Protein 2YN5 (pdb70)

Organism: Salmonella typhimurium (strain LT2 / SGSC1412 / ATCC 700720) (NCBI:txid99287)

Radius of gyration: 40.88 Å; Cα contacts (8 Å, |Δi|>4): 1459; chains: 2; bounding box: 46×138×90 Å

InterPro domains:
  IPR002126 Cadherin-like [PS50268] (1284-1350)
  IPR013783 Immunoglobulin-like fold [G3DSA:2.60.40.10] (240-335)
  IPR013783 Immunoglobulin-like fold [G3DSA:2.60.40.10] (338-422)
  IPR013783 Immunoglobulin-like fold [G3DSA:2.60.40.10] (432-531)
  IPR013783 Immunoglobulin-like fold [G3DSA:2.60.40.10] (534-629)
  IPR013783 Immunoglobulin-like fold [G3DSA:2.60.40.10] (630-717)
  IPR013783 Immunoglobulin-like fold [G3DSA:2.60.40.10] (726-824)
  IPR013783 Immunoglobulin-like fold [G3DSA:2.60.40.10] (825-922)
  IPR013783 Immunoglobulin-like fold [G3DSA:2.60.40.10] (923-1021)
  IPR013783 Immunoglobulin-like fold [G3DSA:2.60.40.10] (1022-1124)
  IPR013783 Immunoglobulin-like fold [G3DSA:2.60.40.10] (1125-1227)
  IPR013783 Immunoglobulin-like fold [G3DSA:2.60.40.10] (1230-1322)
  IPR013783 Immunoglobulin-like fold [G3DSA:2.60.40.10] (1323-1426)
  IPR013783 Immunoglobulin-like fold [G3DSA:2.60.40.10] (1428-1522)
  IPR013783 Immunoglobulin-like fold [G3DSA:2.60.40.10] (1523-1626)
  IPR013783 Immunoglobulin-like fold [G3DSA:2.60.40.10] (1628-1722)
  IPR013783 Immunoglobulin-like fold [G3DSA:2.60.40.10] (1723-1826)
  IPR013783 Immunoglobulin-like fold [G3DSA:2.60.40.10] (1827-1920)
  IPR013783 Immunoglobulin-like fold [G3DSA:2.60.40.10] (1921-2024)
  IPR013783 Immunoglobulin-like fold [G3DSA:2.60.40.10] (2025-2119)

B-factor: mean 21.51, std 7.84, range [7.83, 55.28]

Sequence (567 aa):
TPPNAPVVTYSDIVNDLIIMQGTAEAKSQLIITDSEGNTYTLTVPDNGKWSMAIPYPSEGKFTITSVDAIGNRSDDVPLDIMKEVPVISLSPDSDSGTVGDNITRDKQPTFIIGNLESDVVVVQVDINGTVYNAEKNADGVWFFTPGTPLADGSYTISVIASDAAGNQKNSLPITVTIDSTLTVPEIALAAGEDNGASDSDNVTNHTQPKFTLQHIDADVTGVTVNVTHNGVTDIYQATQGADGWTFTPPAAWNDGNYTLSVTVVDRAGNSQQSASLAVTVDSTPPNAPVVTYSDIVNDLIIMQGTAEAKSQLIITDSEGNTYTLTVPDNGKWSMAIPYPSEGKFTITSVDAIGNRSDDVPLDIMKEVPVISLSPDSDSGTVGDNITRDKQPTFIIGNLESDVVVVQVDINGTVYNAEKNADGVWFFTPGTPLADGSYTISVIASDAAGNQKNSLPITVTIDSTLTVPEIALAAGEDNGASDSDNVTNHTQPKFTLQHIDADVTGVTVNVTHNGVTDIYQATQGADGWTFTPPAAWNDGNYTLSVTVVDRAGNSQQSASLAVTVDST

Solvent-accessible surface area: 27654 Å² total; per-residue (Å²): 88,69,7,70,19,2,48,4,79,98,46,63,58,74,136,83,74,1,49,0,71,0,56,16,82,39,138,3,66,0,36,1,55,9,58,104,61,64,78,49,78,32,85,1,63,110,121,11,120,3,74,49,44,0,66,29,2,53,41,0,72,4,49,0,5,0,22,29,114,153,53,59,149,9,71,70,2,59,12,37,39,10,60,47,74,4,82,6,50,17,10,106,145,9,18,25,37,81,120,68,30,30,6,0,117,50,86,64,0,37,0,63,6,21,76,46,23,95,12,26,97,48,6,47,0,37,14,87,64,72,62,101,111,11,110,129,58,116,132,39,64,70,42,19,47,10,73,102,80,25,75,61,32,51,26,52,0,22,0,19,2,12,2,75,50,31,17,35,58,42,12,42,16,19,17,0,30,2,15,48,90,10,63,79,5,77,7,27,20,18,104,62,27,20,36,63,115,41,118,86,72,43,50,1,70,64,48,79,0,73,0,37,9,70,118,35,43,92,24,20,92,30,4,27,0,24,5,40,48,129,72,101,72,71,124,62,136,15,77,127,38,125,99,27,57,14,4,58,1,97,66,69,25,115,76,23,107,6,52,1,6,0,27,0,53,2,62,0,29,6,62,62,112,5,86,75,28,72,1,43,1,86,86,98,72,8,67,15,1,39,5,81,101,48,59,57,81,142,83,73,1,51,2,85,3,58,16,85,41,137,3,67,0,41,1,52,10,57,104,67,60,77,50,79,35,84,1,65,106,113,7,135,7,72,50,43,0,61,26,3,50,41,0,68,7,51,0,6,0,21,27,107,156,52,66,148,8,73,78,5,72,14,36,38,12,57,52,66,2,83,4,51,17,13,100,146,8,16,22,39,85,107,69,38,35,5,0,110,48,92,73,0,35,0,58,6,28,75,48,24,96,11,17,83,65,4,46,0,35,8,86,57,77,78,79,118,12,107,124,63,114,129,45,56,40,40,19,51,8,73,101,82,22,75,62,31,37,32,34,0,24,0,20,2,14,3,78,54,29,18,34,54,45,11,39,15,24,18,1,36,2,16,43,88,11,61,75,4,74,5,26,20,17,115,57,29,19,36,60,112,36,125,90,68,40,52,1,70,70,47,82,0,72,0,37,8,78,106,30,39,91,28,22,93,23,5,34,0,21,8,45,45,127,75,94,74,74,116,64,142,17,79,123,34,127,93,30,63,13,6,56,1,100,64,67,28,120,64,21,105,8,58,1,8,0,30,0,55,4,61,0,23,15,72,60,115,6,84,77,27,75,1,42,2,68,52,162

Foldseek 3Di:
DWWAWWAWDDWDDDPQKIKTKTFTPAQWKKWKAFPVRDIDIDGQHRVGMDIDIDGQDAQNWMKIWTAGPVGGIYDIHIDGEDDWAKDKAFPQVQQFFDGDPLEAQFQFTKIWIDGDGPQWDFKWKAKPHDIDGWDADPVGTTMDTDPDGHDFAKIKMKIKIAGPVGYIHIHDIDIHGHDNDADAKDKDFDPPQCDDPDNPPQEGQFQWTKIDIGRGDPQWDFKWKWKADPRDTDIGGWDQDPVGTMDTPPDGHDFDKIKMWMWTAGRNGHIHIHDIDIHGHDD/DWWAWWDWDDWDDDPQKIKTKTFTPQQWKKWKAFPVRDIDIDGQHRVRIDIDIDGQGAQNWMKIWTAGPVGGIYDIHIDGADDWAKEKDFDQVQQFFDGDPLEAQRQFTKMWMDRDGPQWDFKWKAKQRDIDGWDADPVRTTMDTDPDGHDFDKIWMKMWIAGPVGHIHIHDTDIHGHDNDAWAKAKDFPDVACDDPDPPPQEGQFQFTKIDIGRGDPQWDFKKKWKAFPNDIDIGGWDQDPVGTMDTPPDGHDFGKIKMWMWTAGRNGHIHIHDIDIHTHDND

Secondary structure (DSSP, 8-state):
-PPPPPEEEEEEEETTEEEEEEE--TTPEEEEEETTS-EEEEEPPTTSEEEEEEEPPGGGEEEEEEE-TT--BPPPEEEE---PPPEEEE-GGG--SSTTSSEES-SS--EEEE---TTEEEEEEEETTEEEE-EE-TTS-EEE--SS-PPSEEEEEEEEEEETT--EEEPPPEEEEE-------EEEE-TTTS-TT-SSS-EES-SS--EEEE---TTEEEEEEEEEETTEEEEEE-EEETTEEEE--SSPPPSEEEEEEEEEEETT--EEEPPPEEEEE--/-PPPPPEEEEEEEETTEEEEEEE--TTPEEEEEETTS-EEEEEPPTTSEEEEEEEPPGGGEEEEEEE-TT-PBPPPEEEE---PPPEEEE-GGG--SSTTSSEES-SS--EEEE---TTEEEEEEEETTEEEE-EE-TTS-EEE--SSPPPSEEEEEEEEEEETT--EEEPPPEEEEE-------EEEE-TTTS-TT-SSS-EES-SS--EEEE---TTEEEEEEEEEETTEEEEEEPEEETTEEEE--SSPPPSEEEEEEEEEEETT--EEEPPPEEEEE---

Structure (mmCIF, N/CA/C/O backbone):
data_2YN5
#
_entry.id   2YN5
#
_cell.length_a   129.400
_cell.length_b   69.040
_cell.length_c   67.260
_cell.angle_alpha   90.00
_cell.angle_beta   90.92
_cell.angle_gamma   90.00
#
_symmetry.space_group_name_H-M   'C 1 2 1'
#
loop_
_entity.id
_entity.type
_entity.pdbx_description
1 polymer 'PUTATIVE INNER MEMBRANE PROTEIN'
2 non-polymer 'CALCIUM ION'
3 water water
#
loop_
_atom_site.group_PDB
_atom_site.id
_atom_site.type_symbol
_atom_site.label_atom_id
_atom_site.label_alt_id
_atom_site.label_comp_id
_atom_site.label_asym_id
_atom_site.label_entity_id
_atom_site.label_seq_id
_atom_site.pdbx_PDB_ins_code
_atom_site.Cartn_x
_atom_site.Cartn_y
_atom_site.Cartn_z
_atom_site.occupancy
_atom_site.B_iso_or_equiv
_atom_site.auth_seq_id
_atom_site.auth_comp_id
_atom_site.auth_asym_id
_atom_site.auth_atom_id
_atom_site.pdbx_PDB_model_num
ATOM 1 N N . THR A 1 1 ? 18.338 13.710 -7.434 1.00 30.16 5078 THR A N 1
ATOM 2 C CA . THR A 1 1 ? 18.690 15.122 -7.107 1.00 29.91 5078 THR A CA 1
ATOM 3 C C . THR A 1 1 ? 17.517 15.808 -6.353 1.00 28.36 5078 THR A C 1
ATOM 4 O O . THR A 1 1 ? 16.365 15.742 -6.803 1.00 30.64 5078 THR A O 1
ATOM 8 N N . PRO A 1 2 ? 17.795 16.437 -5.185 1.00 25.29 5079 PRO A N 1
ATOM 9 C CA . PRO A 1 2 ? 16.746 17.241 -4.532 1.00 22.70 5079 PRO A CA 1
ATOM 10 C C . PRO A 1 2 ? 16.309 18.418 -5.421 1.00 19.99 5079 PRO A C 1
ATOM 11 O O . PRO A 1 2 ? 17.038 18.780 -6.353 1.00 18.51 5079 PRO A O 1
ATOM 15 N N . PRO A 1 3 ? 15.142 19.035 -5.151 1.00 17.56 5080 PRO A N 1
ATOM 16 C CA . PRO A 1 3 ? 14.892 20.206 -5.991 1.00 16.12 5080 PRO A CA 1
ATOM 17 C C . PRO A 1 3 ? 15.898 21.316 -5.723 1.00 14.72 5080 PRO A C 1
ATOM 18 O O . PRO A 1 3 ? 16.426 21.412 -4.628 1.00 12.98 5080 PRO A O 1
ATOM 22 N N . ASN A 1 4 ? 16.117 22.164 -6.717 1.00 13.92 5081 ASN A N 1
ATOM 23 C CA . ASN A 1 4 ? 16.848 23.416 -6.508 1.00 13.20 5081 ASN A CA 1
ATOM 24 C C . ASN A 1 4 ? 16.170 24.339 -5.487 1.00 12.45 5081 ASN A C 1
ATOM 25 O O . ASN A 1 4 ? 14.940 24.300 -5.303 1.00 11.29 5081 ASN A O 1
ATOM 30 N N . ALA A 1 5 ? 16.977 25.160 -4.819 1.00 10.89 5082 ALA A N 1
ATOM 31 C CA . ALA A 1 5 ? 16.450 26.146 -3.860 1.00 10.26 5082 ALA A CA 1
ATOM 32 C C . ALA A 1 5 ? 15.325 26.964 -4.492 1.00 9.60 5082 ALA A C 1
ATOM 33 O O . ALA A 1 5 ? 15.389 27.373 -5.682 1.00 9.30 5082 ALA A O 1
ATOM 35 N N . PRO A 1 6 ? 14.288 27.237 -3.718 1.00 10.00 5083 PRO A N 1
ATOM 36 C CA . PRO A 1 6 ? 13.290 28.190 -4.218 1.00 9.72 5083 PRO A CA 1
ATOM 37 C C . PRO A 1 6 ? 13.905 29.590 -4.331 1.00 9.96 5083 PRO A C 1
ATOM 38 O O . PRO A 1 6 ? 14.964 29.827 -3.759 1.00 10.18 5083 PRO A O 1
ATOM 42 N N . VAL A 1 7 ? 13.285 30.486 -5.092 1.00 10.12 5084 VAL A N 1
ATOM 43 C CA . VAL A 1 7 ? 13.809 31.843 -5.291 1.00 11.03 5084 VAL A CA 1
ATOM 44 C C . VAL A 1 7 ? 12.715 32.822 -4.845 1.00 11.60 5084 VAL A C 1
ATOM 45 O O . VAL A 1 7 ? 11.570 32.650 -5.225 1.00 11.45 5084 VAL A O 1
ATOM 49 N N . VAL A 1 8 ? 13.067 33.850 -4.070 1.00 12.71 5085 VAL A N 1
ATOM 50 C CA . VAL A 1 8 ? 12.113 34.963 -3.790 1.00 12.73 5085 VAL A CA 1
ATOM 51 C C . VAL A 1 8 ? 12.504 36.121 -4.678 1.00 13.49 5085 VAL A C 1
ATOM 52 O O . VAL A 1 8 ? 13.634 36.615 -4.567 1.00 13.39 5085 VAL A O 1
ATOM 56 N N . THR A 1 9 ? 11.598 36.538 -5.556 1.00 12.98 5086 THR A N 1
ATOM 57 C CA . THR A 1 9 ? 11.864 37.595 -6.521 1.00 14.96 5086 THR A CA 1
ATOM 58 C C . THR A 1 9 ? 11.224 38.933 -6.143 1.00 15.87 5086 THR A C 1
ATOM 59 O O . THR A 1 9 ? 11.533 39.939 -6.751 1.00 17.51 5086 THR A O 1
ATOM 63 N N . TYR A 1 10 ? 10.352 38.957 -5.146 1.00 14.84 5087 TYR A N 1
ATOM 64 C CA . TYR A 1 10 ? 9.631 40.191 -4.805 1.00 15.81 5087 TYR A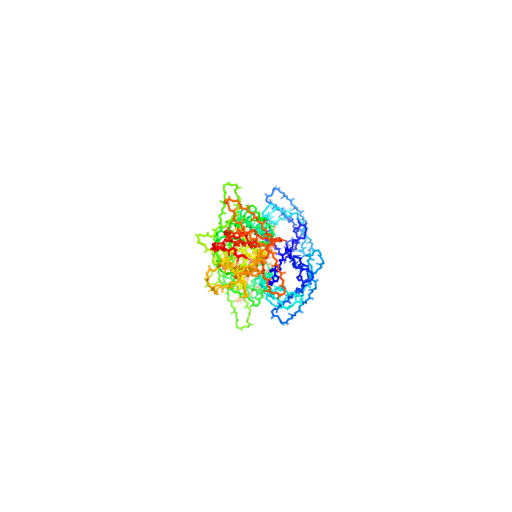 CA 1
ATOM 65 C C . TYR A 1 10 ? 9.203 40.081 -3.356 1.00 14.68 5087 TYR A C 1
ATOM 66 O O . TYR A 1 10 ? 8.763 39.031 -2.922 1.00 13.52 5087 TYR A O 1
ATOM 75 N N . SER A 1 11 ? 9.367 41.145 -2.595 1.00 14.77 5088 SER A N 1
ATOM 76 C CA . SER A 1 11 ? 8.712 41.176 -1.292 1.00 15.88 5088 SER A CA 1
ATOM 77 C C . SER A 1 11 ? 8.245 42.590 -0.987 1.00 16.42 5088 SER A C 1
ATOM 78 O O . SER A 1 11 ? 8.753 43.559 -1.562 1.00 15.54 5088 SER A O 1
ATOM 81 N N . ASP A 1 12 ? 7.342 42.697 -0.021 1.00 17.26 5089 ASP A N 1
ATOM 82 C CA . ASP A 1 12 ? 6.769 43.979 0.371 1.00 18.79 5089 ASP A CA 1
ATOM 83 C C . ASP A 1 12 ? 6.032 43.731 1.677 1.00 19.33 5089 ASP A C 1
ATOM 84 O O . ASP A 1 12 ? 5.636 42.607 1.969 1.00 18.94 5089 ASP A O 1
ATOM 89 N N . ILE A 1 13 ? 5.875 44.757 2.491 1.00 19.37 5090 ILE A N 1
ATOM 90 C CA . ILE A 1 13 ? 5.142 44.574 3.747 1.00 19.73 5090 ILE A CA 1
ATOM 91 C C . ILE A 1 13 ? 3.978 45.524 3.656 1.00 21.79 5090 ILE A C 1
ATOM 92 O O . ILE A 1 13 ? 4.156 46.701 3.358 1.00 20.28 5090 ILE A O 1
ATOM 97 N N . VAL A 1 14 ? 2.791 44.975 3.860 1.00 23.71 5091 VAL A N 1
ATOM 98 C CA . VAL A 1 14 ? 1.545 45.719 3.734 1.00 26.80 5091 VAL A CA 1
ATOM 99 C C . VAL A 1 14 ? 0.748 45.348 4.969 1.00 27.33 5091 VAL A C 1
ATOM 100 O O . VAL A 1 14 ? 0.388 44.184 5.162 1.00 26.56 5091 VAL A O 1
ATOM 104 N N . ASN A 1 15 ? 0.537 46.332 5.834 1.00 30.05 5092 ASN A N 1
ATOM 105 C CA . ASN A 1 15 ? -0.201 46.135 7.084 1.00 31.96 5092 ASN A CA 1
ATOM 106 C C . ASN A 1 15 ? 0.095 44.802 7.775 1.00 32.09 5092 ASN A C 1
ATOM 107 O O . ASN A 1 15 ? -0.775 43.926 7.828 1.00 35.66 5092 ASN A O 1
ATOM 112 N N . ASP A 1 16 ? 1.310 44.645 8.292 1.00 30.04 5093 ASP A N 1
ATOM 113 C CA . ASP A 1 16 ? 1.686 43.465 9.100 1.00 29.45 5093 ASP A CA 1
ATOM 114 C C . ASP A 1 16 ? 1.812 42.121 8.348 1.00 23.85 5093 ASP A C 1
ATOM 115 O O . ASP A 1 16 ? 2.037 41.086 8.956 1.00 22.90 5093 ASP A O 1
ATOM 120 N N . LEU A 1 17 ? 1.672 42.134 7.033 1.00 22.15 5094 LEU A N 1
ATOM 121 C CA . LEU A 1 17 ? 1.828 40.909 6.260 1.00 20.54 5094 LEU A CA 1
ATOM 122 C C . LEU A 1 17 ? 3.015 41.052 5.314 1.00 19.78 5094 LEU A C 1
ATOM 123 O O . LEU A 1 17 ? 3.108 42.035 4.600 1.00 21.69 5094 LEU A O 1
ATOM 128 N N . ILE A 1 18 ? 3.888 40.055 5.288 1.00 18.66 5095 ILE A N 1
ATOM 129 C CA . ILE A 1 18 ? 4.898 40.005 4.243 1.00 16.09 5095 ILE A CA 1
ATOM 130 C C . ILE A 1 18 ? 4.325 39.349 2.989 1.00 15.98 5095 ILE A C 1
ATOM 131 O O . ILE A 1 18 ? 3.925 38.180 3.027 1.00 15.88 5095 ILE A O 1
ATOM 136 N N . ILE A 1 19 ? 4.350 40.092 1.889 1.00 15.75 5096 ILE A N 1
ATOM 137 C CA . ILE A 1 19 ? 3.871 39.628 0.588 1.00 16.55 5096 ILE A CA 1
ATOM 138 C C . ILE A 1 19 ? 5.080 39.218 -0.261 1.00 15.63 5096 ILE A C 1
ATOM 139 O O . ILE A 1 19 ? 5.984 40.011 -0.438 1.00 16.03 5096 ILE A O 1
ATOM 144 N N . MET A 1 20 ? 5.082 37.992 -0.779 1.00 15.74 5097 MET A N 1
ATOM 145 C CA . MET A 1 20 ? 6.210 37.486 -1.589 1.00 15.52 5097 MET A CA 1
ATOM 146 C C . MET A 1 20 ? 5.753 36.871 -2.898 1.00 14.58 5097 MET A C 1
ATOM 147 O O . MET A 1 20 ? 4.659 36.300 -2.968 1.00 13.99 5097 MET A O 1
ATOM 152 N N . GLN A 1 21 ? 6.589 36.997 -3.931 1.00 14.51 5098 GLN A N 1
ATOM 153 C CA . GLN A 1 21 ? 6.475 36.173 -5.139 1.00 14.13 5098 GLN A CA 1
ATOM 154 C C . GLN A 1 21 ? 7.846 35.574 -5.426 1.00 13.37 5098 GLN A C 1
ATOM 155 O O . GLN A 1 21 ? 8.886 36.118 -5.020 1.00 12.33 5098 GLN A O 1
ATOM 161 N N . GLY A 1 22 ? 7.857 34.455 -6.121 1.00 13.00 5099 GLY A N 1
ATOM 162 C CA . GLY A 1 22 ? 9.147 33.820 -6.432 1.00 13.51 5099 GLY A CA 1
ATOM 163 C C . GLY A 1 22 ? 8.957 32.726 -7.455 1.00 13.40 5099 GLY A C 1
ATOM 164 O O . GLY A 1 22 ? 7.882 32.600 -8.059 1.00 13.97 5099 GLY A O 1
ATOM 165 N N . THR A 1 23 ? 10.005 31.929 -7.638 1.00 13.20 5100 THR A N 1
ATOM 166 C CA . THR A 1 23 ? 9.943 30.729 -8.458 1.00 13.20 5100 THR A CA 1
ATOM 167 C C . THR A 1 23 ? 10.396 29.520 -7.631 1.00 12.56 5100 THR A C 1
ATOM 168 O O . THR A 1 23 ? 11.039 29.657 -6.580 1.00 11.84 5100 THR A O 1
ATOM 172 N N . ALA A 1 24 ? 10.010 28.340 -8.086 1.00 11.97 5101 ALA A N 1
ATOM 173 C CA . ALA A 1 24 ? 10.418 27.082 -7.455 1.00 11.74 5101 ALA A CA 1
ATOM 174 C C . ALA A 1 24 ? 10.027 25.967 -8.382 1.00 11.69 5101 ALA A C 1
ATOM 175 O O . ALA A 1 24 ? 9.361 26.213 -9.378 1.00 11.73 5101 ALA A O 1
ATOM 177 N N . GLU A 1 25 ? 10.464 24.753 -8.065 1.00 12.10 5102 GLU A N 1
ATOM 178 C CA . GLU A 1 25 ? 10.168 23.602 -8.888 1.00 13.65 5102 GLU A CA 1
ATOM 179 C C . GLU A 1 25 ? 8.657 23.403 -8.913 1.00 13.26 5102 GLU A C 1
ATOM 180 O O . GLU A 1 25 ? 8.032 23.307 -7.854 1.00 13.02 5102 GLU A O 1
ATOM 186 N N . ALA A 1 26 ? 8.096 23.391 -10.127 1.00 13.39 5103 ALA A N 1
ATOM 187 C CA . ALA A 1 26 ? 6.649 23.138 -10.346 1.00 14.13 5103 ALA A CA 1
ATOM 188 C C . ALA A 1 26 ? 6.195 21.882 -9.631 1.00 13.85 5103 ALA A C 1
ATOM 189 O O . ALA A 1 26 ? 6.904 20.887 -9.616 1.00 13.96 5103 ALA A O 1
ATOM 191 N N . LYS A 1 27 ? 5.035 21.953 -8.979 1.00 15.28 5104 LYS A N 1
ATOM 192 C CA . LYS A 1 27 ? 4.462 20.806 -8.243 1.00 15.74 5104 LYS A CA 1
ATOM 193 C C . LYS A 1 27 ? 5.114 20.465 -6.904 1.00 15.32 5104 LYS A C 1
ATOM 194 O O . LYS A 1 27 ? 4.612 19.592 -6.206 1.00 14.39 5104 LYS A O 1
ATOM 200 N N . SER A 1 28 ? 6.214 21.136 -6.527 1.00 13.97 5105 SER A N 1
ATOM 201 C CA . SER A 1 28 ? 6.870 20.841 -5.249 1.00 12.48 5105 SER A CA 1
ATOM 202 C C . SER A 1 28 ? 6.145 21.520 -4.084 1.00 12.68 5105 SER A C 1
ATOM 203 O O . SER A 1 28 ? 5.271 22.350 -4.305 1.00 13.15 5105 SER A O 1
ATOM 206 N N . GLN A 1 29 ? 6.477 21.113 -2.861 1.00 12.86 5106 GLN A N 1
ATOM 207 C CA . GLN A 1 29 ? 5.963 21.762 -1.644 1.00 13.45 5106 GLN A CA 1
ATOM 208 C C . GLN A 1 29 ? 6.925 22.856 -1.252 1.00 12.75 5106 GLN A C 1
ATOM 209 O O . GLN A 1 29 ? 8.113 22.590 -1.080 1.00 13.06 5106 GLN A O 1
ATOM 215 N N . LEU A 1 30 ? 6.418 24.077 -1.116 1.00 13.16 5107 LEU A N 1
ATOM 216 C CA . LEU A 1 30 ? 7.198 25.192 -0.579 1.00 13.46 5107 LEU A CA 1
ATOM 217 C C . LEU A 1 30 ? 6.858 25.310 0.891 1.00 14.69 5107 LEU A C 1
ATOM 218 O O . LEU A 1 30 ? 5.685 25.535 1.235 1.00 15.70 5107 LEU A O 1
ATOM 223 N N . ILE A 1 31 ? 7.860 25.197 1.749 1.00 15.25 5108 ILE A N 1
ATOM 224 C CA . ILE A 1 31 ? 7.621 25.268 3.181 1.00 17.52 5108 ILE A CA 1
ATOM 225 C C . ILE A 1 31 ? 8.259 26.507 3.763 1.00 17.08 5108 ILE A C 1
ATOM 226 O O . ILE A 1 31 ? 9.479 26.692 3.634 1.00 17.31 5108 ILE A O 1
ATOM 231 N N . ILE A 1 32 ? 7.438 27.349 4.406 1.00 16.33 5109 ILE A N 1
ATOM 232 C CA . ILE A 1 32 ? 7.931 28.561 5.050 1.00 17.17 5109 ILE A CA 1
ATOM 233 C C . ILE A 1 32 ? 7.814 28.363 6.570 1.00 18.01 5109 ILE A C 1
ATOM 234 O O . ILE A 1 32 ? 6.734 28.093 7.075 1.00 18.07 5109 ILE A O 1
ATOM 239 N N . THR A 1 33 ? 8.929 28.442 7.275 1.00 17.68 5110 THR A N 1
ATOM 240 C CA . THR A 1 33 ? 8.918 28.313 8.728 1.00 20.10 5110 THR A CA 1
ATOM 241 C C . THR A 1 33 ? 9.451 29.590 9.344 1.00 20.70 5110 THR A C 1
ATOM 242 O O . THR A 1 33 ? 10.551 30.045 8.999 1.00 19.50 5110 THR A O 1
ATOM 246 N N . ASP A 1 34 ? 8.676 30.164 10.262 1.00 21.76 5111 ASP A N 1
ATOM 247 C CA . ASP A 1 34 ? 9.067 31.447 10.866 1.00 21.79 5111 ASP A CA 1
ATOM 248 C C . ASP A 1 34 ? 9.678 31.269 12.269 1.00 25.24 5111 ASP A C 1
ATOM 249 O O . ASP A 1 34 ? 9.699 30.150 12.805 1.00 26.11 5111 ASP A O 1
ATOM 254 N N . SER A 1 35 ? 10.189 32.361 12.838 1.00 23.16 5112 SER A N 1
ATOM 255 C CA . SER A 1 35 ? 10.841 32.357 14.155 1.00 25.37 5112 SER A CA 1
ATOM 256 C C . SER A 1 35 ? 9.920 31.945 15.298 1.00 26.89 5112 SER A C 1
ATOM 257 O O . SER A 1 35 ? 10.401 31.699 16.412 1.00 30.34 5112 SER A O 1
ATOM 260 N N . GLU A 1 36 ? 8.610 31.925 15.039 1.00 28.53 5113 GLU A N 1
ATOM 261 C CA . GLU A 1 36 ? 7.606 31.634 16.065 1.00 30.22 5113 GLU A CA 1
ATOM 262 C C . GLU A 1 36 ? 7.141 30.179 15.983 1.00 34.30 5113 GLU A C 1
ATOM 263 O O . GLU A 1 36 ? 6.178 29.782 16.656 1.00 36.85 5113 GLU A O 1
ATOM 269 N N . GLY A 1 37 ? 7.830 29.395 15.152 1.00 31.65 5114 GLY A N 1
ATOM 270 C CA . GLY A 1 37 ? 7.484 28.000 14.934 1.00 31.34 5114 GLY A CA 1
ATOM 271 C C . GLY A 1 37 ? 6.241 27.781 14.089 1.00 30.02 5114 GLY A C 1
ATOM 272 O O . GLY A 1 37 ? 5.753 26.655 14.001 1.00 33.27 5114 GLY A O 1
ATOM 273 N N . ASN A 1 38 ? 5.699 28.827 13.473 1.00 26.12 5115 ASN A N 1
ATOM 274 C CA . ASN A 1 38 ? 4.608 28.617 12.541 1.00 25.22 5115 ASN A CA 1
ATOM 275 C C . ASN A 1 38 ? 5.191 28.049 11.247 1.00 26.55 5115 ASN A C 1
ATOM 276 O O . ASN A 1 38 ? 6.370 28.297 10.941 1.00 24.71 5115 ASN A O 1
ATOM 281 N N . THR A 1 39 ? 4.376 27.278 10.528 1.00 25.29 5116 THR A N 1
ATOM 282 C CA . THR A 1 39 ? 4.764 26.695 9.244 1.00 26.49 5116 THR A CA 1
ATOM 283 C C . THR A 1 39 ? 3.637 26.886 8.252 1.00 25.78 5116 THR A C 1
ATOM 284 O O . THR A 1 39 ? 2.487 26.536 8.520 1.00 25.72 5116 THR A O 1
ATOM 288 N N . TYR A 1 40 ? 3.980 27.449 7.101 1.00 23.36 5117 TYR A N 1
ATOM 289 C CA . TYR A 1 40 ? 3.028 27.728 6.049 1.00 22.59 5117 TYR A CA 1
ATOM 290 C C . TYR A 1 40 ? 3.513 26.952 4.842 1.00 23.59 5117 TYR A C 1
ATOM 291 O O . TYR A 1 40 ? 4.624 27.184 4.363 1.00 25.00 5117 TYR A O 1
ATOM 300 N N . THR A 1 41 ? 2.715 26.009 4.366 1.00 21.18 5118 THR A N 1
ATOM 301 C CA . THR A 1 41 ? 3.136 25.223 3.217 1.00 19.80 5118 THR A CA 1
ATOM 302 C C . THR A 1 41 ? 2.232 25.449 2.035 1.00 20.03 5118 THR A C 1
ATOM 303 O O . THR A 1 41 ? 1.028 25.609 2.178 1.00 21.12 5118 THR A O 1
ATOM 307 N N . LEU A 1 42 ? 2.810 25.490 0.849 1.00 17.85 5119 LEU A N 1
ATOM 308 C CA . LEU A 1 42 ? 1.990 25.672 -0.332 1.00 18.51 5119 LEU A CA 1
ATOM 309 C C . LEU A 1 42 ? 2.521 24.757 -1.437 1.00 17.67 5119 LEU A C 1
ATOM 310 O O . LEU A 1 42 ? 3.675 24.332 -1.355 1.00 18.59 5119 LEU A O 1
ATOM 315 N N . THR A 1 43 ? 1.667 24.394 -2.399 1.00 15.95 5120 THR A N 1
ATOM 316 C CA . THR A 1 43 ? 2.064 23.597 -3.576 1.00 14.42 5120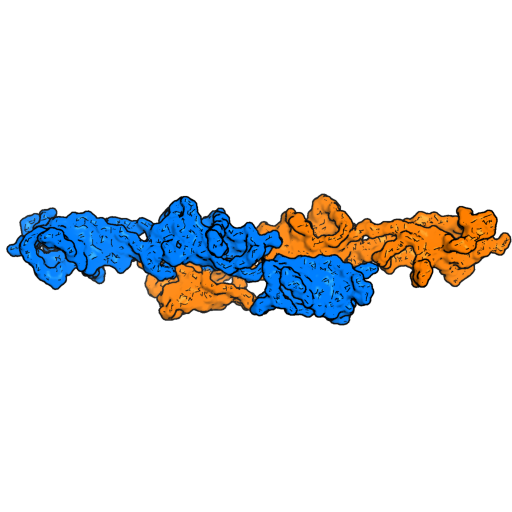 THR A CA 1
ATOM 317 C C . THR A 1 43 ? 2.428 24.561 -4.697 1.00 13.85 5120 THR A C 1
ATOM 318 O O . THR A 1 43 ? 1.633 25.418 -5.068 1.00 13.73 5120 THR A O 1
ATOM 322 N N . VAL A 1 44 ? 3.638 24.442 -5.243 1.00 13.07 5121 VAL A N 1
ATOM 323 C CA . VAL A 1 44 ? 4.050 25.362 -6.335 1.00 13.19 5121 VAL A CA 1
ATOM 324 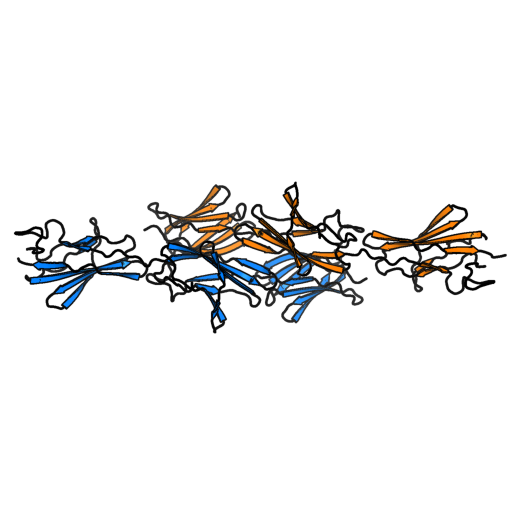C C . VAL A 1 44 ? 3.257 25.063 -7.587 1.00 15.22 5121 VAL A C 1
ATOM 325 O O . VAL A 1 44 ? 3.211 23.916 -8.002 1.00 16.37 5121 VAL A O 1
ATOM 329 N N . PRO A 1 45 ? 2.629 26.092 -8.177 1.00 16.23 5122 PRO A N 1
ATOM 330 C CA . PRO A 1 45 ? 1.807 25.970 -9.387 1.00 18.45 5122 PRO A CA 1
ATOM 331 C C . PRO A 1 45 ? 2.582 25.380 -10.575 1.00 20.19 5122 PRO A C 1
ATOM 332 O O . PRO A 1 45 ? 3.821 25.410 -10.601 1.00 18.15 5122 PRO A O 1
ATOM 336 N N . ASP A 1 46 ? 1.857 24.842 -11.552 1.00 22.65 5123 ASP A N 1
ATOM 337 C CA . ASP A 1 46 ? 2.473 24.219 -12.717 1.00 24.88 5123 ASP A CA 1
ATOM 338 C C . ASP A 1 46 ? 3.459 25.109 -13.486 1.00 24.06 5123 ASP A C 1
ATOM 339 O O . ASP A 1 46 ? 4.426 24.613 -14.046 1.00 24.58 5123 ASP A O 1
ATOM 344 N N . ASN A 1 47 ? 3.213 26.413 -13.505 1.00 25.38 5124 ASN A N 1
ATOM 345 C CA . ASN A 1 47 ? 4.090 27.336 -14.229 1.00 24.63 5124 ASN A CA 1
ATOM 346 C C . ASN A 1 47 ? 5.314 27.780 -13.413 1.00 23.26 5124 ASN A C 1
ATOM 347 O O . ASN A 1 47 ? 6.120 28.602 -13.870 1.00 21.87 5124 ASN A O 1
ATOM 352 N N . GLY A 1 48 ? 5.431 27.254 -12.190 1.00 19.85 5125 GLY A N 1
ATOM 353 C CA . GLY A 1 48 ? 6.643 27.446 -11.411 1.00 19.57 5125 GLY A CA 1
ATOM 354 C C . GLY A 1 48 ? 6.756 28.774 -10.678 1.00 18.32 5125 GLY A C 1
ATOM 355 O O . GLY A 1 48 ? 7.761 29.011 -10.013 1.00 17.91 5125 GLY A O 1
ATOM 356 N N . LYS A 1 49 ? 5.760 29.647 -10.822 1.00 17.71 5126 LYS A N 1
ATOM 357 C CA . LYS A 1 49 ? 5.708 30.901 -10.044 1.00 17.38 5126 LYS A CA 1
ATOM 358 C C . LYS A 1 49 ? 4.864 30.668 -8.828 1.00 16.80 5126 LYS A C 1
ATOM 359 O O . LYS A 1 49 ? 3.732 30.165 -8.934 1.00 16.11 5126 LYS A O 1
ATOM 365 N N . TRP A 1 50 ? 5.380 31.071 -7.679 1.00 13.84 5127 TRP A N 1
ATOM 366 C CA . TRP A 1 50 ? 4.571 31.033 -6.482 1.00 12.73 5127 TRP A CA 1
ATOM 367 C C . TRP A 1 50 ? 4.347 32.443 -5.929 1.00 12.04 5127 TRP A C 1
ATOM 368 O O . TRP A 1 50 ? 5.119 33.378 -6.218 1.00 11.73 5127 TRP A O 1
ATOM 379 N N . SER A 1 51 ? 3.245 32.628 -5.191 1.00 12.11 5128 SER A N 1
ATOM 380 C CA . SER A 1 51 ? 3.071 33.861 -4.412 1.00 12.90 5128 SER A CA 1
ATOM 381 C C . SER A 1 51 ? 2.519 33.468 -3.049 1.00 13.19 5128 SER A C 1
ATOM 382 O O . SER A 1 51 ? 1.887 32.408 -2.917 1.00 13.17 5128 SER A O 1
ATOM 385 N N . MET A 1 52 ? 2.737 34.316 -2.054 1.00 13.81 5129 MET A N 1
ATOM 386 C CA . MET A 1 52 ? 2.347 34.010 -0.686 1.00 14.36 5129 MET A CA 1
ATOM 387 C C . MET A 1 52 ? 2.255 35.287 0.148 1.00 15.04 5129 MET A C 1
ATOM 388 O O . MET A 1 52 ? 2.839 36.299 -0.216 1.00 15.01 5129 MET A O 1
ATOM 393 N N . ALA A 1 53 ? 1.502 35.224 1.255 1.00 14.73 5130 ALA A N 1
ATOM 394 C CA . ALA A 1 53 ? 1.520 36.264 2.274 1.00 15.86 5130 ALA A CA 1
ATOM 395 C C . ALA A 1 53 ? 1.564 35.546 3.599 1.00 16.06 5130 ALA A C 1
ATOM 396 O O . ALA A 1 53 ? 0.828 34.565 3.787 1.00 15.64 5130 ALA A O 1
ATOM 398 N N . ILE A 1 54 ? 2.425 36.016 4.510 1.00 15.52 5131 ILE A N 1
ATOM 399 C CA . ILE A 1 54 ? 2.475 35.483 5.881 1.00 15.87 5131 ILE A CA 1
ATOM 400 C C . ILE A 1 54 ? 2.436 36.624 6.886 1.00 16.81 5131 ILE A C 1
ATOM 401 O O . ILE A 1 54 ? 2.857 37.732 6.567 1.00 16.41 5131 ILE A O 1
ATOM 406 N N . PRO A 1 55 ? 1.906 36.367 8.099 1.00 18.00 5132 PRO A N 1
ATOM 407 C CA . PRO A 1 55 ? 2.057 37.400 9.125 1.00 17.61 5132 PRO A CA 1
ATOM 408 C C . PRO A 1 55 ? 3.528 37.696 9.408 1.00 16.15 5132 PRO A C 1
ATOM 409 O O . PRO A 1 55 ? 4.337 36.766 9.513 1.00 16.59 5132 PRO A O 1
ATOM 413 N N . TYR A 1 56 ? 3.863 38.975 9.542 1.00 16.33 5133 TYR A N 1
ATOM 414 C CA . TYR A 1 56 ? 5.231 39.364 9.921 1.00 16.43 5133 TYR A CA 1
ATOM 415 C C . TYR A 1 56 ? 5.622 38.662 11.218 1.00 17.10 5133 TYR A C 1
ATOM 416 O O . TYR A 1 56 ? 4.981 38.881 12.246 1.00 17.33 5133 TYR A O 1
ATOM 425 N N . PRO A 1 57 ? 6.650 37.800 11.171 1.00 17.60 5134 PRO A N 1
ATOM 426 C CA . PRO A 1 57 ? 7.041 37.089 12.379 1.00 18.69 5134 PRO A CA 1
ATOM 427 C C . PRO A 1 57 ? 7.981 37.866 13.263 1.00 19.68 5134 PRO A C 1
ATOM 428 O O . PRO A 1 57 ? 8.712 38.710 12.782 1.00 19.19 5134 PRO A O 1
ATOM 432 N N . SER A 1 58 ? 8.000 37.523 14.545 1.00 20.50 5135 SER A N 1
ATOM 433 C CA . SER A 1 58 ? 8.981 38.101 15.474 1.00 21.70 5135 SER A CA 1
ATOM 434 C C . SER A 1 58 ? 10.389 38.166 14.859 1.00 20.04 5135 SER A C 1
ATOM 435 O O . SER A 1 58 ? 10.912 37.159 14.351 1.00 19.12 5135 SER A O 1
ATOM 438 N N . GLU A 1 59 ? 10.971 39.372 14.892 1.00 18.56 5136 GLU A N 1
ATOM 439 C CA . GLU A 1 59 ? 12.324 39.686 14.399 1.00 16.91 5136 GLU A CA 1
ATOM 440 C C . GLU A 1 59 ? 12.469 39.619 12.862 1.00 16.16 5136 GLU A C 1
ATOM 441 O O . GLU A 1 59 ? 13.590 39.710 12.358 1.00 15.61 5136 GLU A O 1
ATOM 447 N N . GLY A 1 60 ? 11.355 39.501 12.133 1.00 15.58 5137 GLY A N 1
ATOM 448 C CA . GLY A 1 60 ? 11.412 39.421 10.646 1.00 14.60 5137 GLY A CA 1
ATOM 449 C C . GLY A 1 60 ? 12.091 38.153 10.127 1.00 14.68 5137 GLY A C 1
ATOM 450 O O . GLY A 1 60 ? 12.591 38.116 8.989 1.00 14.61 5137 GLY A O 1
ATOM 451 N N . LYS A 1 61 ? 12.073 37.094 10.932 1.00 15.09 5138 LYS A N 1
ATOM 452 C CA . LYS A 1 61 ? 12.872 35.897 10.655 1.00 15.24 5138 LYS A CA 1
ATOM 453 C C . LYS A 1 61 ? 12.072 34.680 10.159 1.00 15.24 5138 LYS A C 1
ATOM 454 O O . LYS A 1 61 ? 11.135 34.223 10.825 1.00 15.70 5138 LYS A O 1
ATOM 460 N N . PHE A 1 62 ? 12.460 34.153 8.999 1.00 14.55 5139 PHE A N 1
ATOM 461 C CA . PHE A 1 62 ? 11.809 32.952 8.447 1.00 14.59 5139 PHE A CA 1
ATOM 462 C C . PHE A 1 62 ? 12.669 32.332 7.354 1.00 14.88 5139 PHE A C 1
ATOM 463 O O . PHE A 1 62 ? 13.540 33.005 6.793 1.00 14.48 5139 PHE A O 1
ATOM 471 N N . THR A 1 63 ? 12.443 31.059 7.068 1.00 14.80 5140 THR A N 1
ATOM 472 C CA . THR A 1 63 ? 13.190 30.380 6.028 1.00 15.81 5140 THR A CA 1
ATOM 473 C C . THR A 1 63 ? 12.245 29.656 5.094 1.00 14.69 5140 THR A C 1
ATOM 474 O O . THR A 1 63 ? 11.151 29.239 5.490 1.00 14.63 5140 THR A O 1
ATOM 478 N N . ILE A 1 64 ? 12.670 29.534 3.836 1.00 14.24 5141 ILE A N 1
ATOM 479 C CA . ILE A 1 64 ? 11.848 28.947 2.795 1.00 13.29 5141 ILE A CA 1
ATOM 480 C C . ILE A 1 64 ? 12.640 27.758 2.221 1.00 14.33 5141 ILE A C 1
ATOM 481 O O . ILE A 1 64 ? 13.836 27.892 1.925 1.00 12.78 5141 ILE A O 1
ATOM 486 N N . THR A 1 65 ? 11.982 26.610 2.080 1.00 14.25 5142 THR A N 1
ATOM 487 C CA . THR A 1 65 ? 12.608 25.398 1.548 1.00 15.38 5142 THR A CA 1
ATOM 488 C C . THR A 1 65 ? 11.630 24.702 0.582 1.00 16.01 5142 THR A C 1
ATOM 489 O O . THR A 1 65 ? 10.389 24.826 0.737 1.00 16.93 5142 THR A O 1
ATOM 493 N N . SER A 1 66 ? 12.180 23.985 -0.406 1.00 15.02 5143 SER A N 1
ATOM 494 C CA . SER A 1 66 ? 11.391 23.207 -1.346 1.00 14.90 5143 SER A CA 1
ATOM 495 C C . SER A 1 66 ? 11.555 21.727 -1.015 1.00 14.14 5143 SER A C 1
ATOM 496 O O . SER A 1 66 ? 12.675 21.264 -0.731 1.00 16.33 5143 SER A O 1
ATOM 499 N N . VAL A 1 67 ? 10.453 20.988 -1.038 1.00 13.88 5144 VAL A N 1
ATOM 500 C CA . VAL A 1 67 ? 10.465 19.536 -0.825 1.00 14.11 5144 VAL A CA 1
ATOM 501 C C . VAL A 1 67 ? 9.689 18.876 -1.960 1.00 15.42 5144 VAL A C 1
ATOM 502 O O . VAL A 1 67 ? 8.591 19.310 -2.312 1.00 13.93 5144 VAL A O 1
ATOM 506 N N . ASP A 1 68 ? 10.260 17.829 -2.551 1.00 17.20 5145 ASP A N 1
ATOM 507 C CA . ASP A 1 68 ? 9.591 17.192 -3.682 1.00 20.83 5145 ASP A CA 1
ATOM 508 C C . ASP A 1 68 ? 8.659 16.062 -3.218 1.00 22.23 5145 ASP A C 1
ATOM 509 O O . ASP A 1 68 ? 8.566 15.783 -2.015 1.00 19.88 5145 ASP A O 1
ATOM 514 N N . ALA A 1 69 ? 7.989 15.415 -4.179 1.00 24.21 5146 ALA A N 1
ATOM 515 C CA . ALA A 1 69 ? 6.995 14.370 -3.876 1.00 27.83 5146 ALA A CA 1
ATOM 516 C C . ALA A 1 69 ? 7.605 13.131 -3.210 1.00 29.67 5146 ALA A C 1
ATOM 517 O O . ALA A 1 69 ? 6.890 12.313 -2.651 1.00 33.75 5146 ALA A O 1
ATOM 519 N N . ILE A 1 70 ? 8.923 12.997 -3.275 1.00 30.74 5147 ILE A N 1
ATOM 520 C CA . ILE A 1 70 ? 9.613 11.871 -2.655 1.00 31.61 5147 ILE A CA 1
ATOM 521 C C . ILE A 1 70 ? 10.235 12.241 -1.300 1.00 28.89 5147 ILE A C 1
ATOM 522 O O . ILE A 1 70 ? 10.863 11.409 -0.635 1.00 30.22 5147 ILE A O 1
ATOM 527 N N . GLY A 1 71 ? 10.063 13.490 -0.878 1.00 25.92 5148 GLY A N 1
ATOM 528 C CA . GLY A 1 71 ? 10.583 13.900 0.428 1.00 22.04 5148 GLY A CA 1
ATOM 529 C C . GLY A 1 71 ? 12.016 14.421 0.413 1.00 20.77 5148 GLY A C 1
ATOM 530 O O . GLY A 1 71 ? 12.620 14.654 1.461 1.00 21.35 5148 GLY A O 1
ATOM 531 N N . ASN A 1 72 ? 12.562 14.637 -0.772 1.00 20.01 5149 ASN A N 1
ATOM 532 C CA . ASN A 1 72 ? 13.866 15.305 -0.848 1.00 20.35 5149 ASN A CA 1
ATOM 533 C C . ASN A 1 72 ? 13.735 16.825 -0.697 1.00 18.96 5149 ASN A C 1
ATOM 534 O O . ASN A 1 72 ? 12.853 17.445 -1.285 1.00 17.81 5149 ASN A O 1
ATOM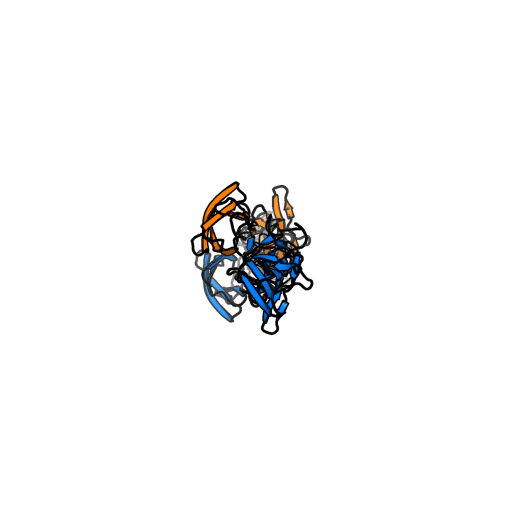 539 N N . ARG A 1 73 ? 14.666 17.400 0.045 1.00 18.07 5150 ARG A N 1
ATOM 540 C CA . ARG A 1 73 ? 14.599 18.781 0.512 1.00 19.07 5150 ARG A CA 1
ATOM 541 C C . ARG A 1 73 ? 15.696 19.632 -0.146 1.00 17.97 5150 ARG A C 1
ATOM 542 O O . ARG A 1 73 ? 16.830 19.194 -0.262 1.00 17.45 5150 ARG A O 1
ATOM 550 N N . SER A 1 74 ? 15.354 20.840 -0.606 1.00 16.71 5151 SER A N 1
ATOM 551 C CA . SER A 1 74 ? 16.338 21.742 -1.198 1.00 15.58 5151 SER A CA 1
ATOM 552 C C . SER A 1 74 ? 17.181 22.393 -0.115 1.00 15.13 5151 SER A C 1
ATOM 553 O O . SER A 1 74 ? 16.900 22.260 1.074 1.00 14.40 5151 SER A O 1
ATOM 556 N N . ASP A 1 75 ? 18.215 23.120 -0.532 1.00 16.33 5152 ASP A N 1
ATOM 557 C CA . ASP A 1 75 ? 18.861 24.094 0.340 1.00 17.18 5152 ASP A CA 1
ATOM 558 C C . ASP A 1 75 ? 17.811 25.092 0.782 1.00 16.75 5152 ASP A C 1
ATOM 559 O O . ASP A 1 75 ? 16.911 25.439 0.027 1.00 16.41 5152 ASP A O 1
ATOM 564 N N . ASP A 1 76 ? 17.937 25.538 2.020 1.00 16.88 5153 ASP A N 1
ATOM 565 C CA . ASP A 1 76 ? 17.004 26.500 2.565 1.00 18.90 5153 ASP A CA 1
ATOM 566 C C . ASP A 1 76 ? 17.415 27.933 2.178 1.00 17.13 5153 ASP A C 1
ATOM 567 O O . ASP A 1 76 ? 18.576 28.188 1.814 1.00 15.53 5153 ASP A O 1
ATOM 572 N N . VAL A 1 77 ? 16.439 28.838 2.199 1.00 15.17 5154 VAL A N 1
ATOM 573 C CA . VAL A 1 77 ? 16.650 30.256 1.920 1.00 14.54 5154 VAL A CA 1
ATOM 574 C C . VAL A 1 77 ? 16.210 30.983 3.170 1.00 15.12 5154 VAL A C 1
ATOM 575 O O . VAL A 1 77 ? 14.995 31.137 3.396 1.00 13.88 5154 VAL A O 1
ATOM 579 N N . PRO A 1 78 ? 17.189 31.381 4.002 1.00 15.89 5155 PRO A N 1
ATOM 580 C CA . PRO A 1 78 ? 16.927 32.114 5.242 1.00 16.24 5155 PRO A CA 1
ATOM 581 C C . PRO A 1 78 ? 16.680 33.587 4.949 1.00 16.34 5155 PRO A C 1
ATOM 582 O O . PRO A 1 78 ? 17.441 34.210 4.189 1.00 17.43 5155 PRO A O 1
ATOM 586 N N . LEU A 1 79 ? 15.594 34.135 5.484 1.00 15.23 5156 LEU A N 1
ATOM 587 C CA . LEU A 1 79 ? 15.384 35.576 5.411 1.00 14.85 5156 LEU A CA 1
ATOM 588 C C . LEU A 1 79 ? 15.330 36.158 6.813 1.00 15.53 5156 LEU A C 1
ATOM 589 O O . LEU A 1 79 ? 14.879 35.492 7.750 1.00 14.82 5156 LEU A O 1
ATOM 594 N N . ASP A 1 80 ? 15.802 37.395 6.933 1.00 15.37 5157 ASP A N 1
ATOM 595 C CA . ASP A 1 80 ? 15.796 38.123 8.200 1.00 15.54 5157 ASP A CA 1
ATOM 596 C C . ASP A 1 80 ? 15.734 39.584 7.775 1.00 15.23 5157 ASP A C 1
ATOM 597 O O . ASP A 1 80 ? 16.720 40.164 7.298 1.00 16.20 5157 ASP A O 1
ATOM 602 N N . ILE A 1 81 ? 14.529 40.119 7.850 1.00 14.27 5158 ILE A N 1
ATOM 603 C CA . ILE A 1 81 ? 14.238 41.497 7.472 1.00 14.64 5158 ILE A CA 1
ATOM 604 C C . ILE A 1 81 ? 13.918 42.359 8.712 1.00 15.02 5158 ILE A C 1
ATOM 605 O O . ILE A 1 81 ? 14.028 41.875 9.855 1.00 15.25 5158 ILE A O 1
ATOM 610 N N . MET A 1 82 ? 13.590 43.631 8.514 1.00 16.04 5159 MET A N 1
ATOM 611 C CA . MET A 1 82 ? 13.238 44.491 9.646 1.00 17.85 5159 MET A CA 1
ATOM 612 C C . MET A 1 82 ? 12.235 45.506 9.161 1.00 18.77 5159 MET A C 1
ATOM 613 O O . MET A 1 82 ? 12.441 46.143 8.131 1.00 21.68 5159 MET A O 1
ATOM 618 N N . LYS A 1 83 ? 11.131 45.670 9.866 1.00 17.45 5160 LYS A N 1
ATOM 619 C CA . LYS A 1 83 ? 10.148 46.583 9.334 1.00 19.15 5160 LYS A CA 1
ATOM 620 C C . LYS A 1 83 ? 10.017 47.897 10.087 1.00 19.10 5160 LYS A C 1
ATOM 621 O O . LYS A 1 83 ? 9.598 48.891 9.511 1.00 18.23 5160 LYS A O 1
ATOM 627 N N . GLU A 1 84 ? 10.365 47.904 11.369 1.00 19.34 5161 GLU A N 1
ATOM 628 C CA . GLU A 1 84 ? 10.076 49.083 12.195 1.00 19.06 5161 GLU A CA 1
ATOM 629 C C . GLU A 1 84 ? 11.065 50.217 11.990 1.00 17.75 5161 GLU A C 1
ATOM 630 O O . GLU A 1 84 ? 12.296 50.009 12.057 1.00 18.78 5161 GLU A O 1
ATOM 636 N N . VAL A 1 85 ? 10.525 51.410 11.748 1.00 17.04 5162 VAL A N 1
ATOM 637 C CA . VAL A 1 85 ? 11.331 52.635 11.658 1.00 15.80 5162 VAL A CA 1
ATOM 638 C C . VAL A 1 85 ? 11.431 53.196 13.080 1.00 15.05 5162 VAL A C 1
ATOM 639 O O . VAL A 1 85 ? 10.419 53.434 13.705 1.00 15.30 5162 VAL A O 1
ATOM 643 N N . PRO A 1 86 ? 12.652 53.394 13.592 1.00 14.63 5163 PRO A N 1
ATOM 644 C CA . PRO A 1 86 ? 12.746 53.910 14.958 1.00 14.29 5163 PRO A CA 1
ATOM 645 C C . PRO A 1 86 ? 12.316 55.382 15.040 1.00 14.19 5163 PRO A C 1
ATOM 646 O O . PRO A 1 86 ? 12.296 56.099 14.023 1.00 14.76 5163 PRO A O 1
ATOM 650 N N . VAL A 1 87 ? 11.952 55.818 16.247 1.00 14.86 5164 VAL A N 1
ATOM 651 C CA . VAL A 1 87 ? 11.507 57.187 16.513 1.00 16.25 5164 VAL A CA 1
ATOM 652 C C . VAL A 1 87 ? 12.420 57.748 17.611 1.00 15.50 5164 VAL A C 1
ATOM 653 O O . VAL A 1 87 ? 12.825 57.018 18.520 1.00 16.50 5164 VAL A O 1
ATOM 657 N N . ILE A 1 88 ? 12.755 59.030 17.529 1.00 15.07 5165 ILE A N 1
ATOM 658 C CA . ILE A 1 88 ? 13.463 59.666 18.634 1.00 14.16 5165 ILE A CA 1
ATOM 659 C C . ILE A 1 88 ? 12.712 60.942 19.051 1.00 13.92 5165 ILE A C 1
ATOM 660 O O . ILE A 1 88 ? 12.077 61.613 18.240 1.00 13.73 5165 ILE A O 1
ATOM 665 N N . SER A 1 89 ? 12.761 61.283 20.338 1.00 13.63 5166 SER A N 1
ATOM 666 C CA . SER A 1 89 ? 12.097 62.519 20.746 1.00 13.99 5166 SER A CA 1
ATOM 667 C C . SER A 1 89 ? 12.761 63.049 21.998 1.00 14.17 5166 SER A C 1
ATOM 668 O O . SER A 1 89 ? 13.433 62.293 22.715 1.00 13.71 5166 SER A O 1
ATOM 671 N N . LEU A 1 90 ? 12.583 64.349 22.219 1.00 14.91 5167 LEU A N 1
ATOM 672 C CA . LEU A 1 90 ? 13.079 65.027 23.418 1.00 16.49 5167 LEU A CA 1
ATOM 673 C C . LEU A 1 90 ? 12.188 64.619 24.597 1.00 18.12 5167 LEU A C 1
ATOM 674 O O . LEU A 1 90 ? 10.954 64.762 24.525 1.00 19.64 5167 LEU A O 1
ATOM 679 N N . SER A 1 91 ? 12.796 64.124 25.672 1.00 18.83 5168 SER A N 1
ATOM 680 C CA . SER A 1 91 ? 12.029 63.712 26.849 1.00 21.67 5168 SER A CA 1
ATOM 681 C C . SER A 1 91 ? 11.281 64.907 27.421 1.00 22.45 5168 SER A C 1
ATOM 682 O O . SER A 1 91 ? 11.853 65.996 27.510 1.00 19.77 5168 SER A O 1
ATOM 685 N N . PRO A 1 92 ? 10.004 64.717 27.811 1.00 24.63 5169 PRO A N 1
ATOM 686 C CA . PRO A 1 92 ? 9.281 65.865 28.388 1.00 25.92 5169 PRO A CA 1
ATOM 687 C C . PRO A 1 92 ? 10.052 66.438 29.573 1.00 26.60 5169 PRO A C 1
ATOM 688 O O . PRO A 1 92 ? 10.137 67.657 29.715 1.00 28.21 5169 PRO A O 1
ATOM 692 N N . ASP A 1 93 ? 10.662 65.559 30.363 1.00 26.22 5170 ASP A N 1
ATOM 693 C CA . ASP A 1 93 ? 11.487 65.950 31.511 1.00 28.16 5170 ASP A CA 1
ATOM 694 C C . ASP A 1 93 ? 12.743 66.787 31.171 1.00 27.57 5170 ASP A C 1
ATOM 695 O O . ASP A 1 93 ? 13.378 67.342 32.069 1.00 25.22 5170 ASP A O 1
ATOM 700 N N . SER A 1 94 ? 13.091 66.871 29.883 1.00 23.60 5171 SER A N 1
ATOM 701 C CA . SER A 1 94 ? 14.209 67.696 29.432 1.00 22.47 5171 SER A CA 1
ATOM 702 C C . SER A 1 94 ? 13.772 68.852 28.531 1.00 22.26 5171 SER A C 1
ATOM 703 O O . SER A 1 94 ? 14.612 69.442 27.853 1.00 20.24 5171 SER A O 1
ATOM 706 N N . ASP A 1 95 ? 12.474 69.163 28.517 1.00 22.08 5172 ASP A N 1
ATOM 707 C CA . ASP A 1 95 ? 11.915 70.179 27.633 1.00 21.82 5172 ASP A CA 1
ATOM 708 C C . ASP A 1 95 ? 11.492 71.399 28.444 1.00 20.31 5172 ASP A C 1
ATOM 709 O O . ASP A 1 95 ? 10.344 71.497 28.854 1.00 21.49 5172 ASP A O 1
ATOM 714 N N . SER A 1 96 ? 12.427 72.326 28.648 1.00 18.30 5173 SER A N 1
ATOM 715 C CA . SER A 1 96 ? 12.219 73.454 29.552 1.00 17.19 5173 SER A CA 1
ATOM 716 C C . SER A 1 96 ? 11.325 74.517 28.908 1.00 17.00 5173 SER A C 1
ATOM 717 O O . SER A 1 96 ? 11.090 74.503 27.696 1.00 15.89 5173 SER A O 1
ATOM 720 N N . GLY A 1 97 ? 10.860 75.472 29.707 1.00 16.79 5174 GLY A N 1
ATOM 721 C CA . GLY A 1 97 ? 10.011 76.549 29.199 1.00 18.42 5174 GLY A CA 1
ATOM 722 C C . GLY A 1 97 ? 8.771 76.076 28.454 1.00 19.30 5174 GLY A C 1
ATOM 723 O O . GLY A 1 97 ? 8.138 75.101 28.841 1.00 20.95 5174 GLY A O 1
ATOM 724 N N . THR A 1 98 ? 8.427 76.769 27.374 1.00 19.91 5175 THR A N 1
ATOM 725 C CA . THR A 1 98 ? 7.290 76.376 26.544 1.00 21.70 5175 THR A CA 1
ATOM 726 C C . THR A 1 98 ? 7.410 74.872 26.248 1.00 22.55 5175 THR A C 1
ATOM 727 O O . THR A 1 98 ? 8.480 74.395 25.866 1.00 22.12 5175 THR A O 1
ATOM 731 N N . VAL A 1 99 ? 6.343 74.112 26.472 1.00 24.18 5176 VAL A N 1
ATOM 732 C CA . VAL A 1 99 ? 6.428 72.661 26.324 1.00 26.19 5176 VAL A CA 1
ATOM 733 C C . VAL A 1 99 ? 6.141 72.228 24.872 1.00 27.35 5176 VAL A C 1
ATOM 734 O O . VAL A 1 99 ? 5.215 72.742 24.232 1.00 26.30 5176 VAL A O 1
ATOM 738 N N . GLY A 1 100 ? 6.973 71.325 24.345 1.00 25.91 5177 GLY A N 1
ATOM 739 C CA . GLY A 1 100 ? 6.735 70.710 23.026 1.00 24.54 5177 GLY A CA 1
ATOM 740 C C . GLY A 1 100 ? 7.271 71.430 21.805 1.00 25.25 5177 GLY A C 1
ATOM 741 O O . GLY A 1 100 ? 6.853 71.114 20.680 1.00 25.42 5177 GLY A O 1
ATOM 742 N N . ASP A 1 101 ? 8.192 72.383 22.006 1.00 21.54 5178 ASP A N 1
ATOM 743 C CA . ASP A 1 101 ? 8.786 73.153 20.909 1.00 19.92 5178 ASP A CA 1
ATOM 744 C C . ASP A 1 101 ? 10.220 72.753 20.552 1.00 18.02 5178 ASP A C 1
ATOM 745 O O . ASP A 1 101 ? 10.873 73.451 19.787 1.00 18.48 5178 ASP A O 1
ATOM 750 N N . ASN A 1 102 ? 10.693 71.653 21.134 1.00 18.26 5179 ASN A N 1
ATOM 751 C CA . ASN A 1 102 ? 12.061 71.166 20.954 1.00 17.18 5179 ASN A CA 1
ATOM 752 C C . ASN A 1 102 ? 13.141 72.213 21.258 1.00 16.64 5179 ASN A C 1
ATOM 753 O O . ASN A 1 102 ? 14.205 72.201 20.656 1.00 16.87 5179 ASN A O 1
ATOM 758 N N . ILE A 1 103 ? 12.844 73.147 22.170 1.00 15.58 5180 ILE A N 1
ATOM 759 C CA . ILE A 1 103 ? 13.809 74.150 22.588 1.00 14.25 5180 ILE A CA 1
ATOM 760 C C . ILE A 1 103 ? 13.971 73.927 24.095 1.00 13.90 5180 ILE A C 1
ATOM 761 O O . ILE A 1 103 ? 12.977 73.816 24.807 1.00 12.58 5180 ILE A O 1
ATOM 766 N N . THR A 1 104 ? 15.212 73.834 24.573 1.00 13.25 5181 THR A N 1
ATOM 767 C CA . THR A 1 104 ? 15.434 73.602 26.017 1.00 13.02 5181 THR A CA 1
ATOM 768 C C . THR A 1 104 ? 16.710 74.254 26.531 1.00 13.48 5181 THR A C 1
ATOM 769 O O . THR A 1 104 ? 17.706 74.416 25.797 1.00 13.39 5181 THR A O 1
ATOM 773 N N . ARG A 1 105 ? 16.662 74.651 27.801 1.00 13.97 5182 ARG A N 1
ATOM 774 C CA . ARG A 1 105 ? 17.848 75.102 28.510 1.00 15.20 5182 ARG A CA 1
ATOM 775 C C . ARG A 1 105 ? 18.705 73.952 29.080 1.00 16.71 5182 ARG A C 1
ATOM 776 O O . ARG A 1 105 ? 19.861 74.180 29.475 1.00 17.03 5182 ARG A O 1
ATOM 784 N N . ASP A 1 106 ? 18.154 72.741 29.163 1.00 17.72 5183 ASP A N 1
ATOM 785 C CA . ASP A 1 106 ? 18.923 71.542 29.605 1.00 20.79 5183 ASP A CA 1
ATOM 786 C C . ASP A 1 106 ? 20.043 71.267 28.597 1.00 20.37 5183 ASP A C 1
ATOM 787 O O . ASP A 1 106 ? 19.766 70.997 27.427 1.00 19.15 5183 ASP A O 1
ATOM 792 N N . LYS A 1 107 ? 21.303 71.374 29.045 1.00 19.96 5184 LYS A N 1
ATOM 793 C CA . LYS A 1 107 ? 22.468 71.188 28.160 1.00 20.59 5184 LYS A CA 1
ATOM 794 C C . LYS A 1 107 ? 22.824 69.713 27.959 1.00 18.61 5184 LYS A C 1
ATOM 795 O O . LYS A 1 107 ? 23.634 69.377 27.102 1.00 18.60 5184 LYS A O 1
ATOM 801 N N . GLN A 1 108 ? 22.214 68.844 28.756 1.00 18.23 5185 GLN A N 1
ATOM 802 C CA . GLN A 1 108 ? 22.359 67.406 28.578 1.00 18.85 5185 GLN A CA 1
ATOM 803 C C . GLN A 1 108 ? 20.971 66.772 28.541 1.00 18.53 5185 GLN A C 1
ATOM 804 O O . GLN A 1 108 ? 20.600 65.994 29.415 1.00 18.15 5185 GLN A O 1
ATOM 810 N N . PRO A 1 109 ? 20.180 67.132 27.518 1.00 17.73 5186 PRO A N 1
ATOM 811 C CA . PRO A 1 109 ? 18.818 66.616 27.443 1.00 17.48 5186 PRO A CA 1
ATOM 812 C C . PRO A 1 109 ? 18.812 65.101 27.191 1.00 17.09 5186 PRO A C 1
ATOM 813 O O . PRO A 1 109 ? 19.773 64.545 26.656 1.00 16.57 5186 PRO A O 1
ATOM 817 N N . THR A 1 110 ? 17.739 64.467 27.622 1.00 16.71 5187 THR A N 1
ATOM 818 C CA . THR A 1 110 ? 17.522 63.039 27.416 1.00 16.44 5187 THR A CA 1
ATOM 819 C C . THR A 1 110 ? 16.600 62.863 26.215 1.00 15.14 5187 THR A C 1
ATOM 820 O O . THR A 1 110 ? 15.564 63.510 26.096 1.00 14.45 5187 THR A O 1
ATOM 824 N N . PHE A 1 111 ? 17.044 62.040 25.277 1.00 15.49 5188 PHE A N 1
ATOM 825 C CA . PHE A 1 111 ? 16.227 61.719 24.113 1.00 16.31 5188 PHE A CA 1
ATOM 826 C C . PHE A 1 111 ? 15.724 60.316 24.293 1.00 16.62 5188 PHE A C 1
ATOM 827 O O . PHE A 1 111 ? 16.480 59.429 24.670 1.00 18.82 5188 PHE A O 1
ATOM 835 N N . ILE A 1 112 ? 14.448 60.133 24.018 1.00 16.55 5189 ILE A N 1
ATOM 836 C CA . ILE A 1 112 ? 13.777 58.846 24.183 1.00 17.02 5189 ILE A CA 1
ATOM 837 C C . ILE A 1 112 ? 13.734 58.160 22.816 1.00 16.80 5189 ILE A C 1
ATOM 838 O O . ILE A 1 112 ? 13.415 58.803 21.831 1.00 15.53 5189 ILE A O 1
ATOM 843 N N . ILE A 1 113 ? 14.055 56.867 22.771 1.00 15.83 5190 ILE A N 1
ATOM 844 C CA . ILE A 1 113 ? 14.100 56.135 21.490 1.00 15.93 5190 ILE A CA 1
ATOM 845 C C . ILE A 1 113 ? 12.989 55.102 21.581 1.00 16.30 5190 ILE A C 1
ATOM 846 O O . ILE A 1 113 ? 12.792 54.503 22.634 1.00 17.11 5190 ILE A O 1
ATOM 851 N N . GLY A 1 114 ? 12.223 54.958 20.514 1.00 16.48 5191 GLY A N 1
ATOM 852 C CA . GLY A 1 114 ? 11.128 53.974 20.513 1.00 17.05 5191 GLY A CA 1
ATOM 853 C C . GLY A 1 114 ? 11.014 53.248 19.189 1.00 17.44 5191 GLY A C 1
ATOM 854 O O . GLY A 1 114 ? 11.664 53.613 18.195 1.00 15.61 5191 GLY A O 1
ATOM 855 N N . ASN A 1 115 ? 10.164 52.215 19.192 1.00 17.03 5192 ASN A N 1
ATOM 856 C CA . ASN A 1 115 ? 9.889 51.399 18.004 1.00 18.82 5192 ASN A CA 1
ATOM 857 C C . ASN A 1 115 ? 11.075 50.608 17.448 1.00 18.94 5192 ASN A C 1
ATOM 858 O O . ASN A 1 115 ? 11.461 50.736 16.275 1.00 19.47 5192 ASN A O 1
ATOM 863 N N . LEU A 1 116 ? 11.639 49.794 18.314 1.00 18.95 5193 LEU A N 1
ATOM 864 C CA . LEU A 1 116 ? 12.774 48.973 17.988 1.00 19.41 5193 LEU A CA 1
ATOM 865 C C . LEU A 1 116 ? 12.333 47.536 18.113 1.00 19.67 5193 LEU A C 1
ATOM 866 O O . LEU A 1 116 ? 11.540 47.190 18.995 1.00 19.95 5193 LEU A O 1
ATOM 871 N N . GLU A 1 117 ? 12.880 46.694 17.254 1.00 18.38 5194 GLU A N 1
ATOM 872 C CA . GLU A 1 117 ? 12.588 45.279 17.298 1.00 19.05 5194 GLU A CA 1
ATOM 873 C C . GLU A 1 117 ? 13.569 44.551 18.206 1.00 19.41 5194 GLU A C 1
ATOM 874 O O . GLU A 1 117 ? 14.649 45.058 18.515 1.00 19.28 5194 GLU A O 1
ATOM 880 N N . SER A 1 118 ? 13.200 43.345 18.627 1.00 20.58 5195 SER A N 1
ATOM 881 C CA . SER A 1 118 ? 13.935 42.654 19.681 1.00 20.10 5195 SER A CA 1
ATOM 882 C C . SER A 1 118 ? 15.299 42.162 19.228 1.00 21.40 5195 SER A C 1
ATOM 883 O O . SER A 1 118 ? 16.151 41.876 20.065 1.00 22.52 5195 SER A O 1
ATOM 886 N N . ASP A 1 119 ? 15.530 42.091 17.910 1.00 18.48 5196 ASP A N 1
ATOM 887 C CA . ASP A 1 119 ? 16.806 41.630 17.429 1.00 18.69 5196 ASP A CA 1
ATOM 888 C C . ASP A 1 119 ? 17.810 42.757 17.091 1.00 18.05 5196 ASP A C 1
ATOM 889 O O . ASP A 1 119 ? 18.846 42.496 16.510 1.00 16.87 5196 ASP A O 1
ATOM 894 N N . VAL A 1 120 ? 17.497 43.986 17.490 1.00 19.33 5197 VAL A N 1
ATOM 895 C CA . VAL A 1 120 ? 18.384 45.140 17.300 1.00 19.93 5197 VAL A CA 1
ATOM 896 C C . VAL A 1 120 ? 19.727 44.943 18.020 1.00 20.72 5197 VAL A C 1
ATOM 897 O O . VAL A 1 120 ? 19.766 44.566 19.209 1.00 21.97 5197 VAL A O 1
ATOM 901 N N . VAL A 1 121 ? 20.813 45.157 17.281 1.00 21.31 5198 VAL A N 1
ATOM 902 C CA . VAL A 1 121 ? 22.197 45.097 17.817 1.00 22.13 5198 VAL A CA 1
ATOM 903 C C . VAL A 1 121 ? 22.967 46.433 17.758 1.00 21.86 5198 VAL A C 1
ATOM 904 O O . VAL A 1 121 ? 24.055 46.557 18.325 1.00 22.06 5198 VAL A O 1
ATOM 908 N N . VAL A 1 122 ? 22.425 47.411 17.040 1.00 19.18 5199 VAL A N 1
ATOM 909 C CA . VAL A 1 122 ? 23.045 48.731 16.923 1.00 17.63 5199 VAL A CA 1
ATOM 910 C C . VAL A 1 122 ? 21.917 49.748 17.117 1.00 16.08 5199 VAL A C 1
ATOM 911 O O . VAL A 1 122 ? 20.925 49.685 16.409 1.00 15.12 5199 VAL A O 1
ATOM 915 N N . VAL A 1 123 ? 22.068 50.666 18.074 1.00 14.77 5200 VAL A N 1
ATOM 916 C CA . VAL A 1 123 ? 21.138 51.781 18.256 1.00 13.85 5200 VAL A CA 1
ATOM 917 C C . VAL A 1 123 ? 22.006 53.030 18.351 1.00 13.70 5200 VAL A C 1
ATOM 918 O O . VAL A 1 123 ? 22.727 53.220 19.327 1.00 14.35 5200 VAL A O 1
ATOM 922 N N . GLN A 1 124 ? 21.967 53.867 17.323 1.00 13.49 5201 GLN A N 1
ATOM 923 C CA . GLN A 1 124 ? 22.907 54.978 17.241 1.00 13.49 5201 GLN A CA 1
ATOM 924 C C . GLN A 1 124 ? 22.127 56.268 17.196 1.00 12.45 5201 GLN A C 1
ATOM 925 O O . GLN A 1 124 ? 21.043 56.295 16.650 1.00 13.58 5201 GLN A O 1
ATOM 931 N N . VAL A 1 125 ? 22.679 57.342 17.746 1.00 11.24 5202 VAL A N 1
ATOM 932 C CA . VAL A 1 125 ? 22.044 58.656 17.663 1.00 11.52 5202 VAL A CA 1
ATOM 933 C C . VAL A 1 125 ? 23.033 59.550 16.919 1.00 11.99 5202 VAL A C 1
ATOM 934 O O . VAL A 1 125 ? 24.177 59.733 17.376 1.00 12.65 5202 VAL A O 1
ATOM 938 N N . ASP A 1 126 ? 22.616 60.078 15.772 1.00 11.89 5203 ASP A N 1
ATOM 939 C CA . ASP A 1 126 ? 23.454 60.991 15.000 1.00 12.41 5203 ASP A CA 1
ATOM 940 C C . ASP A 1 126 ? 23.074 62.397 15.440 1.00 12.07 5203 ASP A C 1
ATOM 941 O O . ASP A 1 126 ? 21.918 62.779 15.330 1.00 11.28 5203 ASP A O 1
ATOM 946 N N . ILE A 1 127 ? 24.050 63.132 15.975 1.00 12.10 5204 ILE A N 1
ATOM 947 C CA . ILE A 1 127 ? 23.927 64.557 16.379 1.00 12.46 5204 ILE A CA 1
ATOM 948 C C . ILE A 1 127 ? 24.826 65.437 15.488 1.00 12.42 5204 ILE A C 1
ATOM 949 O O . ILE A 1 127 ? 26.075 65.386 15.610 1.00 12.45 5204 ILE A O 1
ATOM 954 N N . ASN A 1 128 ? 24.217 66.182 14.572 1.00 11.92 5205 ASN A N 1
ATOM 955 C CA . ASN A 1 128 ? 24.963 67.051 13.658 1.00 12.66 5205 ASN A CA 1
ATOM 956 C C . ASN A 1 128 ? 26.159 66.334 13.013 1.00 13.21 5205 ASN A C 1
ATOM 957 O O . ASN A 1 128 ? 27.259 66.896 12.945 1.00 12.87 5205 ASN A O 1
ATOM 962 N N . GLY A 1 129 ? 25.944 65.079 12.608 1.00 12.51 5206 GLY A N 1
ATOM 963 C CA . GLY A 1 129 ? 26.969 64.313 11.888 1.00 12.79 5206 GLY A CA 1
ATOM 964 C C . GLY A 1 129 ? 27.830 63.362 12.697 1.00 12.12 5206 GLY A C 1
ATOM 965 O O . GLY A 1 129 ? 28.487 62.528 12.120 1.00 11.91 5206 GLY A O 1
ATOM 966 N N . THR A 1 130 ? 27.841 63.477 14.029 1.00 12.76 5207 THR A N 1
ATOM 967 C CA . THR A 1 130 ? 28.588 62.513 14.893 1.00 13.80 5207 THR A CA 1
ATOM 968 C C . THR A 1 130 ? 27.640 61.505 15.568 1.00 13.71 5207 THR A C 1
ATOM 969 O O . THR A 1 130 ? 26.712 61.895 16.268 1.00 13.33 5207 THR A O 1
ATOM 973 N N . VAL A 1 131 ? 27.911 60.223 15.378 1.00 13.06 5208 VAL A N 1
ATOM 974 C CA . VAL A 1 131 ? 27.131 59.166 16.001 1.00 13.19 5208 VAL A CA 1
ATOM 975 C C . VAL A 1 131 ? 27.647 58.818 17.410 1.00 13.46 5208 VAL A C 1
ATOM 976 O O . VAL A 1 131 ? 28.851 58.788 17.665 1.00 13.67 5208 VAL A O 1
ATOM 980 N N . TYR A 1 132 ? 26.715 58.616 18.326 1.00 13.01 5209 TYR A N 1
ATOM 981 C CA . TYR A 1 132 ? 26.993 58.056 19.629 1.00 13.78 5209 TYR A CA 1
ATOM 982 C C . TYR A 1 132 ? 26.070 56.865 19.827 1.00 13.73 5209 TYR A C 1
ATOM 983 O O . TYR A 1 132 ? 24.945 56.866 19.313 1.00 13.13 5209 TYR A O 1
ATOM 992 N N . ASN A 1 133 ? 26.514 55.867 20.586 1.00 14.13 5210 ASN A N 1
ATOM 993 C CA . ASN A 1 133 ? 25.652 54.719 20.885 1.00 13.54 5210 ASN A CA 1
ATOM 994 C C . ASN A 1 133 ? 24.632 55.032 21.960 1.00 14.34 5210 ASN A C 1
ATOM 995 O O . ASN A 1 133 ? 24.948 55.714 22.928 1.00 13.32 5210 ASN A O 1
ATOM 1000 N N . ALA A 1 134 ? 23.404 54.558 21.767 1.00 14.33 5211 ALA A N 1
ATOM 1001 C CA . ALA A 1 134 ? 22.351 54.749 22.752 1.00 15.89 5211 ALA A CA 1
ATOM 1002 C C . ALA A 1 134 ? 22.545 53.731 23.868 1.00 17.40 5211 ALA A C 1
ATOM 1003 O O . ALA A 1 134 ? 23.316 52.782 23.714 1.00 16.86 5211 ALA A O 1
ATOM 1005 N N . GLU A 1 135 ? 21.846 53.961 24.979 1.00 19.87 5212 GLU A N 1
ATOM 1006 C CA . GLU A 1 135 ? 21.896 53.134 26.177 1.00 24.56 5212 GLU A CA 1
ATOM 1007 C C . GLU A 1 135 ? 20.484 52.627 26.455 1.00 24.32 5212 GLU A C 1
ATOM 1008 O O . GLU A 1 135 ? 19.511 53.178 25.963 1.00 22.92 5212 GLU A O 1
ATOM 1014 N N . LYS A 1 136 ? 20.377 51.588 27.273 1.00 27.05 5213 LYS A N 1
ATOM 1015 C CA . LYS A 1 136 ? 19.083 51.032 27.628 1.00 27.16 5213 LYS A CA 1
ATOM 1016 C C . LYS A 1 136 ? 18.973 51.197 29.146 1.00 27.79 5213 LYS A C 1
ATOM 1017 O O . LYS A 1 136 ? 19.905 50.822 29.868 1.00 25.29 5213 LYS A O 1
ATOM 1023 N N . ASN A 1 137 ? 17.886 51.787 29.638 1.00 26.60 5214 ASN A N 1
ATOM 1024 C CA . ASN A 1 137 ? 17.731 51.880 31.095 1.00 29.33 5214 ASN A CA 1
ATOM 1025 C C . ASN A 1 137 ? 17.273 50.541 31.698 1.00 28.32 5214 ASN A C 1
ATOM 1026 O O . ASN A 1 137 ? 17.029 49.569 30.960 1.00 27.51 5214 ASN A O 1
ATOM 1031 N N . ALA A 1 138 ? 17.146 50.470 33.027 1.00 29.44 5215 ALA A N 1
ATOM 1032 C CA . ALA A 1 138 ? 16.786 49.200 33.681 1.00 30.16 5215 ALA A CA 1
ATOM 1033 C C . ALA A 1 138 ? 15.390 48.658 33.316 1.00 31.30 5215 ALA A C 1
ATOM 1034 O O . ALA A 1 138 ? 15.147 47.443 33.390 1.00 32.97 5215 ALA A O 1
ATOM 1036 N N . ASP A 1 139 ? 14.486 49.553 32.916 1.00 30.97 5216 ASP A N 1
ATOM 1037 C CA . ASP A 1 139 ? 13.137 49.172 32.479 1.00 32.28 5216 ASP A CA 1
ATOM 1038 C C . ASP A 1 139 ? 13.095 48.682 31.034 1.00 32.91 5216 ASP A C 1
ATOM 1039 O O . ASP A 1 139 ? 12.079 48.146 30.585 1.00 35.24 5216 ASP A O 1
ATOM 1044 N N . GLY A 1 140 ? 14.188 48.877 30.303 1.00 31.48 5217 GLY A N 1
ATOM 1045 C CA . GLY A 1 140 ? 14.281 48.415 28.916 1.00 29.88 5217 GLY A CA 1
ATOM 1046 C C . GLY A 1 140 ? 14.074 49.480 27.849 1.00 29.69 5217 GLY A C 1
ATOM 1047 O O . GLY A 1 140 ? 14.045 49.155 26.663 1.00 31.23 5217 GLY A O 1
ATOM 1048 N N . VAL A 1 141 ? 13.911 50.739 28.265 1.00 27.56 5218 VAL A N 1
ATOM 1049 C CA . VAL A 1 141 ? 13.706 51.874 27.344 1.00 26.59 5218 VAL A CA 1
ATOM 1050 C C . VAL A 1 141 ? 15.063 52.383 26.813 1.00 24.23 5218 VAL A C 1
ATOM 1051 O O . VAL A 1 141 ? 15.979 52.620 27.595 1.00 22.90 5218 VAL A O 1
ATOM 1055 N N . TRP A 1 142 ? 15.204 52.502 25.490 1.00 22.62 5219 TRP A N 1
ATOM 1056 C CA . TRP A 1 142 ? 16.443 53.014 24.901 1.00 20.77 5219 TRP A CA 1
ATOM 1057 C C . TRP A 1 142 ? 16.423 54.542 24.953 1.00 18.80 5219 TRP A C 1
ATOM 1058 O O . TRP A 1 142 ? 15.385 55.175 24.770 1.00 19.52 5219 TRP A O 1
ATOM 1069 N N . PHE A 1 143 ? 17.568 55.132 25.227 1.00 18.93 5220 PHE A N 1
ATOM 1070 C CA . PHE A 1 143 ? 17.644 56.584 25.303 1.00 17.26 5220 PHE A CA 1
ATOM 1071 C C . PHE A 1 143 ? 19.059 57.019 25.013 1.00 16.15 5220 PHE A C 1
ATOM 1072 O O . PHE A 1 143 ? 19.977 56.202 25.004 1.00 15.53 5220 PHE A O 1
ATOM 1080 N N . PHE A 1 144 ? 19.241 58.317 24.791 1.00 16.07 5221 PHE A N 1
ATOM 1081 C CA . PHE A 1 144 ? 20.572 58.889 24.775 1.00 16.45 5221 PHE A CA 1
ATOM 1082 C C . PHE A 1 144 ? 20.547 60.226 25.498 1.00 16.01 5221 PHE A C 1
ATOM 1083 O O . PHE A 1 144 ? 19.674 61.072 25.259 1.00 15.59 5221 PHE A O 1
ATOM 1091 N N . THR A 1 145 ? 21.518 60.397 26.383 1.00 16.64 5222 THR A N 1
ATOM 1092 C CA . THR A 1 145 ? 21.772 61.674 27.054 1.00 17.71 5222 THR A CA 1
ATOM 1093 C C . THR A 1 145 ? 23.248 61.986 26.865 1.00 19.18 5222 THR A C 1
ATOM 1094 O O . THR A 1 145 ? 24.079 61.121 27.126 1.00 20.70 5222 THR A O 1
ATOM 1098 N N . PRO A 1 146 ? 23.594 63.207 26.419 1.00 19.92 5223 PRO A N 1
ATOM 1099 C CA . PRO A 1 146 ? 25.010 63.425 26.132 1.00 21.52 5223 PRO A CA 1
ATOM 1100 C C . PRO A 1 146 ? 25.787 63.406 27.438 1.00 23.29 5223 PRO A C 1
ATOM 1101 O O . PRO A 1 146 ? 25.225 63.761 28.475 1.00 22.26 5223 PRO A O 1
ATOM 1105 N N . GLY A 1 147 ? 27.048 62.976 27.386 1.00 24.27 5224 GLY A N 1
ATOM 1106 C CA . GLY A 1 147 ? 27.850 62.821 28.606 1.00 27.15 5224 GLY A CA 1
ATOM 1107 C C . GLY A 1 147 ? 28.428 64.132 29.105 1.00 28.44 5224 GLY A C 1
ATOM 1108 O O . GLY A 1 147 ? 28.784 64.266 30.294 1.00 29.98 5224 GLY A O 1
ATOM 1109 N N . THR A 1 148 ? 28.517 65.087 28.183 1.00 27.03 5225 THR A N 1
ATOM 1110 C CA . THR A 1 148 ? 29.032 66.424 28.438 1.00 29.82 5225 THR A CA 1
ATOM 1111 C C . THR A 1 148 ? 28.053 67.465 27.869 1.00 29.05 5225 THR A C 1
ATOM 1112 O O . THR A 1 148 ? 27.520 67.295 26.760 1.00 29.20 5225 THR A O 1
ATOM 1116 N N . PRO A 1 149 ? 27.819 68.549 28.619 1.00 30.10 5226 PRO A N 1
ATOM 1117 C CA . PRO A 1 149 ? 26.936 69.629 28.183 1.00 28.40 5226 PRO A CA 1
ATOM 1118 C C . PRO A 1 149 ? 27.086 70.037 26.717 1.00 27.47 5226 PRO A C 1
ATOM 1119 O O . PRO A 1 149 ? 28.190 70.219 26.216 1.00 28.00 5226 PRO A O 1
ATOM 1123 N N . LEU A 1 150 ? 25.957 70.164 26.032 1.00 26.15 5227 LEU A N 1
ATOM 1124 C CA . LEU A 1 150 ? 25.935 70.716 24.692 1.00 23.87 5227 LEU A CA 1
ATOM 1125 C C . LEU A 1 150 ? 26.085 72.241 24.720 1.00 23.29 5227 LEU A C 1
ATOM 1126 O O . LEU A 1 150 ? 25.472 72.916 25.561 1.00 23.13 5227 LEU A O 1
ATOM 1131 N N . ALA A 1 151 ? 26.862 72.773 23.774 1.00 23.36 5228 ALA A N 1
ATOM 1132 C CA . ALA A 1 151 ? 26.905 74.213 23.496 1.00 23.13 5228 ALA A CA 1
ATOM 1133 C C . ALA A 1 151 ? 25.525 74.671 23.020 1.00 22.08 5228 ALA A C 1
ATOM 1134 O O . ALA A 1 151 ? 24.790 73.884 22.424 1.00 21.81 5228 ALA A O 1
ATOM 1136 N N . ASP A 1 152 ? 25.178 75.930 23.297 1.00 21.62 5229 ASP A N 1
ATOM 1137 C CA . ASP A 1 152 ? 23.967 76.552 22.752 1.00 21.29 5229 ASP A CA 1
ATOM 1138 C C . ASP A 1 152 ? 23.965 76.475 21.229 1.00 21.16 5229 ASP A C 1
ATOM 1139 O O . ASP A 1 152 ? 25.002 76.668 20.615 1.00 21.54 5229 ASP A O 1
ATOM 1144 N N . GLY A 1 153 ? 22.814 76.193 20.626 1.00 20.53 5230 GLY A N 1
ATOM 1145 C CA . GLY A 1 153 ? 22.732 76.094 19.167 1.00 19.98 5230 GLY A CA 1
ATOM 1146 C C . GLY A 1 153 ? 21.669 75.117 18.720 1.00 20.01 5230 GLY A C 1
ATOM 1147 O O . GLY A 1 153 ? 20.883 74.624 19.536 1.00 18.12 5230 GLY A O 1
ATOM 1148 N N . SER A 1 154 ? 21.652 74.840 17.417 1.00 19.55 5231 SER A N 1
ATOM 1149 C CA . SER A 1 154 ? 20.649 73.985 16.771 1.00 20.83 5231 SER A CA 1
ATOM 1150 C C . SER A 1 154 ? 21.236 72.616 16.445 1.00 19.24 5231 SER A C 1
ATOM 1151 O O . SER A 1 154 ? 22.348 72.504 15.910 1.00 17.90 5231 SER A O 1
ATOM 1154 N N . TYR A 1 155 ? 20.494 71.565 16.778 1.00 18.15 5232 TYR A N 1
ATOM 1155 C CA . TYR A 1 155 ? 21.006 70.210 16.700 1.00 17.78 5232 TYR A CA 1
ATOM 1156 C C . TYR A 1 155 ? 20.037 69.373 15.893 1.00 18.38 5232 TYR A C 1
ATOM 1157 O O . TYR A 1 155 ? 18.871 69.226 16.246 1.00 19.36 5232 TYR A O 1
ATOM 1166 N N . THR A 1 156 ? 20.499 68.866 14.763 1.00 16.62 5233 THR A N 1
ATOM 1167 C CA . THR A 1 156 ? 19.690 67.921 14.027 1.00 15.96 5233 THR A CA 1
ATOM 1168 C C . THR A 1 156 ? 20.052 66.533 14.508 1.00 14.33 5233 THR A C 1
ATOM 1169 O O . THR A 1 156 ? 21.244 66.123 14.506 1.00 13.91 5233 THR A O 1
ATOM 1173 N N . ILE A 1 157 ? 19.025 65.807 14.925 1.00 12.78 5234 ILE A N 1
ATOM 1174 C CA . ILE A 1 157 ? 19.232 64.559 15.571 1.00 13.45 5234 ILE A CA 1
ATOM 1175 C C . ILE A 1 157 ? 18.409 63.465 14.907 1.00 12.78 5234 ILE A C 1
ATOM 1176 O O . ILE A 1 157 ? 17.236 63.666 14.576 1.00 13.01 5234 ILE A O 1
ATOM 1181 N N . SER A 1 158 ? 19.026 62.310 14.682 1.00 12.30 5235 SER A N 1
ATOM 1182 C CA . SER A 1 158 ? 18.233 61.147 14.255 1.00 12.55 5235 SER A CA 1
ATOM 1183 C C . SER A 1 158 ? 18.760 59.890 14.925 1.00 12.66 5235 SER A C 1
ATOM 1184 O O . SER A 1 158 ? 19.814 59.913 15.554 1.00 12.49 5235 SER A O 1
ATOM 1187 N N . VAL A 1 159 ? 17.986 58.817 14.867 1.00 12.09 5236 VAL A N 1
ATOM 1188 C CA . VAL A 1 159 ? 18.396 57.556 15.431 1.00 13.11 5236 VAL A CA 1
ATOM 1189 C C . VAL A 1 159 ? 18.396 56.522 14.325 1.00 13.70 5236 VAL A C 1
ATOM 1190 O O . VAL A 1 159 ? 17.551 56.554 13.405 1.00 13.15 5236 VAL A O 1
ATOM 1194 N N . ILE A 1 160 ? 19.402 55.651 14.392 1.00 14.44 5237 ILE A N 1
ATOM 1195 C CA . ILE A 1 160 ? 19.589 54.596 13.411 1.00 15.34 5237 ILE A CA 1
ATOM 1196 C C . ILE A 1 160 ? 19.656 53.273 14.144 1.00 14.38 5237 ILE A C 1
ATOM 1197 O O . ILE A 1 160 ? 20.367 53.148 15.143 1.00 15.17 5237 ILE A O 1
ATOM 1202 N N . ALA A 1 161 ? 18.857 52.318 13.700 1.00 13.81 5238 ALA A N 1
ATOM 1203 C CA . ALA A 1 161 ? 18.820 51.003 14.305 1.00 13.76 5238 ALA A CA 1
ATOM 1204 C C . ALA A 1 161 ? 19.176 49.940 13.310 1.00 14.11 5238 ALA A C 1
ATOM 1205 O O . ALA A 1 161 ? 18.791 50.034 12.131 1.00 14.70 5238 ALA A O 1
ATOM 1207 N N . SER A 1 162 ? 19.929 48.941 13.779 1.00 14.93 5239 SER A N 1
ATOM 1208 C CA . SER A 1 162 ? 20.305 47.772 12.973 1.00 16.25 5239 SER A CA 1
ATOM 1209 C C . SER A 1 162 ? 20.108 46.485 13.730 1.00 16.21 5239 SER A C 1
ATOM 1210 O O . SER A 1 162 ? 20.400 46.425 14.915 1.00 15.68 5239 SER A O 1
ATOM 1213 N N . ASP A 1 163 ? 19.610 45.459 13.043 1.00 16.43 5240 ASP A N 1
ATOM 1214 C CA . ASP A 1 163 ? 19.515 44.121 13.650 1.00 17.65 5240 ASP A CA 1
ATOM 1215 C C . ASP A 1 163 ? 20.784 43.307 13.423 1.00 17.87 5240 ASP A C 1
ATOM 1216 O O . ASP A 1 163 ? 21.684 43.767 12.722 1.00 16.93 5240 ASP A O 1
ATOM 1221 N N . ALA A 1 164 ? 20.816 42.093 13.994 1.00 19.25 5241 ALA A N 1
ATOM 1222 C CA . ALA A 1 164 ? 21.961 41.167 13.906 1.00 19.64 5241 ALA A CA 1
ATOM 1223 C C . ALA A 1 164 ? 22.257 40.775 12.471 1.00 20.70 5241 ALA A C 1
ATOM 1224 O O . ALA A 1 164 ? 23.406 40.527 12.114 1.00 21.34 5241 ALA A O 1
ATOM 1226 N N . ALA A 1 165 ? 21.218 40.747 11.646 1.00 21.02 5242 ALA A N 1
ATOM 1227 C CA . ALA A 1 165 ? 21.345 40.364 10.242 1.00 22.28 5242 ALA A CA 1
ATOM 1228 C C . ALA A 1 165 ? 21.937 41.474 9.405 1.00 22.16 5242 ALA A C 1
ATOM 1229 O O . ALA A 1 165 ? 22.387 41.239 8.279 1.00 25.78 5242 ALA A O 1
ATOM 1231 N N . GLY A 1 166 ? 21.910 42.696 9.930 1.00 22.26 5243 GLY A N 1
ATOM 1232 C CA . GLY A 1 166 ? 22.497 43.816 9.222 1.00 21.31 5243 GLY A CA 1
ATOM 1233 C C . GLY A 1 166 ? 21.501 44.777 8.600 1.00 20.17 5243 GLY A C 1
ATOM 1234 O O . GLY A 1 166 ? 21.912 45.746 8.001 1.00 20.44 5243 GLY A O 1
ATOM 1235 N N . ASN A 1 167 ? 20.198 44.518 8.743 1.00 18.39 5244 ASN A N 1
ATOM 1236 C CA . ASN A 1 167 ? 19.169 45.468 8.267 1.00 17.28 5244 ASN A CA 1
ATOM 1237 C C . ASN A 1 167 ? 19.205 46.749 9.055 1.00 16.88 5244 ASN A C 1
ATOM 1238 O O . ASN A 1 167 ? 19.335 46.707 10.276 1.00 17.25 5244 ASN A O 1
ATOM 1243 N N . GLN A 1 168 ? 19.026 47.872 8.372 1.00 15.56 5245 GLN A N 1
ATOM 1244 C CA . GLN A 1 168 ? 19.178 49.154 9.037 1.00 14.76 5245 GLN A CA 1
ATOM 1245 C C . GLN A 1 168 ? 18.058 50.104 8.647 1.00 14.22 5245 GLN A C 1
ATOM 1246 O O . GLN A 1 168 ? 17.720 50.214 7.464 1.00 13.42 5245 GLN A O 1
ATOM 1252 N N . LYS A 1 169 ? 17.465 50.752 9.649 1.00 13.34 5246 LYS A N 1
ATOM 1253 C CA . LYS A 1 169 ? 16.442 51.767 9.435 1.00 14.91 5246 LYS A CA 1
ATOM 1254 C C . LYS A 1 169 ? 16.836 53.072 10.107 1.00 15.60 5246 LYS A C 1
ATOM 1255 O O . LYS A 1 169 ? 17.358 53.052 11.223 1.00 15.72 5246 LYS A O 1
ATOM 1261 N N . ASN A 1 170 ? 16.545 54.189 9.440 1.00 14.68 5247 ASN A N 1
ATOM 1262 C CA . ASN A 1 170 ? 16.895 55.526 9.909 1.00 15.58 5247 ASN A CA 1
ATOM 1263 C C . ASN A 1 170 ? 15.625 56.303 10.254 1.00 14.98 5247 ASN A C 1
ATOM 1264 O O . ASN A 1 170 ? 14.671 56.322 9.470 1.00 14.44 5247 ASN A O 1
ATOM 1269 N N . SER A 1 171 ? 15.580 56.917 11.434 1.00 14.13 5248 SER A N 1
ATOM 1270 C CA . SER A 1 171 ? 14.417 57.719 11.802 1.00 13.13 5248 SER A CA 1
ATOM 1271 C C . SER A 1 171 ? 14.302 58.987 10.970 1.00 13.65 5248 SER A C 1
ATOM 1272 O O . SER A 1 171 ? 15.264 59.460 10.386 1.00 13.61 5248 SER A O 1
ATOM 1275 N N . LEU A 1 172 ? 13.113 59.579 11.001 1.00 13.94 5249 LEU A N 1
ATOM 1276 C CA . LEU A 1 172 ? 12.938 60.979 10.668 1.00 14.43 5249 LEU A CA 1
ATOM 1277 C C . LEU A 1 172 ? 13.746 61.821 11.631 1.00 13.45 5249 LEU A C 1
ATOM 1278 O O . LEU A 1 172 ? 13.933 61.407 12.785 1.00 14.18 5249 LEU A O 1
ATOM 1283 N N . PRO A 1 173 ? 14.242 62.991 11.171 1.00 13.76 5250 PRO A N 1
ATOM 1284 C CA . PRO A 1 173 ? 15.068 63.797 12.075 1.00 13.76 5250 PRO A CA 1
ATOM 1285 C C . PRO A 1 173 ? 14.196 64.639 13.016 1.00 13.54 5250 PRO A C 1
ATOM 1286 O O . PRO A 1 173 ? 12.991 64.793 12.772 1.00 13.00 5250 PRO A O 1
ATOM 1290 N N . ILE A 1 174 ? 14.771 65.080 14.133 1.00 13.52 5251 ILE A N 1
ATOM 1291 C CA . ILE A 1 174 ? 14.194 66.176 14.915 1.00 13.19 5251 ILE A CA 1
ATOM 1292 C C . ILE A 1 174 ? 15.217 67.301 14.953 1.00 13.54 5251 ILE A C 1
ATOM 1293 O O . ILE A 1 174 ? 16.374 67.074 14.671 1.00 13.30 5251 ILE A O 1
ATOM 1298 N N . THR A 1 175 ? 14.787 68.503 15.321 1.00 14.86 5252 THR A N 1
ATOM 1299 C CA . THR A 1 175 ? 15.644 69.668 15.365 1.00 15.68 5252 THR A CA 1
ATOM 1300 C C . THR A 1 175 ? 15.503 70.208 16.790 1.00 13.91 5252 THR A C 1
ATOM 1301 O O . THR A 1 175 ? 14.430 70.617 17.169 1.00 13.73 5252 THR A O 1
ATOM 1305 N N . VAL A 1 176 ? 16.538 70.090 17.607 1.00 13.78 5253 VAL A N 1
ATOM 1306 C CA . VAL A 1 176 ? 16.464 70.552 18.993 1.00 14.23 5253 VAL A CA 1
ATOM 1307 C C . VAL A 1 176 ? 17.379 71.756 19.187 1.00 15.24 5253 VAL A C 1
ATOM 1308 O O . VAL A 1 176 ? 18.543 71.756 18.721 1.00 16.24 5253 VAL A O 1
ATOM 1312 N N . THR A 1 177 ? 16.868 72.785 19.860 1.00 15.01 5254 THR A N 1
ATOM 1313 C CA . THR A 1 177 ? 17.649 73.993 20.113 1.00 14.22 5254 THR A CA 1
ATOM 1314 C C . THR A 1 177 ? 18.006 74.050 21.580 1.00 13.36 5254 THR A C 1
ATOM 1315 O O . 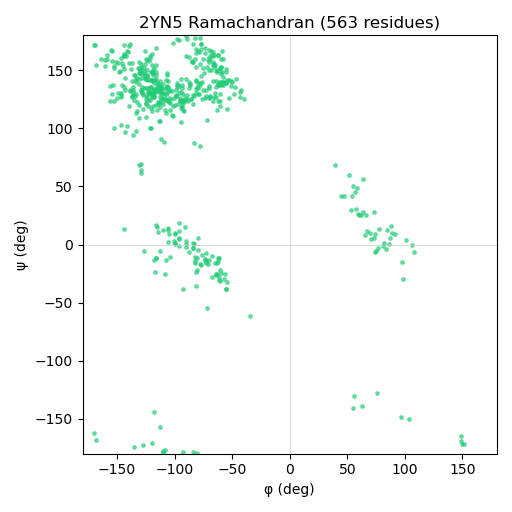THR A 1 177 ? 17.120 74.012 22.420 1.00 12.71 5254 THR A O 1
ATOM 1319 N N . ILE A 1 178 ? 19.297 74.169 21.861 1.00 12.37 5255 ILE A N 1
ATOM 1320 C CA . ILE A 1 178 ? 19.792 74.364 23.215 1.00 13.26 5255 ILE A CA 1
ATOM 1321 C C . ILE A 1 178 ? 19.974 75.879 23.430 1.00 13.54 5255 ILE A C 1
ATOM 1322 O O . ILE A 1 178 ? 20.671 76.547 22.697 1.00 13.83 5255 ILE A O 1
ATOM 1327 N N . ASP A 1 179 ? 19.324 76.407 24.449 1.00 14.05 5256 ASP A N 1
ATOM 1328 C CA . ASP A 1 179 ? 19.341 77.840 24.701 1.00 14.62 5256 ASP A CA 1
ATOM 1329 C C . ASP A 1 179 ? 19.410 77.974 26.206 1.00 15.69 5256 ASP A C 1
ATOM 1330 O O . ASP A 1 179 ? 18.411 77.772 26.905 1.00 14.70 5256 ASP A O 1
ATOM 1335 N N . SER A 1 180 ? 20.618 78.266 26.677 1.00 16.59 5257 SER A N 1
ATOM 1336 C CA . SER A 1 180 ? 20.853 78.522 28.092 1.00 18.81 5257 SER A CA 1
ATOM 1337 C C . SER A 1 180 ? 21.298 79.994 28.296 1.00 20.75 5257 SER A C 1
ATOM 1338 O O . SER A 1 180 ? 21.728 80.378 29.407 1.00 22.47 5257 SER A O 1
ATOM 1341 N N . THR A 1 181 ? 21.181 80.806 27.241 1.00 20.97 5258 THR A N 1
ATOM 1342 C CA . THR A 1 181 ? 21.724 82.189 27.247 1.00 21.54 5258 THR A CA 1
ATOM 1343 C C . THR A 1 181 ? 20.609 83.228 27.381 1.00 19.23 5258 THR A C 1
ATOM 1344 O O . THR A 1 181 ? 19.561 83.111 26.749 1.00 17.69 5258 THR A O 1
ATOM 1348 N N . LEU A 1 182 ? 20.817 84.228 28.236 1.00 17.64 5259 LEU A N 1
ATOM 1349 C CA . LEU A 1 182 ? 19.879 85.335 28.327 1.00 17.50 5259 LEU A CA 1
ATOM 1350 C C . LEU A 1 182 ? 20.610 86.563 28.878 1.00 18.73 5259 LEU A C 1
ATOM 1351 O O . LEU A 1 182 ? 21.190 86.506 29.959 1.00 18.54 5259 LEU A O 1
ATOM 1356 N N . THR A 1 183 ? 20.569 87.652 28.118 1.00 19.07 5260 THR A N 1
ATOM 1357 C CA . THR A 1 183 ? 21.211 88.899 28.503 1.00 20.08 5260 THR A CA 1
ATOM 1358 C C . THR A 1 183 ? 20.533 89.434 29.765 1.00 20.44 5260 THR A C 1
ATOM 1359 O O . THR A 1 183 ? 19.299 89.426 29.868 1.00 20.92 5260 THR A O 1
ATOM 1363 N N . VAL A 1 184 ? 21.337 89.888 30.721 1.00 20.83 5261 VAL A N 1
ATOM 1364 C CA . VAL A 1 184 ? 20.827 90.613 31.891 1.00 19.98 5261 VAL A CA 1
ATOM 1365 C C . VAL A 1 184 ? 20.244 91.951 31.436 1.00 19.52 5261 VAL A C 1
ATOM 1366 O O . VAL A 1 184 ? 20.931 92.734 30.783 1.00 20.37 5261 VAL A O 1
ATOM 1370 N N . PRO A 1 185 ? 18.970 92.199 31.761 1.00 18.77 5262 PRO A N 1
ATOM 1371 C CA . PRO A 1 185 ? 18.261 93.380 31.277 1.00 18.55 5262 PRO A CA 1
ATOM 1372 C C . PRO A 1 185 ? 18.606 94.627 32.105 1.00 20.31 5262 PRO A C 1
ATOM 1373 O O . PRO A 1 185 ? 19.384 94.534 33.052 1.00 18.55 5262 PRO A O 1
ATOM 1377 N N . GLU A 1 186 ? 18.011 95.765 31.757 1.00 21.55 5263 GLU A N 1
ATOM 1378 C CA . GLU A 1 186 ? 18.313 97.019 32.434 1.00 23.81 5263 GLU A CA 1
ATOM 1379 C C . GLU A 1 186 ? 17.054 97.861 32.570 1.00 24.08 5263 GLU A C 1
ATOM 1380 O O . GLU A 1 186 ? 16.292 98.024 31.600 1.00 24.56 5263 GLU A O 1
ATOM 1386 N N . ILE A 1 187 ? 16.833 98.391 33.775 1.00 24.53 5264 ILE A N 1
ATOM 1387 C CA . ILE A 1 187 ? 15.760 99.366 34.012 1.00 23.54 5264 ILE A CA 1
ATOM 1388 C C . ILE A 1 187 ? 16.381 100.749 34.298 1.00 23.07 5264 ILE A C 1
ATOM 1389 O O . ILE A 1 187 ? 17.365 100.859 35.026 1.00 20.92 5264 ILE A O 1
ATOM 1394 N N . ALA A 1 188 ? 15.833 101.793 33.678 1.00 22.50 5265 ALA A N 1
ATOM 1395 C CA . ALA A 1 188 ? 16.262 103.167 33.954 1.00 22.68 5265 ALA A CA 1
ATOM 1396 C C . ALA A 1 188 ? 15.056 104.096 33.923 1.00 21.48 5265 ALA A C 1
ATOM 1397 O O . ALA A 1 188 ? 14.010 103.745 33.389 1.00 22.66 5265 ALA A O 1
ATOM 1399 N N . LEU A 1 189 ? 15.198 105.282 34.498 1.00 21.90 5266 LEU A N 1
ATOM 1400 C CA . LEU A 1 189 ? 14.160 106.291 34.318 1.00 21.44 5266 LEU A CA 1
ATOM 1401 C C . LEU A 1 189 ? 14.240 106.751 32.860 1.00 21.91 5266 LEU A C 1
ATOM 1402 O O . LEU A 1 189 ? 15.332 106.977 32.340 1.00 24.63 5266 LEU A O 1
ATOM 1407 N N . ALA A 1 190 ? 13.097 106.857 32.195 1.00 23.54 5267 ALA A N 1
ATOM 1408 C CA . ALA A 1 190 ? 13.082 107.303 30.793 1.00 24.92 5267 ALA A CA 1
ATOM 1409 C C . ALA A 1 190 ? 13.453 108.796 30.688 1.00 27.27 5267 ALA A C 1
ATOM 1410 O O . ALA A 1 190 ? 13.513 109.511 31.705 1.00 25.15 5267 ALA A O 1
ATOM 1412 N N . ALA A 1 191 ? 13.723 109.241 29.453 1.00 26.91 5268 ALA A N 1
ATOM 1413 C CA . ALA A 1 191 ? 13.920 110.656 29.113 1.00 27.39 5268 ALA A CA 1
ATOM 1414 C C . ALA A 1 191 ? 12.902 111.573 29.776 1.00 27.61 5268 ALA A C 1
ATOM 1415 O O . ALA A 1 191 ? 11.689 111.321 29.717 1.00 27.86 5268 ALA A O 1
ATOM 1417 N N . GLY A 1 192 ? 13.404 112.641 30.392 1.00 28.71 5269 GLY A N 1
ATOM 1418 C CA . GLY A 1 192 ? 12.564 113.638 31.041 1.00 29.47 5269 GLY A CA 1
ATOM 1419 C C . GLY A 1 192 ? 11.981 113.241 32.392 1.00 30.72 5269 GLY A C 1
ATOM 1420 O O . GLY A 1 192 ? 11.291 114.038 33.023 1.00 31.76 5269 GLY A O 1
ATOM 1421 N N . GLU A 1 193 ? 12.227 112.009 32.834 1.00 31.13 5270 GLU A N 1
ATOM 1422 C CA . GLU A 1 193 ? 11.625 111.514 34.087 1.00 29.19 5270 GLU A CA 1
ATOM 1423 C C . GLU A 1 193 ? 12.541 111.744 35.286 1.00 29.94 5270 GLU A C 1
ATOM 1424 O O . GLU A 1 193 ? 12.068 112.070 36.380 1.00 29.90 5270 GLU A O 1
ATOM 1430 N N . ASP A 1 194 ? 13.848 111.573 35.088 1.00 29.56 5271 ASP A N 1
ATOM 1431 C CA . ASP A 1 194 ? 14.818 111.993 36.098 1.00 31.15 5271 ASP A CA 1
ATOM 1432 C C . ASP A 1 194 ? 14.960 113.514 35.981 1.00 32.63 5271 ASP A C 1
ATOM 1433 O O . ASP A 1 194 ? 15.857 114.019 35.294 1.00 34.43 5271 ASP A O 1
ATOM 1438 N N . ASN A 1 195 ? 14.049 114.228 36.648 1.00 33.28 5272 ASN A N 1
ATOM 1439 C CA . ASN A 1 195 ? 13.881 115.681 36.469 1.00 32.94 5272 ASN A CA 1
ATOM 1440 C C . ASN A 1 195 ? 14.275 116.526 37.702 1.00 34.52 5272 ASN A C 1
ATOM 1441 O O . ASN A 1 195 ? 15.073 116.082 38.530 1.00 32.47 5272 ASN A O 1
ATOM 1446 N N . GLY A 1 196 ? 13.731 117.738 37.818 1.00 37.02 5273 GLY A N 1
ATOM 1447 C CA . GLY A 1 196 ? 14.016 118.589 38.970 1.00 40.15 5273 GLY A CA 1
ATOM 1448 C C . GLY A 1 196 ? 15.394 119.208 38.855 1.00 44.16 5273 GLY A C 1
ATOM 1449 O O . GLY A 1 196 ? 15.719 119.808 37.830 1.00 46.83 5273 GLY A O 1
ATOM 1450 N N . ALA A 1 197 ? 16.206 119.058 39.901 1.00 46.49 5274 ALA A N 1
ATOM 1451 C CA . ALA A 1 197 ? 17.559 119.625 39.936 1.00 47.09 5274 ALA A CA 1
ATOM 1452 C C . ALA A 1 197 ? 18.550 118.910 39.010 1.00 49.91 5274 ALA A C 1
ATOM 1453 O O . ALA A 1 197 ? 19.185 119.550 38.171 1.00 49.98 5274 ALA A O 1
ATOM 1455 N N . SER A 1 198 ? 18.682 117.591 39.172 1.00 49.02 5275 SER A N 1
ATOM 1456 C CA . SER A 1 198 ? 19.672 116.804 38.428 1.00 48.02 5275 SER A CA 1
ATOM 1457 C C . SER A 1 198 ? 19.037 115.737 37.534 1.00 46.14 5275 SER A C 1
ATOM 1458 O O . SER A 1 198 ? 18.081 115.065 37.927 1.00 42.20 5275 SER A O 1
ATOM 1461 N N . ASP A 1 199 ? 19.588 115.585 36.331 1.00 43.16 5276 ASP A N 1
ATOM 1462 C CA . ASP A 1 199 ? 19.118 114.587 35.371 1.00 41.08 5276 ASP A CA 1
ATOM 1463 C C . ASP A 1 199 ? 19.712 113.191 35.629 1.00 37.80 5276 ASP A C 1
ATOM 1464 O O . ASP A 1 199 ? 19.420 112.243 34.880 1.00 36.66 5276 ASP A O 1
ATOM 1469 N N . SER A 1 200 ? 20.546 113.083 36.672 1.00 34.44 5277 SER A N 1
ATOM 1470 C CA . SER A 1 200 ? 21.355 111.883 36.948 1.00 34.71 5277 SER A CA 1
ATOM 1471 C C . SER A 1 200 ? 21.213 111.299 38.366 1.00 34.07 5277 SER A C 1
ATOM 1472 O O . SER A 1 200 ? 21.777 110.236 38.664 1.00 34.63 5277 SER A O 1
ATOM 1475 N N . ASP A 1 201 ? 20.477 111.985 39.237 1.00 31.87 5278 ASP A N 1
ATOM 1476 C CA . ASP A 1 201 ? 20.411 111.585 40.643 1.00 31.76 5278 ASP A CA 1
ATOM 1477 C C . ASP A 1 201 ? 19.334 110.553 40.981 1.00 30.54 5278 ASP A C 1
ATOM 1478 O O . ASP A 1 201 ? 19.284 110.066 42.114 1.00 30.16 5278 ASP A O 1
ATOM 1483 N N . ASN A 1 202 ? 18.482 110.220 40.007 1.00 28.86 5279 ASN A N 1
ATOM 1484 C CA . ASN A 1 202 ? 17.360 109.288 40.224 1.00 26.98 5279 ASN A CA 1
ATOM 1485 C C . ASN A 1 202 ? 16.344 109.774 41.270 1.00 28.01 5279 ASN A C 1
ATOM 1486 O O . ASN A 1 202 ? 15.651 108.975 41.907 1.00 25.07 5279 ASN A O 1
ATOM 1491 N N . VAL A 1 203 ? 16.273 111.095 41.441 1.00 28.54 5280 VAL A N 1
ATOM 1492 C CA . VAL A 1 203 ? 15.200 111.730 42.197 1.00 28.59 5280 VAL A CA 1
ATOM 1493 C C . VAL A 1 203 ? 14.253 112.358 41.184 1.00 29.34 5280 VAL A C 1
ATOM 1494 O O . VAL A 1 203 ? 14.677 113.172 40.359 1.00 29.25 5280 VAL A O 1
ATOM 1498 N N . THR A 1 204 ? 12.987 111.953 41.226 1.00 27.08 5281 THR A N 1
ATOM 1499 C CA . THR A 1 204 ? 11.966 112.464 40.314 1.00 27.13 5281 THR A CA 1
ATOM 1500 C C . THR A 1 204 ? 10.891 113.173 41.102 1.00 28.49 5281 THR A C 1
ATOM 1501 O O . THR A 1 204 ? 10.671 112.879 42.293 1.00 27.12 5281 THR A O 1
ATOM 1505 N N . ASN A 1 205 ? 10.245 114.143 40.467 1.00 29.56 5282 ASN A N 1
ATOM 1506 C CA . ASN A 1 205 ? 9.051 114.735 41.072 1.00 31.24 5282 ASN A CA 1
ATOM 1507 C C . ASN A 1 205 ? 7.754 114.176 40.478 1.00 30.61 5282 ASN A C 1
ATOM 1508 O O . ASN A 1 205 ? 6.657 114.609 40.850 1.00 32.12 5282 ASN A O 1
ATOM 1513 N N . HIS A 1 206 ? 7.875 113.217 39.560 1.00 28.27 5283 HIS A N 1
ATOM 1514 C CA . HIS A 1 206 ? 6.692 112.510 39.057 1.00 29.52 5283 HIS A CA 1
ATOM 1515 C C . HIS A 1 206 ? 6.306 111.415 40.037 1.00 29.76 5283 HIS A C 1
ATOM 1516 O O . HIS A 1 206 ? 7.174 110.664 40.500 1.00 29.15 5283 HIS A O 1
ATOM 1523 N N . THR A 1 207 ? 5.012 111.335 40.347 1.00 29.88 5284 THR A N 1
ATOM 1524 C CA . THR A 1 207 ? 4.479 110.281 41.218 1.00 30.66 5284 THR A CA 1
ATOM 1525 C C . THR A 1 207 ? 4.209 108.962 40.457 1.00 30.41 5284 THR A C 1
ATOM 1526 O O . THR A 1 207 ? 3.986 107.913 41.070 1.00 28.21 5284 THR A O 1
ATOM 1530 N N . GLN A 1 208 ? 4.202 109.024 39.122 1.00 29.47 5285 GLN A N 1
ATOM 1531 C CA . GLN A 1 208 ? 4.165 107.808 38.297 1.00 29.61 5285 GLN A CA 1
ATOM 1532 C C . GLN A 1 208 ? 5.255 107.909 37.230 1.00 29.19 5285 GLN A C 1
ATOM 1533 O O . GLN A 1 208 ? 4.944 108.054 36.036 1.00 28.25 5285 GLN A O 1
ATOM 1539 N N . PRO A 1 209 ? 6.537 107.844 37.659 1.00 29.69 5286 PRO A N 1
ATOM 1540 C CA . PRO A 1 209 ? 7.654 107.942 36.713 1.00 28.09 5286 PRO A CA 1
ATOM 1541 C C . PRO A 1 209 ? 7.642 106.806 35.688 1.00 28.51 5286 PRO A C 1
ATOM 1542 O O . PRO A 1 209 ? 7.324 105.660 36.022 1.00 27.03 5286 PRO A O 1
ATOM 1546 N N . LYS A 1 210 ? 7.951 107.134 34.440 1.00 28.39 5287 LYS A N 1
ATOM 1547 C CA . LYS A 1 210 ? 8.042 106.110 33.412 1.00 27.67 5287 LYS A CA 1
ATOM 1548 C C . LYS A 1 210 ? 9.467 105.560 33.413 1.00 24.54 5287 LYS A C 1
ATOM 1549 O O . LYS A 1 210 ? 10.440 106.309 33.579 1.00 24.82 5287 LYS A O 1
ATOM 1555 N N . PHE A 1 211 ? 9.580 104.243 33.255 1.00 23.80 5288 PHE A N 1
ATOM 1556 C CA . PHE A 1 211 ? 10.875 103.580 33.138 1.00 22.16 5288 PHE A CA 1
ATOM 1557 C C . PHE A 1 211 ? 10.995 102.893 31.803 1.00 22.97 5288 PHE A C 1
ATOM 1558 O O . PHE A 1 211 ? 10.025 102.289 31.334 1.00 22.46 5288 PHE A O 1
ATOM 1566 N N . THR A 1 212 ? 12.197 102.974 31.239 1.00 23.82 5289 THR A N 1
ATOM 1567 C CA . THR A 1 212 ? 12.581 102.276 30.021 1.00 25.02 5289 THR A CA 1
ATOM 1568 C C . THR A 1 212 ? 13.234 100.943 30.418 1.00 23.92 5289 THR A C 1
ATOM 1569 O O . THR A 1 212 ? 14.012 100.869 31.382 1.00 24.27 5289 THR A O 1
ATOM 1573 N N . LEU A 1 213 ? 12.887 99.884 29.700 1.00 22.24 5290 LEU A N 1
ATOM 1574 C CA . LEU A 1 213 ? 13.442 98.565 29.958 1.00 23.11 5290 LEU A CA 1
ATOM 1575 C C . LEU A 1 213 ? 14.258 98.196 28.734 1.00 24.02 5290 LEU A C 1
ATOM 1576 O O . LEU A 1 213 ? 13.732 98.198 27.608 1.00 23.88 5290 LEU A O 1
ATOM 1581 N N . GLN A 1 214 ? 15.550 97.947 28.945 1.00 22.60 5291 GLN A N 1
ATOM 1582 C CA . GLN A 1 214 ? 16.483 97.789 27.847 1.00 24.11 5291 GLN A CA 1
ATOM 1583 C C . GLN A 1 214 ? 17.248 96.482 27.929 1.00 22.30 5291 GLN A C 1
ATOM 1584 O O . GLN A 1 214 ? 17.245 95.819 28.978 1.00 19.88 5291 GLN A O 1
ATOM 1590 N N . HIS A 1 215 ? 17.909 96.124 26.818 1.00 22.59 5292 HIS A N 1
ATOM 1591 C CA . HIS A 1 215 ? 18.688 94.863 26.720 1.00 23.23 5292 HIS A CA 1
ATOM 1592 C C . HIS A 1 215 ? 17.776 93.659 26.987 1.00 22.74 5292 HIS A C 1
ATOM 1593 O O . HIS A 1 215 ? 18.077 92.789 27.801 1.00 24.12 5292 HIS A O 1
ATOM 1600 N N . ILE A 1 216 ? 16.630 93.666 26.307 1.00 22.55 5293 ILE A N 1
ATOM 1601 C CA . ILE A 1 216 ? 15.623 92.593 26.392 1.00 22.77 5293 ILE A CA 1
ATOM 1602 C C . ILE A 1 216 ? 15.821 91.772 25.125 1.00 22.26 5293 ILE A C 1
ATOM 1603 O O . ILE A 1 216 ? 15.552 92.278 24.019 1.00 20.07 5293 ILE A O 1
ATOM 1608 N N . ASP A 1 217 ? 16.315 90.537 25.273 1.00 21.54 5294 ASP A N 1
ATOM 1609 C CA . ASP A 1 217 ? 16.549 89.654 24.112 1.00 21.82 5294 ASP A CA 1
ATOM 1610 C C . ASP A 1 217 ? 15.256 89.410 23.317 1.00 21.76 5294 ASP A C 1
ATOM 1611 O O . ASP A 1 217 ? 14.150 89.404 23.873 1.00 20.20 5294 ASP A O 1
ATOM 1616 N N . ALA A 1 218 ? 15.392 89.216 22.001 1.00 22.73 5295 ALA A N 1
ATOM 1617 C CA . ALA A 1 218 ? 14.218 89.037 21.139 1.00 21.92 5295 ALA A CA 1
ATOM 1618 C C . ALA A 1 218 ? 13.337 87.817 21.481 1.00 22.42 5295 ALA A C 1
ATOM 1619 O O . ALA A 1 218 ? 12.166 87.796 21.112 1.00 22.03 5295 ALA A O 1
ATOM 1621 N N . ASP A 1 219 ? 13.893 86.818 22.176 1.00 21.84 5296 ASP A N 1
ATOM 1622 C CA . ASP A 1 219 ? 13.155 85.595 22.564 1.00 22.78 5296 ASP A CA 1
ATOM 1623 C C . ASP A 1 219 ? 12.585 85.647 23.996 1.00 23.41 5296 ASP A C 1
ATOM 1624 O O . ASP A 1 219 ? 12.265 84.607 24.585 1.00 22.10 5296 ASP A O 1
ATOM 1629 N N . VAL A 1 220 ? 12.478 86.851 24.549 1.00 23.75 5297 VAL A N 1
ATOM 1630 C CA . VAL A 1 220 ? 11.828 87.043 25.835 1.00 24.16 5297 VAL A CA 1
ATOM 1631 C C . VAL A 1 220 ? 10.308 86.885 25.720 1.00 25.19 5297 VAL A C 1
ATOM 1632 O O . VAL A 1 220 ? 9.684 87.428 24.810 1.00 27.95 5297 VAL A O 1
ATOM 1636 N N . THR A 1 221 ? 9.723 86.121 26.635 1.00 25.60 5298 THR A N 1
ATOM 1637 C CA . THR A 1 221 ? 8.300 85.809 26.612 1.00 27.17 5298 THR A CA 1
ATOM 1638 C C . THR A 1 221 ? 7.574 86.377 27.839 1.00 29.28 5298 THR A C 1
ATOM 1639 O O . THR A 1 221 ? 6.353 86.369 27.905 1.00 30.91 5298 THR A O 1
ATOM 1643 N N . GLY A 1 222 ? 8.338 86.841 28.822 1.00 27.15 5299 GLY A N 1
ATOM 1644 C CA . GLY A 1 222 ? 7.770 87.382 30.065 1.00 24.94 5299 GLY A CA 1
ATOM 1645 C C . GLY A 1 222 ? 8.670 88.495 30.563 1.00 23.52 5299 GLY A C 1
ATOM 1646 O O . GLY A 1 222 ? 9.893 88.325 30.642 1.00 21.00 5299 GLY A O 1
ATOM 1647 N N . VAL A 1 223 ? 8.068 89.640 30.879 1.00 23.70 5300 VAL A N 1
ATOM 1648 C CA . VAL A 1 223 ? 8.814 90.771 31.437 1.00 23.75 5300 VAL A CA 1
ATOM 1649 C C . VAL A 1 223 ? 8.051 91.316 32.655 1.00 23.72 5300 VAL A C 1
ATOM 1650 O O . VAL A 1 223 ? 6.870 91.680 32.565 1.00 22.78 5300 VAL A O 1
ATOM 1654 N N . THR A 1 224 ? 8.721 91.349 33.794 1.00 23.60 5301 THR A N 1
ATOM 1655 C CA . THR A 1 224 ? 8.095 91.884 35.020 1.00 23.12 5301 THR A CA 1
ATOM 1656 C C . THR A 1 224 ? 9.011 92.900 35.705 1.00 23.00 5301 THR A C 1
ATOM 1657 O O . THR A 1 224 ? 10.226 92.880 35.488 1.00 21.83 5301 THR A O 1
ATOM 1661 N N . VAL A 1 225 ? 8.434 93.797 36.512 1.00 23.07 5302 VAL A N 1
ATOM 1662 C CA . VAL A 1 225 ? 9.235 94.736 37.297 1.00 22.82 5302 VAL A CA 1
ATOM 1663 C C . VAL A 1 225 ? 8.969 94.506 38.782 1.00 23.35 5302 VAL A C 1
ATOM 1664 O O . VAL A 1 225 ? 7.814 94.368 39.198 1.00 23.67 5302 VAL A O 1
ATOM 1668 N N . ASN A 1 226 ? 10.055 94.423 39.542 1.00 25.10 5303 ASN A N 1
ATOM 1669 C CA . ASN A 1 226 ? 10.004 94.195 40.981 1.00 26.85 5303 ASN A CA 1
ATOM 1670 C C . ASN A 1 226 ? 10.188 95.548 41.657 1.00 26.13 5303 ASN A C 1
ATOM 1671 O O . ASN A 1 226 ? 11.186 96.223 41.435 1.00 25.58 5303 ASN A O 1
ATOM 1676 N N . VAL A 1 227 ? 9.187 95.954 42.432 1.00 27.49 5304 VAL A N 1
ATOM 1677 C CA . VAL A 1 227 ? 9.199 97.257 43.093 1.00 28.13 5304 VAL A CA 1
ATOM 1678 C C . VAL A 1 227 ? 9.243 97.021 44.604 1.00 28.10 5304 VAL A C 1
ATOM 1679 O O . VAL A 1 227 ? 8.308 96.457 45.171 1.00 30.79 5304 VAL A O 1
ATOM 1683 N N . THR A 1 228 ? 10.332 97.443 45.233 1.00 29.25 5305 THR A N 1
ATOM 1684 C CA . THR A 1 228 ? 10.508 97.282 46.667 1.00 30.17 5305 THR A CA 1
ATOM 1685 C C . THR A 1 228 ? 10.359 98.640 47.325 1.00 30.02 5305 THR A C 1
ATOM 1686 O O . THR A 1 228 ? 11.058 99.598 46.966 1.00 29.10 5305 THR A O 1
ATOM 1690 N N . HIS A 1 229 ? 9.428 98.696 48.276 1.00 29.66 5306 HIS A N 1
ATOM 1691 C CA . HIS A 1 229 ? 9.120 99.889 49.051 1.00 29.90 5306 HIS A CA 1
ATOM 1692 C C . HIS A 1 229 ? 8.785 99.462 50.479 1.00 30.31 5306 HIS A C 1
ATOM 1693 O O . HIS A 1 229 ? 8.044 98.497 50.680 1.00 29.91 5306 HIS A O 1
ATOM 1700 N N . ASN A 1 230 ? 9.336 100.175 51.460 1.00 31.35 5307 ASN A N 1
ATOM 1701 C CA . ASN A 1 230 ? 9.096 99.870 52.879 1.00 31.31 5307 ASN A CA 1
ATOM 1702 C C . ASN A 1 230 ? 9.491 98.434 53.218 1.00 33.47 5307 ASN A C 1
ATOM 1703 O O . ASN A 1 230 ? 8.894 97.795 54.103 1.00 32.99 5307 ASN A O 1
ATOM 1708 N N . GLY A 1 231 ? 10.501 97.944 52.491 1.00 33.67 5308 GLY A N 1
ATOM 1709 C CA . GLY A 1 231 ? 11.065 96.619 52.714 1.00 36.89 5308 GLY A CA 1
ATOM 1710 C C . GLY A 1 231 ? 10.332 95.470 52.043 1.00 36.21 5308 GLY A C 1
ATOM 1711 O O . GLY A 1 231 ? 10.784 94.322 52.125 1.00 36.49 5308 GLY A O 1
ATOM 1712 N N . VAL A 1 232 ? 9.208 95.772 51.394 1.00 33.60 5309 VAL A N 1
ATOM 1713 C CA . VAL A 1 232 ? 8.357 94.747 50.770 1.00 34.26 5309 VAL A CA 1
ATOM 1714 C C . VAL A 1 232 ? 8.347 94.864 49.239 1.00 35.81 5309 VAL A C 1
ATOM 1715 O O . VAL A 1 232 ? 8.183 95.955 48.691 1.00 34.46 5309 VAL A O 1
ATOM 1719 N N . THR A 1 233 ? 8.489 93.725 48.566 1.00 35.77 5310 THR A N 1
ATOM 1720 C CA . THR A 1 233 ? 8.514 93.688 47.099 1.00 37.53 5310 THR A CA 1
ATOM 1721 C C . THR A 1 233 ? 7.179 93.311 46.474 1.00 36.52 5310 THR A C 1
ATOM 1722 O O . THR A 1 233 ? 6.574 92.302 46.840 1.00 39.84 5310 THR A O 1
ATOM 1726 N N . ASP A 1 234 ? 6.733 94.151 45.541 1.00 37.63 5311 ASP A N 1
ATOM 1727 C CA . ASP A 1 234 ? 5.568 93.902 44.686 1.00 36.25 5311 ASP A CA 1
ATOM 1728 C C . ASP A 1 234 ? 6.058 93.569 43.262 1.00 36.04 5311 ASP A C 1
ATOM 1729 O O . ASP A 1 234 ? 7.069 94.120 42.808 1.00 33.51 5311 ASP A O 1
ATOM 1734 N N . ILE A 1 235 ? 5.341 92.683 42.564 1.00 34.59 5312 ILE A N 1
ATOM 1735 C CA . ILE A 1 235 ? 5.669 92.322 41.176 1.00 32.44 5312 ILE A CA 1
ATOM 1736 C C . ILE A 1 235 ? 4.625 92.830 40.174 1.00 32.35 5312 ILE A C 1
ATOM 1737 O O . ILE A 1 235 ? 3.426 92.542 40.293 1.00 32.75 5312 ILE A O 1
ATOM 1742 N N . TYR A 1 236 ? 5.097 93.582 39.186 1.00 31.27 5313 TYR A N 1
ATOM 1743 C CA . TYR A 1 236 ? 4.251 94.155 38.139 1.00 32.61 5313 TYR A CA 1
ATOM 1744 C C . TYR A 1 236 ? 4.596 93.598 36.758 1.00 30.83 5313 TYR A C 1
ATOM 1745 O O . TYR A 1 236 ? 5.745 93.284 36.493 1.00 27.24 5313 TYR A O 1
ATOM 1754 N N . GLN A 1 237 ? 3.595 93.497 35.887 1.00 31.42 5314 GLN A N 1
ATOM 1755 C CA . GLN A 1 237 ? 3.819 93.113 34.488 1.00 33.70 5314 GLN A CA 1
ATOM 1756 C C . GLN A 1 237 ? 4.200 94.345 33.686 1.00 32.56 5314 GLN A C 1
ATOM 1757 O O . GLN A 1 237 ? 3.518 95.373 33.738 1.00 30.52 5314 GLN A O 1
ATOM 1763 N N . ALA A 1 238 ? 5.302 94.247 32.954 1.00 30.14 5315 ALA A N 1
ATOM 1764 C CA . ALA A 1 238 ? 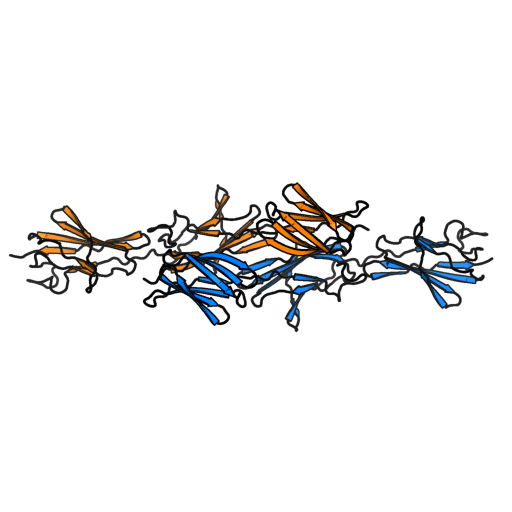5.741 95.348 32.105 1.00 29.63 5315 ALA A CA 1
ATOM 1765 C C . ALA A 1 238 ? 4.839 95.440 30.871 1.00 30.14 5315 ALA A C 1
ATOM 1766 O O . ALA A 1 238 ? 4.091 94.504 30.564 1.00 31.10 5315 ALA A O 1
ATOM 1768 N N . THR A 1 239 ? 4.910 96.569 30.174 1.00 30.81 5316 THR A N 1
ATOM 1769 C CA . THR A 1 239 ? 4.068 96.790 29.003 1.00 31.18 5316 THR A CA 1
ATOM 1770 C C . THR A 1 239 ? 4.948 96.958 27.747 1.00 30.94 5316 THR A C 1
ATOM 1771 O O . THR A 1 239 ? 5.883 97.768 27.736 1.00 27.80 5316 THR A O 1
ATOM 1775 N N . GLN A 1 240 ? 4.665 96.170 26.709 1.00 31.64 5317 GLN A N 1
ATOM 1776 C CA . GLN A 1 240 ? 5.364 96.340 25.444 1.00 35.71 5317 GLN A CA 1
ATOM 1777 C C . GLN A 1 240 ? 4.591 97.284 24.532 1.00 36.04 5317 GLN A C 1
ATOM 1778 O O . GLN A 1 240 ? 3.464 96.984 24.119 1.00 37.06 5317 GLN A O 1
ATOM 1784 N N . GLY A 1 241 ? 5.199 98.430 24.241 1.00 37.21 5318 GLY A N 1
ATOM 1785 C CA . GLY A 1 241 ? 4.549 99.454 23.436 1.00 39.06 5318 GLY A CA 1
ATOM 1786 C C . GLY A 1 241 ? 5.313 99.774 22.166 1.00 40.24 5318 GLY A C 1
ATOM 1787 O O . GLY A 1 241 ? 6.280 99.092 21.821 1.00 37.50 5318 GLY A O 1
ATOM 1788 N N . ALA A 1 242 ? 4.866 100.827 21.484 1.00 40.75 5319 ALA A N 1
ATOM 1789 C CA . ALA A 1 242 ? 5.471 101.309 20.242 1.00 42.51 5319 ALA A CA 1
ATOM 1790 C C . ALA A 1 242 ? 6.945 101.705 20.420 1.00 42.81 5319 ALA A C 1
ATOM 1791 O O . ALA A 1 242 ? 7.717 101.691 19.465 1.00 45.83 5319 ALA A O 1
ATOM 1793 N N . ASP A 1 243 ? 7.318 102.049 21.650 1.00 42.48 5320 ASP A N 1
ATOM 1794 C CA . ASP A 1 243 ? 8.687 102.421 21.992 1.00 44.24 5320 ASP A CA 1
ATOM 1795 C C . ASP A 1 243 ? 9.450 101.253 22.645 1.00 43.38 5320 ASP A C 1
ATOM 1796 O O . ASP A 1 243 ? 10.555 101.423 23.166 1.00 41.58 5320 ASP A O 1
ATOM 1801 N N . GLY A 1 244 ? 8.853 100.065 22.604 1.00 40.40 5321 GLY A N 1
ATOM 1802 C CA . GLY A 1 244 ? 9.440 98.894 23.244 1.00 37.42 5321 GLY A CA 1
ATOM 1803 C C . GLY A 1 244 ? 8.864 98.645 24.626 1.00 33.99 5321 GLY A C 1
ATOM 1804 O O . GLY A 1 244 ? 7.694 98.942 24.888 1.00 34.01 5321 GLY A O 1
ATOM 1805 N N . TRP A 1 245 ? 9.696 98.087 25.499 1.00 31.11 5322 TRP A N 1
ATOM 1806 C CA . TRP A 1 245 ? 9.271 97.647 26.827 1.00 28.93 5322 TRP A CA 1
ATOM 1807 C C . TRP A 1 245 ? 9.422 98.788 27.813 1.00 26.51 5322 TRP A C 1
ATOM 1808 O O . TRP A 1 245 ? 10.498 99.366 27.939 1.00 26.01 5322 TRP A O 1
ATOM 1819 N N . THR A 1 246 ? 8.333 99.121 28.499 1.00 26.68 5323 THR A N 1
ATOM 1820 C CA . THR A 1 246 ? 8.388 100.169 29.518 1.00 25.00 5323 THR A CA 1
ATOM 1821 C C . THR A 1 246 ? 7.574 99.757 30.755 1.00 23.02 5323 THR A C 1
ATOM 1822 O O . THR A 1 246 ? 6.891 98.734 30.751 1.00 20.62 5323 THR A O 1
ATOM 1826 N N . PHE A 1 247 ? 7.666 100.562 31.809 1.00 23.16 5324 PHE A N 1
ATOM 1827 C CA . PHE A 1 247 ? 6.840 100.362 32.997 1.00 23.89 5324 PHE A CA 1
ATOM 1828 C C . PHE A 1 247 ? 6.572 101.696 33.663 1.00 24.59 5324 PHE A C 1
ATOM 1829 O O . PHE A 1 247 ? 7.489 102.467 33.927 1.00 23.83 5324 PHE A O 1
ATOM 1837 N N . THR A 1 248 ? 5.291 101.965 33.875 1.00 26.25 5325 THR A N 1
ATOM 1838 C CA . THR A 1 248 ? 4.834 103.113 34.650 1.00 27.84 5325 THR A CA 1
ATOM 1839 C C . THR A 1 248 ? 3.953 102.573 35.791 1.00 28.89 5325 THR A C 1
ATOM 1840 O O . THR A 1 248 ? 3.060 101.750 35.548 1.00 27.20 5325 THR A O 1
ATOM 1844 N N . PRO A 1 249 ? 4.195 103.023 37.046 1.00 30.05 5326 PRO A N 1
ATOM 1845 C CA . PRO A 1 249 ? 3.367 102.519 38.142 1.00 30.35 5326 PRO A CA 1
ATOM 1846 C C . PRO A 1 249 ? 1.899 102.758 37.829 1.00 30.65 5326 PRO A C 1
ATOM 1847 O O . PRO A 1 249 ? 1.564 103.828 37.305 1.00 28.65 5326 PRO A O 1
ATOM 1851 N N . PRO A 1 250 ? 1.033 101.766 38.135 1.00 32.58 5327 PRO A N 1
ATOM 1852 C CA . PRO A 1 250 ? -0.398 101.793 37.805 1.00 34.24 5327 PRO A CA 1
ATOM 1853 C C . PRO A 1 250 ? -1.216 102.775 38.664 1.00 36.86 5327 PRO A C 1
ATOM 1854 O O . PRO A 1 250 ? -2.375 103.062 38.341 1.00 37.74 5327 PRO A O 1
ATOM 1858 N N . ALA A 1 251 ? -0.624 103.252 39.756 1.00 37.67 5328 ALA A N 1
ATOM 1859 C CA . ALA A 1 251 ? -1.247 104.245 40.633 1.00 38.07 5328 ALA A CA 1
ATOM 1860 C C . ALA A 1 251 ? -0.138 105.063 41.275 1.00 39.36 5328 ALA A C 1
ATOM 1861 O O . ALA A 1 251 ? 1.009 104.598 41.360 1.00 40.04 5328 ALA A O 1
ATOM 1863 N N . ALA A 1 252 ? -0.478 106.274 41.721 1.00 36.86 5329 ALA A N 1
ATOM 1864 C CA . ALA A 1 252 ? 0.514 107.250 42.159 1.00 35.27 5329 ALA A CA 1
ATOM 1865 C C . ALA A 1 252 ? 1.328 106.781 43.364 1.00 34.48 5329 ALA A C 1
ATOM 1866 O O . ALA A 1 252 ? 0.791 106.184 44.305 1.00 35.70 5329 ALA A O 1
ATOM 1868 N N . TRP A 1 253 ? 2.632 107.041 43.312 1.00 31.54 5330 TRP A N 1
ATOM 1869 C CA . TRP A 1 253 ? 3.527 106.733 44.410 1.00 30.85 5330 TRP A CA 1
ATOM 1870 C C . TRP A 1 253 ? 3.657 107.875 45.402 1.00 31.61 5330 TRP A C 1
ATOM 1871 O O . TRP A 1 253 ? 3.687 109.050 45.020 1.00 30.33 5330 TRP A O 1
ATOM 1882 N N . ASN A 1 254 ? 3.737 107.507 46.678 1.00 33.29 5331 ASN A N 1
ATOM 1883 C CA . ASN A 1 254 ? 4.028 108.443 47.761 1.00 34.88 5331 ASN A CA 1
ATOM 1884 C C . ASN A 1 254 ? 5.484 108.868 47.696 1.00 33.22 5331 ASN A C 1
ATOM 1885 O O . ASN A 1 254 ? 6.321 108.111 47.189 1.00 31.13 5331 ASN A O 1
ATOM 1890 N N . ASP A 1 255 ? 5.792 110.067 48.204 1.00 31.90 5332 ASP A N 1
ATOM 1891 C CA . ASP A 1 255 ? 7.187 110.496 48.350 1.00 31.82 5332 ASP A CA 1
ATOM 1892 C C . ASP A 1 255 ? 7.948 109.461 49.182 1.00 32.62 5332 ASP A C 1
ATOM 1893 O O . ASP A 1 255 ? 7.425 108.944 50.176 1.00 28.82 5332 ASP A O 1
ATOM 1898 N N . GLY A 1 256 ? 9.179 109.164 48.780 1.00 29.78 5333 GLY A N 1
ATOM 1899 C CA . GLY A 1 256 ? 9.963 108.152 49.472 1.00 31.98 5333 GLY A CA 1
ATOM 1900 C C . GLY A 1 256 ? 10.904 107.422 48.545 1.00 31.44 5333 GLY A C 1
ATOM 1901 O O . GLY A 1 256 ? 11.102 107.843 47.391 1.00 29.11 5333 GLY A O 1
ATOM 1902 N N . ASN A 1 257 ? 11.479 106.334 49.056 1.00 28.75 5334 ASN A N 1
ATOM 1903 C CA . ASN A 1 257 ? 12.487 105.583 48.329 1.00 27.80 5334 ASN A CA 1
ATOM 1904 C C . ASN A 1 257 ? 11.979 104.264 47.790 1.00 26.93 5334 ASN A C 1
ATOM 1905 O O . ASN A 1 257 ? 11.386 103.463 48.513 1.00 25.26 5334 ASN A O 1
ATOM 1910 N N . TYR A 1 258 ? 12.244 104.042 46.504 1.00 24.25 5335 TYR A N 1
ATOM 1911 C CA . TYR A 1 258 ? 11.831 102.815 45.839 1.00 23.68 5335 TYR A CA 1
ATOM 1912 C C . TYR A 1 258 ? 13.042 102.129 45.226 1.00 23.69 5335 TYR A C 1
ATOM 1913 O O . TYR A 1 258 ? 14.028 102.779 44.860 1.00 21.08 5335 TYR A O 1
ATOM 1922 N N . THR A 1 259 ? 12.962 100.805 45.149 1.00 25.09 5336 THR A N 1
ATOM 1923 C CA . THR A 1 259 ? 13.988 99.986 44.521 1.00 24.65 5336 THR A CA 1
ATOM 1924 C C . THR A 1 259 ? 13.320 99.185 43.414 1.00 24.45 5336 THR A C 1
ATOM 1925 O O . THR A 1 259 ? 12.273 98.571 43.617 1.00 25.34 5336 THR A O 1
ATOM 1929 N N . LEU A 1 260 ? 13.920 99.230 42.229 1.00 22.15 5337 LEU A N 1
ATOM 1930 C CA . LEU A 1 260 ? 13.353 98.595 41.065 1.00 20.91 5337 LEU A CA 1
ATOM 1931 C C . LEU A 1 260 ? 14.371 97.694 40.401 1.00 21.05 5337 LEU A C 1
ATOM 1932 O O . LEU A 1 260 ? 15.571 98.019 40.323 1.00 21.10 5337 LEU A O 1
ATOM 1937 N N . SER A 1 261 ? 13.863 96.571 39.897 1.00 21.40 5338 SER A N 1
ATOM 1938 C CA . SER A 1 261 ? 14.627 95.718 38.985 1.00 20.76 5338 SER A CA 1
ATOM 1939 C C . SER A 1 261 ? 13.654 95.122 37.954 1.00 21.32 5338 SER A C 1
ATOM 1940 O O . SER A 1 261 ? 12.453 94.991 38.218 1.00 21.65 5338 SER A O 1
ATOM 1943 N N . VAL A 1 262 ? 14.158 94.792 36.768 1.00 21.04 5339 VAL A N 1
ATOM 1944 C CA . VAL A 1 262 ? 13.323 94.097 35.791 1.00 19.26 5339 VAL A CA 1
ATOM 1945 C C . VAL A 1 262 ? 13.796 92.633 35.706 1.00 19.03 5339 VAL A C 1
ATOM 1946 O O . VAL A 1 262 ? 14.997 92.363 35.807 1.00 19.28 5339 VAL A O 1
ATOM 1950 N N . THR A 1 263 ? 12.841 91.716 35.570 1.00 19.83 5340 THR A N 1
ATOM 1951 C CA . THR A 1 263 ? 13.101 90.281 35.339 1.00 19.96 5340 THR A CA 1
ATOM 1952 C C . THR A 1 263 ? 12.531 89.833 33.988 1.00 19.88 5340 THR A C 1
ATOM 1953 O O . THR A 1 263 ? 11.381 90.116 33.660 1.00 20.21 5340 THR A O 1
ATOM 1957 N N . VAL A 1 264 ? 13.364 89.146 33.206 1.00 19.70 5341 VAL A N 1
ATOM 1958 C CA . VAL A 1 264 ? 12.986 88.632 31.886 1.00 19.19 5341 VAL A CA 1
ATOM 1959 C C . VAL A 1 264 ? 13.064 87.123 31.933 1.00 19.51 5341 VAL A C 1
ATOM 1960 O O . VAL A 1 264 ? 13.939 86.557 32.610 1.00 20.60 5341 VAL A O 1
ATOM 1964 N N . VAL A 1 265 ? 12.115 86.477 31.270 1.00 20.24 5342 VAL A N 1
ATOM 1965 C CA . VAL A 1 265 ? 12.172 85.038 31.044 1.00 20.33 5342 VAL A CA 1
ATOM 1966 C C . VAL A 1 265 ? 12.054 84.810 29.535 1.00 20.78 5342 VAL A C 1
ATOM 1967 O O . VAL A 1 265 ? 11.257 85.471 28.858 1.00 20.41 5342 VAL A O 1
ATOM 1971 N N . ASP A 1 266 ? 12.905 83.936 29.010 1.00 19.64 5343 ASP A N 1
ATOM 1972 C CA . ASP A 1 266 ? 12.879 83.645 27.568 1.00 19.91 5343 ASP A CA 1
ATOM 1973 C C . ASP A 1 266 ? 12.047 82.391 27.323 1.00 20.66 5343 ASP A C 1
ATOM 1974 O O . ASP A 1 266 ? 11.565 81.775 28.277 1.00 19.80 5343 ASP A O 1
ATOM 1979 N N . ARG A 1 267 ? 11.848 82.026 26.055 1.00 20.31 5344 ARG A N 1
ATOM 1980 C CA . ARG A 1 267 ? 11.004 80.871 25.711 1.00 22.39 5344 ARG A CA 1
ATOM 1981 C C . ARG A 1 267 ? 11.556 79.537 26.237 1.00 19.75 5344 ARG A C 1
ATOM 1982 O O . ARG A 1 267 ? 10.797 78.599 26.445 1.00 18.54 5344 ARG A O 1
ATOM 1990 N N . ALA A 1 268 ? 12.873 79.470 26.446 1.00 19.07 5345 ALA A N 1
ATOM 1991 C CA . ALA A 1 268 ? 13.523 78.280 27.012 1.00 17.59 5345 ALA A CA 1
ATOM 1992 C C . ALA A 1 268 ? 13.391 78.193 28.553 1.00 17.31 5345 ALA A C 1
ATOM 1993 O O . ALA A 1 268 ? 13.794 77.193 29.180 1.00 16.81 5345 ALA A O 1
ATOM 1995 N N . GLY A 1 269 ? 12.819 79.224 29.158 1.00 17.27 5346 GLY A N 1
ATOM 1996 C CA . GLY A 1 269 ? 12.671 79.228 30.620 1.00 17.44 5346 GLY A CA 1
ATOM 1997 C C . GLY A 1 269 ? 13.870 79.769 31.390 1.00 17.75 5346 GLY A C 1
ATOM 1998 O O . GLY A 1 269 ? 13.893 79.721 32.627 1.00 18.05 5346 GLY A O 1
ATOM 1999 N N . ASN A 1 270 ? 14.869 80.286 30.680 1.00 16.81 5347 ASN A N 1
ATOM 2000 C CA . ASN A 1 270 ? 15.955 81.029 31.340 1.00 17.12 5347 ASN A CA 1
ATOM 2001 C C . ASN A 1 270 ? 15.379 82.282 31.997 1.00 16.53 5347 ASN A C 1
ATOM 2002 O O . ASN A 1 270 ? 14.426 82.876 31.493 1.00 14.39 5347 ASN A O 1
ATOM 2007 N N . SER A 1 271 ? 15.974 82.699 33.102 1.00 17.32 5348 SER A N 1
ATOM 2008 C CA . SER A 1 271 ? 15.529 83.937 33.757 1.00 19.26 5348 SER A CA 1
ATOM 2009 C C . SER A 1 271 ? 16.719 84.817 34.163 1.00 19.25 5348 SER A C 1
ATOM 2010 O O . SER A 1 271 ? 17.749 84.309 34.570 1.00 18.77 5348 SER A O 1
ATOM 2013 N N . GLN A 1 272 ? 16.582 86.134 34.011 1.00 19.68 5349 GLN A N 1
ATOM 2014 C CA . GLN A 1 272 ? 17.600 87.078 34.464 1.00 20.04 5349 GLN A CA 1
ATOM 2015 C C . GLN A 1 272 ? 16.926 88.255 35.139 1.00 19.90 5349 GLN A C 1
ATOM 2016 O O . GLN A 1 272 ? 15.864 88.712 34.688 1.00 19.23 5349 GLN A O 1
ATOM 2022 N N . GLN A 1 273 ? 17.549 88.725 36.221 1.00 18.48 5350 GLN A N 1
ATOM 2023 C CA . GLN A 1 273 ? 17.101 89.930 36.935 1.00 19.59 5350 GLN A CA 1
ATOM 2024 C C . GLN A 1 273 ? 18.143 91.037 36.743 1.00 18.85 5350 GLN A C 1
ATOM 2025 O O . GLN A 1 273 ? 19.353 90.804 36.859 1.00 18.14 5350 GLN A O 1
ATOM 2031 N N . SER A 1 274 ? 17.682 92.248 36.437 1.00 19.69 5351 SER A N 1
ATOM 2032 C CA . SER A 1 274 ? 18.584 93.389 36.274 1.00 18.95 5351 SER A CA 1
ATOM 2033 C C . SER A 1 274 ? 19.228 93.749 37.616 1.00 20.24 5351 SER A C 1
ATOM 2034 O O . SER A 1 274 ? 18.767 93.299 38.678 1.00 18.74 5351 SER A O 1
ATOM 2037 N N . ALA A 1 275 ? 20.280 94.560 37.548 1.00 20.98 5352 ALA A N 1
ATOM 2038 C CA . ALA A 1 275 ? 20.742 95.317 38.722 1.00 22.61 5352 ALA A CA 1
ATOM 2039 C C . ALA A 1 275 ? 19.579 96.154 39.272 1.00 22.49 5352 ALA A C 1
ATOM 2040 O O . ALA A 1 275 ? 18.672 96.567 38.530 1.00 20.40 5352 ALA A O 1
ATOM 2042 N N . SER A 1 276 ? 19.595 96.412 40.576 1.00 22.17 5353 SER A N 1
ATOM 2043 C CA . SER A 1 276 ? 18.522 97.194 41.135 1.00 21.13 5353 SER A CA 1
ATOM 2044 C C . SER A 1 276 ? 18.760 98.689 40.904 1.00 19.84 5353 SER A C 1
ATOM 2045 O O . SER A 1 276 ? 19.888 99.138 40.741 1.00 19.08 5353 SER A O 1
ATOM 2048 N N . LEU A 1 277 ? 17.667 99.438 40.840 1.00 20.19 5354 LEU A N 1
ATOM 2049 C CA . LEU A 1 277 ? 17.698 100.872 40.628 1.00 21.18 5354 LEU A CA 1
ATOM 2050 C C . LEU A 1 277 ? 16.968 101.552 41.789 1.00 20.86 5354 LEU A C 1
ATOM 2051 O O . LEU A 1 277 ? 15.780 101.307 42.005 1.00 21.78 5354 LEU A O 1
ATOM 2056 N N . ALA A 1 278 ? 17.687 102.395 42.530 1.00 21.93 5355 ALA A N 1
ATOM 2057 C CA . ALA A 1 278 ? 17.104 103.127 43.652 1.00 23.25 5355 ALA A CA 1
ATOM 2058 C C . ALA A 1 278 ? 16.613 104.493 43.194 1.00 23.65 5355 ALA A C 1
ATOM 2059 O O . ALA A 1 278 ? 17.389 105.347 42.744 1.00 23.32 5355 ALA A O 1
ATOM 2061 N N . VAL A 1 279 ? 15.315 104.702 43.279 1.00 21.90 5356 VAL A N 1
ATOM 2062 C CA . VAL A 1 279 ? 14.813 106.020 42.916 1.00 22.86 5356 VAL A CA 1
ATOM 2063 C C . VAL A 1 279 ? 14.113 106.661 44.100 1.00 23.41 5356 VAL A C 1
ATOM 2064 O O . VAL A 1 279 ? 13.527 105.955 44.936 1.00 21.63 5356 VAL A O 1
ATOM 2068 N N . THR A 1 280 ? 14.198 107.987 44.163 1.00 22.86 5357 THR A N 1
ATOM 2069 C CA . THR A 1 280 ? 13.456 108.760 45.155 1.00 24.82 5357 THR A CA 1
ATOM 2070 C C . THR A 1 280 ? 12.371 109.574 44.451 1.00 25.38 5357 THR A C 1
ATOM 2071 O O . THR A 1 280 ? 12.629 110.246 43.435 1.00 24.78 5357 THR A O 1
ATOM 2075 N N . VAL A 1 281 ? 11.152 109.464 44.975 1.00 25.00 5358 VAL A N 1
ATOM 2076 C CA . VAL A 1 281 ? 10.056 110.341 44.590 1.00 25.70 5358 VAL A CA 1
ATOM 2077 C C . VAL A 1 281 ? 10.022 111.507 45.575 1.00 28.40 5358 VAL A C 1
ATOM 2078 O O . VAL A 1 281 ? 9.939 111.310 46.803 1.00 27.75 5358 VAL A O 1
ATOM 2082 N N . ASP A 1 282 ? 10.129 112.715 45.034 1.00 29.13 5359 ASP A N 1
ATOM 2083 C CA . ASP A 1 282 ? 10.035 113.934 45.831 1.00 34.03 5359 ASP A CA 1
ATOM 2084 C C . ASP A 1 282 ? 9.153 114.928 45.079 1.00 34.83 5359 ASP A C 1
ATOM 2085 O O . ASP A 1 282 ? 9.620 115.649 44.199 1.00 35.59 5359 ASP A O 1
ATOM 2090 N N . SER A 1 283 ? 7.866 114.932 45.420 1.00 38.40 5360 SER A N 1
ATOM 2091 C CA . SER A 1 283 ? 6.870 115.762 44.731 1.00 40.93 5360 SER A CA 1
ATOM 2092 C C . SER A 1 283 ? 6.456 116.986 45.551 1.00 41.52 5360 SER A C 1
ATOM 2093 O O . SER A 1 283 ? 6.731 117.068 46.748 1.00 43.73 5360 SER A O 1
ATOM 2096 N N . THR B 1 1 ? 11.269 87.017 16.306 1.00 33.30 5078 THR B N 1
ATOM 2097 C CA . THR B 1 1 ? 12.008 85.722 16.136 1.00 32.19 5078 THR B CA 1
ATOM 2098 C C . THR B 1 1 ? 11.397 84.872 14.993 1.00 30.19 5078 THR B C 1
ATOM 2099 O O . THR B 1 1 ? 10.175 84.821 14.841 1.00 29.17 5078 THR B O 1
ATOM 2103 N N . PRO B 1 2 ? 12.243 84.227 14.169 1.00 29.72 5079 PRO B N 1
ATOM 2104 C CA . PRO B 1 2 ? 11.711 83.447 13.026 1.00 26.66 5079 PRO B CA 1
ATOM 2105 C C . PRO B 1 2 ? 10.901 82.233 13.503 1.00 24.74 5079 PRO B C 1
ATOM 2106 O O . PRO B 1 2 ? 11.011 81.854 14.671 1.00 23.01 5079 PRO B O 1
ATOM 2110 N N . PRO B 1 3 ? 10.075 81.621 12.623 1.00 21.85 5080 PRO B N 1
ATOM 2111 C CA . PRO B 1 3 ? 9.348 80.473 13.154 1.00 20.66 5080 PRO B CA 1
ATOM 2112 C C . PRO B 1 3 ? 10.333 79.343 13.501 1.00 18.09 5080 PRO B C 1
ATOM 2113 O O . PRO B 1 3 ? 11.415 79.304 12.947 1.00 18.32 5080 PRO B O 1
ATOM 2117 N N . ASN B 1 4 ? 9.980 78.494 14.457 1.00 17.25 5081 ASN B N 1
ATOM 2118 C CA . ASN B 1 4 ? 10.709 77.256 14.719 1.00 15.73 5081 ASN B CA 1
ATOM 2119 C C . ASN B 1 4 ? 10.698 76.360 13.483 1.00 15.43 5081 ASN B C 1
ATOM 2120 O O . ASN B 1 4 ? 9.765 76.443 12.681 1.00 14.39 5081 ASN B O 1
ATOM 2125 N N . ALA B 1 5 ? 11.717 75.507 13.340 1.00 14.82 5082 ALA B N 1
ATOM 2126 C CA . ALA B 1 5 ? 11.746 74.486 12.260 1.00 13.80 5082 ALA B CA 1
ATOM 2127 C C . ALA B 1 5 ? 10.458 73.668 12.221 1.00 12.79 5082 ALA B C 1
ATOM 2128 O O . ALA B 1 5 ? 9.925 73.314 13.257 1.00 12.11 5082 ALA B O 1
ATOM 2130 N N . PRO B 1 6 ? 9.970 73.356 11.010 1.00 12.47 5083 PRO B N 1
ATOM 2131 C CA . PRO B 1 6 ? 8.857 72.441 10.930 1.00 12.58 5083 PRO B CA 1
ATOM 2132 C C . PRO B 1 6 ? 9.344 71.035 11.331 1.00 13.01 5083 PRO B C 1
ATOM 2133 O O . PRO B 1 6 ? 10.551 70.773 11.343 1.00 12.79 5083 PRO B O 1
ATOM 2137 N N . VAL B 1 7 ? 8.430 70.171 11.724 1.00 13.42 5084 VAL B N 1
ATOM 2138 C CA . VAL B 1 7 ? 8.799 68.817 12.152 1.00 14.51 5084 VAL B CA 1
ATOM 2139 C C . VAL B 1 7 ? 8.070 67.852 11.243 1.00 14.24 5084 VAL B C 1
ATOM 2140 O O . VAL B 1 7 ? 6.873 68.023 11.041 1.00 13.60 5084 VAL B O 1
ATOM 2144 N N . VAL B 1 8 ? 8.791 66.894 10.658 1.00 14.75 5085 VAL B N 1
ATOM 2145 C CA . VAL B 1 8 ? 8.148 65.798 9.933 1.00 15.35 5085 VAL B CA 1
ATOM 2146 C C . VAL B 1 8 ? 7.927 64.647 10.906 1.00 15.55 5085 VAL B C 1
ATOM 2147 O O . VAL B 1 8 ? 8.872 64.149 11.488 1.00 15.61 5085 VAL B O 1
ATOM 2151 N N . THR B 1 9 ? 6.687 64.216 11.070 1.00 16.36 5086 THR B N 1
ATOM 2152 C CA . THR B 1 9 ? 6.375 63.153 12.023 1.00 17.80 5086 THR B CA 1
ATOM 2153 C C . THR B 1 9 ? 5.901 61.833 11.408 1.00 18.11 5086 THR B C 1
ATOM 2154 O O . THR B 1 9 ? 5.712 60.854 12.134 1.00 17.82 5086 THR B O 1
ATOM 2158 N N . TYR B 1 10 ? 5.718 61.813 10.089 1.00 17.34 5087 TYR B N 1
ATOM 2159 C CA . TYR B 1 10 ? 5.292 60.632 9.388 1.00 18.70 5087 TYR B CA 1
ATOM 2160 C C . TYR B 1 10 ? 5.791 60.725 7.953 1.00 17.01 5087 TYR B C 1
ATOM 2161 O O . TYR B 1 10 ? 5.735 61.783 7.323 1.00 14.57 5087 TYR B O 1
ATOM 2170 N N . SER B 1 11 ? 6.295 59.621 7.432 1.00 16.94 5088 SER B N 1
ATOM 2171 C CA . SER B 1 11 ? 6.565 59.570 6.002 1.00 17.34 5088 SER B CA 1
ATOM 2172 C C . SER B 1 11 ? 6.355 58.163 5.520 1.00 19.01 5088 SER B C 1
ATOM 2173 O O . SER B 1 11 ? 6.576 57.190 6.255 1.00 17.92 5088 SER B O 1
ATOM 2176 N N . ASP B 1 12 ? 5.940 58.068 4.265 1.00 18.27 5089 ASP B N 1
ATOM 2177 C CA . ASP B 1 12 ? 5.759 56.790 3.633 1.00 20.47 5089 ASP B CA 1
ATOM 2178 C C . ASP B 1 12 ? 5.978 57.025 2.136 1.00 19.36 5089 ASP B C 1
ATOM 2179 O O . ASP B 1 12 ? 5.776 58.126 1.626 1.00 19.63 5089 ASP B O 1
ATOM 2184 N N . ILE B 1 13 ? 6.417 55.999 1.437 1.00 19.13 5090 ILE B N 1
ATOM 2185 C CA . ILE B 1 13 ? 6.490 56.093 -0.011 1.00 19.06 5090 ILE B CA 1
ATOM 2186 C C . ILE B 1 13 ? 5.462 55.125 -0.622 1.00 21.38 5090 ILE B C 1
ATOM 2187 O O . ILE B 1 13 ? 5.492 53.933 -0.364 1.00 21.59 5090 ILE B O 1
ATOM 2192 N N . VAL B 1 14 ? 4.546 55.659 -1.415 1.00 23.51 5091 VAL B N 1
ATOM 2193 C CA . VAL B 1 14 ? 3.518 54.850 -2.044 1.00 26.45 5091 VAL B CA 1
ATOM 2194 C C . VAL B 1 14 ? 3.493 55.274 -3.504 1.00 26.26 5091 VAL B C 1
ATOM 2195 O O . VAL B 1 14 ? 3.181 56.418 -3.819 1.00 24.46 5091 VAL B O 1
ATOM 2199 N N . ASN B 1 15 ? 3.859 54.357 -4.388 1.00 28.27 5092 ASN B N 1
ATOM 2200 C CA . ASN B 1 15 ? 3.826 54.618 -5.828 1.00 30.10 5092 ASN B CA 1
ATOM 2201 C C . ASN B 1 15 ? 4.529 55.888 -6.268 1.00 29.69 5092 ASN B C 1
ATOM 2202 O O . ASN B 1 15 ? 3.888 56.766 -6.861 1.00 32.19 5092 ASN B O 1
ATOM 2207 N N . ASP B 1 16 ? 5.828 55.989 -5.996 1.00 27.94 5093 ASP B N 1
ATOM 2208 C CA . ASP B 1 16 ? 6.631 57.144 -6.454 1.00 28.69 5093 ASP B CA 1
ATOM 2209 C C . ASP B 1 16 ? 6.237 58.505 -5.826 1.00 22.77 5093 ASP B C 1
ATOM 2210 O O . ASP B 1 16 ? 6.718 59.545 -6.259 1.00 21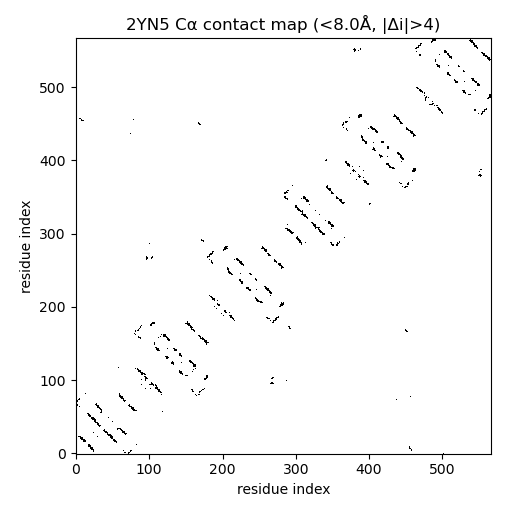.45 5093 ASP B O 1
ATOM 2215 N N . LEU B 1 17 ? 5.357 58.494 -4.828 1.00 20.05 5094 LEU B N 1
ATOM 2216 C CA . LEU B 1 17 ? 5.039 59.711 -4.086 1.00 18.67 5094 LEU B CA 1
ATOM 2217 C C . LEU B 1 17 ? 5.493 59.551 -2.649 1.00 16.42 5094 LEU B C 1
ATOM 2218 O O . LEU B 1 17 ? 5.317 58.494 -2.048 1.00 17.46 5094 LEU B O 1
ATOM 2223 N N . ILE B 1 18 ? 6.068 60.611 -2.118 1.00 15.14 5095 ILE B N 1
ATOM 2224 C CA . ILE B 1 18 ? 6.414 60.645 -0.709 1.00 14.11 5095 ILE B CA 1
ATOM 2225 C C . ILE B 1 18 ? 5.247 61.284 0.021 1.00 14.18 5095 ILE B C 1
ATOM 2226 O O . ILE B 1 18 ? 4.864 62.395 -0.314 1.00 14.92 5095 ILE B O 1
ATOM 2231 N N . ILE B 1 19 ? 4.696 60.590 0.999 1.00 13.86 5096 ILE B N 1
ATOM 2232 C CA . ILE B 1 19 ? 3.582 61.111 1.754 1.00 14.59 5096 ILE B CA 1
ATOM 2233 C C . ILE B 1 19 ? 4.137 61.533 3.101 1.00 14.79 5096 ILE B C 1
ATOM 2234 O O . ILE B 1 19 ? 4.885 60.768 3.710 1.00 14.80 5096 ILE B O 1
ATOM 2239 N N . MET B 1 20 ? 3.793 62.749 3.541 1.00 14.90 5097 MET B N 1
ATOM 2240 C CA . MET B 1 20 ? 4.326 63.278 4.780 1.00 15.62 5097 MET B CA 1
ATOM 2241 C C . MET B 1 20 ? 3.257 63.930 5.626 1.00 15.69 5097 MET B C 1
ATOM 2242 O O . MET B 1 20 ? 2.306 64.492 5.102 1.00 15.41 5097 MET B O 1
ATOM 2247 N N . GLN B 1 21 ? 3.400 63.814 6.941 1.00 15.96 5098 GLN B N 1
ATOM 2248 C CA . GLN B 1 21 ? 2.622 64.620 7.888 1.00 15.18 5098 GLN B CA 1
ATOM 2249 C C . GLN B 1 21 ? 3.619 65.188 8.883 1.00 14.40 5098 GLN B C 1
ATOM 2250 O O . GLN B 1 21 ? 4.675 64.587 9.115 1.00 12.97 5098 GLN B O 1
ATOM 2256 N N . GLY B 1 22 ? 3.293 66.341 9.455 1.00 13.24 5099 GLY B N 1
ATOM 2257 C CA . GLY B 1 22 ? 4.117 66.892 10.539 1.00 13.76 5099 GLY B CA 1
ATOM 2258 C C . GLY B 1 22 ? 3.452 68.064 11.215 1.00 13.23 5099 GLY B C 1
ATOM 2259 O O . GLY B 1 22 ? 2.258 68.266 11.072 1.00 14.45 5099 GLY B O 1
ATOM 2260 N N . THR B 1 23 ? 4.242 68.844 11.945 1.00 13.19 5100 THR B N 1
ATOM 2261 C CA . THR B 1 23 ? 3.747 70.040 12.605 1.00 12.81 5100 THR B CA 1
ATOM 2262 C C . THR B 1 23 ? 4.607 71.206 12.125 1.00 12.20 5100 THR B C 1
ATOM 2263 O O . THR B 1 23 ? 5.734 71.016 11.643 1.00 12.86 5100 THR B O 1
ATOM 2267 N N . ALA B 1 24 ? 4.076 72.413 12.255 1.00 11.05 5101 ALA B N 1
ATOM 2268 C CA . ALA B 1 24 ? 4.787 73.628 11.945 1.00 10.96 5101 ALA B CA 1
ATOM 2269 C C . ALA B 1 24 ? 3.955 74.809 12.456 1.00 11.14 5101 ALA B C 1
ATOM 2270 O O . ALA B 1 24 ? 2.804 74.630 12.902 1.00 12.15 5101 ALA B O 1
ATOM 2272 N N . GLU B 1 25 ? 4.516 76.009 12.411 1.00 12.19 5102 GLU B N 1
ATOM 2273 C CA . GLU B 1 25 ? 3.794 77.168 12.947 1.00 13.65 5102 GLU B CA 1
ATOM 2274 C C . GLU B 1 25 ? 2.475 77.348 12.177 1.00 13.63 5102 GLU B C 1
ATOM 2275 O O . GLU B 1 25 ? 2.486 77.487 10.949 1.00 13.07 5102 GLU B O 1
ATOM 2281 N N . ALA B 1 26 ? 1.360 77.343 12.902 1.00 15.14 5103 ALA B N 1
ATOM 2282 C CA . ALA B 1 26 ? 0.034 77.611 12.314 1.00 16.80 5103 ALA B CA 1
ATOM 2283 C C . ALA B 1 26 ? 0.083 78.854 11.426 1.00 17.33 5103 ALA B C 1
ATOM 2284 O O . ALA B 1 26 ? 0.701 79.855 11.785 1.00 17.03 5103 ALA B O 1
ATOM 2286 N N . LYS B 1 27 ? -0.535 78.749 10.248 1.00 17.60 5104 LYS B N 1
ATOM 2287 C CA . LYS B 1 27 ? -0.654 79.850 9.280 1.00 18.74 5104 LYS B CA 1
ATOM 2288 C C . LYS B 1 27 ? 0.604 80.218 8.503 1.00 17.58 5104 LYS B C 1
ATOM 2289 O O . LYS B 1 27 ? 0.529 81.062 7.619 1.00 18.83 5104 LYS B O 1
ATOM 2295 N N . SER B 1 28 ? 1.760 79.631 8.817 1.00 15.58 5105 SER B N 1
ATOM 2296 C CA . SER B 1 28 ? 2.980 79.958 8.101 1.00 15.48 5105 SER B CA 1
ATOM 2297 C C . SER B 1 28 ? 2.979 79.259 6.724 1.00 15.09 5105 SER B C 1
ATOM 2298 O O . SER B 1 28 ? 2.114 78.417 6.453 1.00 14.75 5105 SER B O 1
ATOM 2301 N N . GLN B 1 29 ? 3.951 79.590 5.895 1.00 16.17 5106 GLN B N 1
ATOM 2302 C CA . GLN B 1 29 ? 4.132 78.905 4.608 1.00 17.43 5106 GLN B CA 1
ATOM 2303 C C . GLN B 1 29 ? 5.163 77.803 4.763 1.00 16.64 5106 GLN B C 1
ATOM 2304 O O . GLN B 1 29 ? 6.261 78.063 5.236 1.00 19.59 5106 GLN B O 1
ATOM 2310 N N . LEU B 1 30 ? 4.810 76.578 4.392 1.00 15.84 5107 LEU B N 1
ATOM 2311 C CA . LEU B 1 30 ? 5.772 75.475 4.372 1.00 14.51 5107 LEU B CA 1
ATOM 2312 C C . LEU B 1 30 ? 6.331 75.348 2.971 1.00 15.59 5107 LEU B C 1
ATOM 2313 O O . LEU B 1 30 ? 5.553 75.185 2.039 1.00 16.07 5107 LEU B O 1
ATOM 2318 N N . ILE B 1 31 ? 7.659 75.404 2.830 1.00 15.92 5108 ILE B N 1
ATOM 2319 C CA . ILE B 1 31 ? 8.316 75.365 1.523 1.00 16.82 5108 ILE B CA 1
ATOM 2320 C C . ILE B 1 31 ? 9.162 74.109 1.412 1.00 17.27 5108 ILE B C 1
ATOM 2321 O O . ILE B 1 31 ? 10.079 73.894 2.208 1.00 17.55 5108 ILE B O 1
ATOM 2326 N N . ILE B 1 32 ? 8.837 73.288 0.418 1.00 17.12 5109 ILE B N 1
ATOM 2327 C CA . ILE B 1 32 ? 9.560 72.049 0.164 1.00 18.22 5109 ILE B CA 1
ATOM 2328 C C . ILE B 1 32 ? 10.281 72.208 -1.170 1.00 19.76 5109 ILE B C 1
ATOM 2329 O O . ILE B 1 32 ? 9.644 72.435 -2.206 1.00 20.29 5109 ILE B O 1
ATOM 2334 N N . THR B 1 33 ? 11.601 72.125 -1.132 1.00 20.34 5110 THR B N 1
ATOM 2335 C CA . THR B 1 33 ? 12.393 72.224 -2.349 1.00 22.45 5110 THR B CA 1
ATOM 2336 C C . THR B 1 33 ? 13.143 70.925 -2.547 1.00 21.82 5110 THR B C 1
ATOM 2337 O O . THR B 1 33 ? 13.831 70.455 -1.637 1.00 22.62 5110 THR B O 1
ATOM 2341 N N . ASP B 1 34 ? 13.009 70.349 -3.742 1.00 21.45 5111 ASP B N 1
ATOM 2342 C CA . ASP B 1 34 ? 13.699 69.088 -4.036 1.00 20.73 5111 ASP B CA 1
ATOM 2343 C C . ASP B 1 34 ? 15.031 69.225 -4.810 1.00 20.81 5111 ASP B C 1
ATOM 2344 O O . ASP B 1 34 ? 15.452 70.320 -5.221 1.00 23.31 5111 ASP B O 1
ATOM 2349 N N . SER B 1 35 ? 15.681 68.094 -5.015 1.00 19.25 5112 SER B N 1
ATOM 2350 C CA . SER B 1 35 ? 16.975 68.041 -5.666 1.00 19.44 5112 SER B CA 1
ATOM 2351 C C . SER B 1 35 ? 16.900 68.423 -7.152 1.00 20.64 5112 SER B C 1
ATOM 2352 O O . SER B 1 35 ? 17.933 68.581 -7.804 1.00 23.63 5112 SER B O 1
ATOM 2355 N N . GLU B 1 36 ? 15.696 68.541 -7.687 1.00 21.33 5113 GLU B N 1
ATOM 2356 C CA . GLU B 1 36 ? 15.523 68.753 -9.126 1.00 24.31 5113 GLU B CA 1
ATOM 2357 C C . GLU B 1 36 ? 15.126 70.206 -9.441 1.00 27.88 5113 GLU B C 1
ATOM 2358 O O . GLU B 1 36 ? 14.725 70.528 -10.566 1.00 29.32 5113 GLU B O 1
ATOM 2364 N N . GLY B 1 37 ? 15.248 71.081 -8.447 1.00 28.27 5114 GLY B N 1
ATOM 2365 C CA . GLY B 1 37 ? 14.808 72.466 -8.604 1.00 30.76 5114 GLY B CA 1
ATOM 2366 C C . GLY B 1 37 ? 13.311 72.688 -8.406 1.00 31.78 5114 GLY B C 1
ATOM 2367 O O . GLY B 1 37 ? 12.834 73.815 -8.546 1.00 36.40 5114 GLY B O 1
ATOM 2368 N N . ASN B 1 38 ? 12.553 71.638 -8.094 1.00 29.18 5115 ASN B N 1
ATOM 2369 C CA . ASN B 1 38 ? 11.120 71.792 -7.860 1.00 27.11 5115 ASN B CA 1
ATOM 2370 C C . ASN B 1 38 ? 10.839 72.397 -6.477 1.00 28.72 5115 ASN B C 1
ATOM 2371 O O . ASN B 1 38 ? 11.598 72.137 -5.537 1.00 27.32 5115 ASN B O 1
ATOM 2376 N N . THR B 1 39 ? 9.781 73.220 -6.387 1.00 26.67 5116 THR B N 1
ATOM 2377 C CA . THR B 1 39 ? 9.298 73.795 -5.119 1.00 26.49 5116 THR B CA 1
ATOM 2378 C C . THR B 1 39 ? 7.798 73.577 -4.953 1.00 26.79 5116 THR B C 1
ATOM 2379 O O . THR B 1 39 ? 6.987 73.787 -5.875 1.00 26.16 5116 THR B O 1
ATOM 2383 N N . TYR B 1 40 ? 7.426 73.113 -3.774 1.00 22.68 5117 TYR B N 1
ATOM 2384 C CA . TYR B 1 40 ? 6.048 72.875 -3.462 1.00 22.28 5117 TYR B CA 1
ATOM 2385 C C . TYR B 1 40 ? 5.851 73.710 -2.202 1.00 22.94 5117 TYR B C 1
ATOM 2386 O O . TYR B 1 40 ? 6.668 73.619 -1.276 1.00 23.18 5117 TYR B O 1
ATOM 2395 N N . THR B 1 41 ? 4.840 74.576 -2.200 1.00 21.94 5118 THR B N 1
ATOM 2396 C CA . THR B 1 41 ? 4.500 75.353 -0.993 1.00 19.79 5118 THR B CA 1
ATOM 2397 C C . THR B 1 41 ? 3.038 75.213 -0.570 1.00 19.21 5118 THR B C 1
ATOM 2398 O O . THR B 1 41 ? 2.151 75.040 -1.403 1.00 17.83 5118 THR B O 1
ATOM 2402 N N . LEU B 1 42 ? 2.795 75.255 0.745 1.00 16.10 5119 LEU B N 1
ATOM 2403 C CA . LEU B 1 42 ? 1.472 75.158 1.284 1.00 16.27 5119 LEU B CA 1
ATOM 2404 C C . LEU B 1 42 ? 1.321 76.057 2.517 1.00 15.79 5119 LEU B C 1
ATOM 2405 O O . LEU B 1 42 ? 2.301 76.486 3.086 1.00 15.24 5119 LEU B O 1
ATOM 2410 N N . THR B 1 43 ? 0.084 76.341 2.899 1.00 16.53 5120 THR B N 1
ATOM 2411 C CA . THR B 1 43 ? -0.201 77.088 4.125 1.00 15.64 5120 THR B CA 1
ATOM 2412 C C . THR B 1 43 ? -0.446 76.084 5.246 1.00 14.83 5120 THR B C 1
ATOM 2413 O O . THR B 1 43 ? -1.305 75.217 5.133 1.00 16.10 5120 THR B O 1
ATOM 2417 N N . VAL B 1 44 ? 0.315 76.189 6.336 1.00 15.30 5121 VAL B N 1
ATOM 2418 C CA . VAL B 1 44 ? 0.102 75.302 7.495 1.00 15.64 5121 VAL B CA 1
ATOM 2419 C C . VAL B 1 44 ? -1.270 75.629 8.071 1.00 16.37 5121 VAL B C 1
ATOM 2420 O O . VAL B 1 44 ? -1.540 76.807 8.354 1.00 16.51 5121 VAL B O 1
ATOM 2424 N N . PRO B 1 45 ? -2.135 74.608 8.247 1.00 17.13 5122 PRO B N 1
ATOM 2425 C CA . PRO B 1 45 ? -3.457 74.828 8.842 1.00 18.93 5122 PRO B CA 1
ATOM 2426 C C . PRO B 1 45 ? -3.434 75.427 10.251 1.00 19.79 5122 PRO B C 1
ATOM 2427 O O . PRO B 1 45 ? -2.402 75.454 10.939 1.00 18.06 5122 PRO B O 1
ATOM 2431 N N . ASP B 1 46 ? -4.591 75.882 10.681 1.00 21.05 5123 ASP B N 1
ATOM 2432 C CA . ASP B 1 46 ? -4.716 76.602 11.944 1.00 22.99 5123 ASP B CA 1
ATOM 2433 C C . ASP B 1 46 ? -4.325 75.816 13.177 1.00 22.95 5123 ASP B C 1
ATOM 2434 O O . ASP B 1 46 ? -3.908 76.401 14.164 1.00 24.53 5123 ASP B O 1
ATOM 2439 N N . ASN B 1 47 ? -4.453 74.488 13.131 1.00 22.08 5124 ASN B N 1
ATOM 2440 C CA . ASN B 1 47 ? -4.022 73.673 14.265 1.00 21.98 5124 ASN B CA 1
ATOM 2441 C C . ASN B 1 47 ? -2.532 73.358 14.254 1.00 20.81 5124 ASN B C 1
ATOM 2442 O O . ASN B 1 47 ? -2.032 72.746 15.177 1.00 20.14 5124 ASN B O 1
ATOM 2447 N N . GLY B 1 48 ? -1.829 73.795 13.210 1.00 19.27 5125 GLY B N 1
ATOM 2448 C CA . GLY B 1 48 ? -0.385 73.552 13.099 1.00 18.93 5125 GLY B CA 1
ATOM 2449 C C . GLY B 1 48 ? 0.009 72.138 12.671 1.00 18.75 5125 GLY B C 1
ATOM 2450 O O . GLY B 1 48 ? 1.168 71.761 12.781 1.00 18.39 5125 GLY B O 1
ATOM 2451 N N . LYS B 1 49 ? -0.944 71.346 12.183 1.00 18.20 5126 LYS B N 1
ATOM 2452 C CA . LYS B 1 49 ? -0.617 70.024 11.682 1.00 17.49 5126 LYS B CA 1
ATOM 2453 C C . LYS B 1 49 ? -0.796 70.063 10.172 1.00 16.88 5126 LYS B C 1
ATOM 2454 O O . LYS B 1 49 ? -1.836 70.498 9.679 1.00 16.68 5126 LYS B O 1
ATOM 2460 N N . TRP B 1 50 ? 0.201 69.595 9.453 1.00 15.28 5127 TRP B N 1
ATOM 2461 C CA . TRP B 1 50 ? 0.165 69.663 7.982 1.00 13.01 5127 TRP B CA 1
ATOM 2462 C C . TRP B 1 50 ? 0.281 68.267 7.385 1.00 13.41 5127 TRP B C 1
ATOM 2463 O O . TRP B 1 50 ? 0.738 67.328 8.058 1.00 11.89 5127 TRP B O 1
ATOM 2474 N N . SER B 1 51 ? -0.128 68.114 6.106 1.00 13.25 5128 SER B N 1
ATOM 2475 C CA . SER B 1 51 ? 0.097 66.859 5.395 1.00 14.05 5128 SER B CA 1
ATOM 2476 C C . SER B 1 51 ? 0.404 67.233 3.959 1.00 13.28 5128 SER B C 1
ATOM 2477 O O . SER B 1 51 ? 0.001 68.298 3.505 1.00 12.91 5128 SER B O 1
ATOM 2480 N N . MET B 1 52 ? 1.181 66.408 3.269 1.00 13.24 5129 MET B N 1
ATOM 2481 C CA . MET B 1 52 ? 1.576 66.728 1.898 1.00 14.26 5129 MET B CA 1
ATOM 2482 C C . MET B 1 52 ? 1.996 65.463 1.164 1.00 13.76 5129 MET B C 1
ATOM 2483 O O . MET B 1 52 ? 2.341 64.481 1.782 1.00 13.14 5129 MET B O 1
ATOM 2488 N N . ALA B 1 53 ? 1.973 65.513 -0.163 1.00 14.79 5130 ALA B N 1
ATOM 2489 C CA . ALA B 1 53 ? 2.512 64.439 -0.987 1.00 14.91 5130 ALA B CA 1
ATOM 2490 C C . ALA B 1 53 ? 3.311 65.074 -2.113 1.00 15.92 5130 ALA B C 1
ATOM 2491 O O . ALA B 1 53 ? 2.871 66.054 -2.738 1.00 16.10 5130 ALA B O 1
ATOM 2493 N N . ILE B 1 54 ? 4.534 64.593 -2.331 1.00 15.25 5131 ILE B N 1
ATOM 2494 C CA . ILE B 1 54 ? 5.341 65.104 -3.440 1.00 14.79 5131 ILE B CA 1
ATOM 2495 C C . ILE B 1 54 ? 5.890 63.938 -4.266 1.00 14.93 5131 ILE B C 1
ATOM 2496 O O . ILE B 1 54 ? 6.130 62.861 -3.722 1.00 13.89 5131 ILE B O 1
ATOM 2501 N N . PRO B 1 55 ? 6.099 64.141 -5.581 1.00 15.33 5132 PRO B N 1
ATOM 2502 C CA . PRO B 1 55 ? 6.800 63.084 -6.328 1.00 15.15 5132 PRO B CA 1
ATOM 2503 C C . PRO B 1 55 ? 8.203 62.819 -5.753 1.00 14.53 5132 PRO B C 1
ATOM 2504 O O . PRO B 1 55 ? 8.897 63.757 -5.399 1.00 14.31 5132 PRO B O 1
ATOM 2508 N N . TYR B 1 56 ? 8.615 61.556 -5.684 1.00 14.60 5133 TYR B N 1
ATOM 2509 C CA . TYR B 1 56 ? 9.969 61.217 -5.222 1.00 14.11 5133 TYR B CA 1
ATOM 2510 C C . TYR B 1 56 ? 11.001 61.852 -6.137 1.00 14.52 5133 TYR B C 1
ATOM 2511 O O . TYR B 1 56 ? 11.010 61.565 -7.351 1.00 15.00 5133 TYR B O 1
ATOM 2520 N N . PRO B 1 57 ? 11.854 62.736 -5.589 1.00 14.49 5134 PRO B N 1
ATOM 2521 C CA . PRO B 1 57 ? 12.838 63.448 -6.394 1.00 14.89 5134 PRO B CA 1
ATOM 2522 C C . PRO B 1 57 ? 14.130 62.652 -6.521 1.00 15.63 5134 PRO B C 1
ATOM 2523 O O . PRO B 1 57 ? 14.349 61.730 -5.745 1.00 15.21 5134 PRO B O 1
ATOM 2527 N N . SER B 1 58 ? 14.945 62.995 -7.518 1.00 15.73 5135 SER B N 1
ATOM 2528 C CA . SER B 1 58 ? 16.281 62.395 -7.662 1.00 17.49 5135 SER B CA 1
ATOM 2529 C C . SER B 1 58 ? 17.012 62.198 -6.312 1.00 15.74 5135 SER B C 1
ATOM 2530 O O . SER B 1 58 ? 17.189 63.156 -5.569 1.00 16.90 5135 SER B O 1
ATOM 2533 N N . GLU B 1 59 ? 17.452 60.968 -6.034 1.00 14.48 5136 GLU B N 1
ATOM 2534 C CA . GLU B 1 59 ? 18.267 60.629 -4.849 1.00 14.09 5136 GLU B CA 1
ATOM 2535 C C . GLU B 1 59 ? 17.527 60.775 -3.507 1.00 12.66 5136 GLU B C 1
ATOM 2536 O O . GLU B 1 59 ? 18.136 60.768 -2.416 1.00 12.71 5136 GLU B O 1
ATOM 2542 N N . GLY B 1 60 ? 16.216 60.940 -3.588 1.00 12.14 5137 GLY B N 1
ATOM 2543 C CA . GLY B 1 60 ? 15.395 61.075 -2.382 1.00 10.98 5137 GLY B CA 1
ATOM 2544 C C . GLY B 1 60 ? 15.706 62.315 -1.560 1.00 11.09 5137 GLY B C 1
ATOM 2545 O O . GLY B 1 60 ? 15.515 62.288 -0.336 1.00 10.21 5137 GLY B O 1
ATOM 2546 N N . LYS B 1 61 ? 16.194 63.373 -2.218 1.00 11.18 5138 LYS B N 1
ATOM 2547 C CA . LYS B 1 61 ? 16.658 64.610 -1.543 1.00 12.26 5138 LYS B CA 1
ATOM 2548 C C . LYS B 1 61 ? 15.709 65.802 -1.646 1.00 13.05 5138 LYS B C 1
ATOM 2549 O O . LYS B 1 61 ? 15.314 66.210 -2.755 1.00 13.10 5138 LYS B O 1
ATOM 2555 N N . PHE B 1 62 ? 15.359 66.365 -0.484 1.00 14.10 5139 PHE B N 1
ATOM 2556 C CA . PHE B 1 62 ? 14.552 67.590 -0.439 1.00 15.57 5139 PHE B CA 1
ATOM 2557 C C . PHE B 1 62 ? 14.725 68.296 0.902 1.00 16.83 5139 PHE B C 1
ATOM 2558 O O . PHE B 1 62 ? 15.185 67.685 1.852 1.00 15.80 5139 PHE B O 1
ATOM 2566 N N . THR B 1 63 ? 14.347 69.569 0.972 1.00 17.51 5140 THR B N 1
ATOM 2567 C CA . THR B 1 63 ? 14.469 70.304 2.228 1.00 18.66 5140 THR B CA 1
ATOM 2568 C C . THR B 1 63 ? 13.157 71.009 2.505 1.00 16.95 5140 THR B C 1
ATOM 2569 O O . THR B 1 63 ? 12.468 71.438 1.578 1.00 15.40 5140 THR B O 1
ATOM 2573 N N . ILE B 1 64 ? 12.827 71.141 3.784 1.00 15.39 5141 ILE B N 1
ATOM 2574 C CA . ILE B 1 64 ? 11.583 71.766 4.185 1.00 15.37 5141 ILE B CA 1
ATOM 2575 C C . ILE B 1 64 ? 11.949 72.968 5.065 1.00 16.20 5141 ILE B C 1
ATOM 2576 O O . ILE B 1 64 ? 12.802 72.876 5.965 1.00 15.94 5141 ILE B O 1
ATOM 2581 N N . THR B 1 65 ? 11.287 74.089 4.803 1.00 16.49 5142 THR B N 1
ATOM 2582 C CA . THR B 1 65 ? 11.486 75.313 5.564 1.00 17.90 5142 THR B CA 1
ATOM 2583 C C . THR B 1 65 ? 10.132 75.948 5.916 1.00 17.33 5142 THR B C 1
ATOM 2584 O O . THR B 1 65 ? 9.183 75.841 5.148 1.00 17.97 5142 THR B O 1
ATOM 2588 N N . SER B 1 66 ? 10.036 76.585 7.089 1.00 17.16 5143 SER B N 1
ATOM 2589 C CA . SER B 1 66 ? 8.901 77.478 7.375 1.00 17.29 5143 SER B CA 1
ATOM 2590 C C . SER B 1 66 ? 9.232 78.956 7.129 1.00 18.19 5143 SER B C 1
ATOM 2591 O O . SER B 1 66 ? 10.308 79.423 7.500 1.00 18.46 5143 SER B O 1
ATOM 2594 N N . VAL B 1 67 ? 8.297 79.680 6.510 1.00 19.36 5144 VAL B N 1
ATOM 2595 C CA . VAL B 1 67 ? 8.383 81.143 6.344 1.00 20.61 5144 VAL B CA 1
ATOM 2596 C C . VAL B 1 67 ? 7.097 81.797 6.867 1.00 21.76 5144 VAL B C 1
ATOM 2597 O O . VAL B 1 67 ? 5.986 81.402 6.494 1.00 20.57 5144 VAL B O 1
ATOM 2601 N N . ASP B 1 68 ? 7.233 82.796 7.731 1.00 24.56 5145 ASP B N 1
ATOM 2602 C CA . ASP B 1 68 ? 6.042 83.475 8.252 1.00 27.90 5145 ASP B CA 1
ATOM 2603 C C . ASP B 1 68 ? 5.536 84.577 7.308 1.00 31.75 5145 ASP B C 1
ATOM 2604 O O . ASP B 1 68 ? 6.205 84.909 6.316 1.00 32.66 5145 ASP B O 1
ATOM 2609 N N . ALA B 1 69 ? 4.365 85.142 7.638 1.00 34.09 5146 ALA B N 1
ATOM 2610 C CA . ALA B 1 69 ? 3.681 86.137 6.793 1.00 36.41 5146 ALA B CA 1
ATOM 2611 C C . ALA B 1 69 ? 4.499 87.422 6.577 1.00 37.54 5146 ALA B C 1
ATOM 2612 O O . ALA B 1 69 ? 4.163 88.229 5.716 1.00 38.22 5146 ALA B O 1
ATOM 2614 N N . ILE B 1 70 ? 5.580 87.582 7.341 1.00 38.28 5147 ILE B N 1
ATOM 2615 C CA . ILE B 1 70 ? 6.461 88.754 7.262 1.00 38.41 5147 ILE B CA 1
ATOM 2616 C C . ILE B 1 70 ? 7.832 88.411 6.663 1.00 35.32 5147 ILE B C 1
ATOM 2617 O O . ILE B 1 70 ? 8.760 89.211 6.745 1.00 33.13 5147 ILE B O 1
ATOM 2622 N N . GLY B 1 71 ? 7.960 87.220 6.071 1.00 32.59 5148 GLY B N 1
ATOM 2623 C CA . GLY B 1 71 ? 9.194 86.815 5.377 1.00 30.28 5148 GLY B CA 1
ATOM 2624 C C . GLY B 1 71 ? 10.344 86.172 6.148 1.00 29.38 5148 GLY B C 1
ATOM 2625 O O . GLY B 1 71 ? 11.395 85.847 5.565 1.00 29.99 5148 GLY B O 1
ATOM 2626 N N . ASN B 1 72 ? 10.183 85.992 7.453 1.00 26.76 5149 ASN B N 1
ATOM 2627 C CA . ASN B 1 72 ? 11.229 85.366 8.247 1.00 25.30 5149 ASN B CA 1
ATOM 2628 C C . ASN B 1 72 ? 11.296 83.866 8.042 1.00 23.87 5149 ASN B C 1
ATOM 2629 O O . ASN B 1 72 ? 10.263 83.213 8.106 1.00 22.11 5149 ASN B O 1
ATOM 2634 N N . ARG B 1 73 ? 12.500 83.326 7.836 1.00 24.13 5150 ARG B N 1
ATOM 2635 C CA . ARG B 1 73 ? 12.689 81.871 7.600 1.00 25.00 5150 ARG B CA 1
ATOM 2636 C C . ARG B 1 73 ? 13.102 81.090 8.836 1.00 22.47 5150 ARG B C 1
ATOM 2637 O O . ARG B 1 73 ? 13.975 81.532 9.583 1.00 21.98 5150 ARG B O 1
ATOM 2645 N N . SER B 1 74 ? 12.536 79.894 9.021 1.00 20.33 5151 SER B N 1
ATOM 2646 C CA . SER B 1 74 ? 13.042 78.953 10.029 1.00 19.74 5151 SER B CA 1
ATOM 2647 C C . SER B 1 74 ? 14.365 78.319 9.582 1.00 21.12 5151 SER B C 1
ATOM 2648 O O . SER B 1 74 ? 14.759 78.444 8.413 1.00 19.85 5151 SER B O 1
ATOM 2651 N N . ASP B 1 75 ? 15.022 77.632 10.514 1.00 24.02 5152 ASP B N 1
ATOM 2652 C CA . ASP B 1 75 ? 16.015 76.586 10.198 1.00 27.58 5152 ASP B CA 1
ATOM 2653 C C . ASP B 1 75 ? 15.391 75.683 9.128 1.00 29.55 5152 ASP B C 1
ATOM 2654 O O . ASP B 1 75 ? 14.185 75.403 9.169 1.00 29.70 5152 ASP B O 1
ATOM 2659 N N . ASP B 1 76 ? 16.200 75.223 8.182 1.00 30.77 5153 ASP B N 1
ATOM 2660 C CA . ASP B 1 76 ? 15.735 74.262 7.183 1.00 30.22 5153 ASP B CA 1
ATOM 2661 C C . ASP B 1 76 ? 15.835 72.838 7.738 1.00 27.07 5153 ASP B C 1
ATOM 2662 O O . ASP B 1 76 ? 16.603 72.580 8.659 1.00 27.46 5153 ASP B O 1
ATOM 2667 N N . VAL B 1 77 ? 15.058 71.917 7.181 1.00 22.16 5154 VAL B N 1
ATOM 2668 C CA . VAL B 1 77 ? 15.114 70.520 7.585 1.00 20.64 5154 VAL B CA 1
ATOM 2669 C C . VAL B 1 77 ? 15.473 69.726 6.323 1.00 19.98 5154 VAL B C 1
ATOM 2670 O O . VAL B 1 77 ? 14.621 69.527 5.468 1.00 17.80 5154 VAL B O 1
ATOM 2674 N N . PRO B 1 78 ? 16.759 69.341 6.184 1.00 20.34 5155 PRO B N 1
ATOM 2675 C CA . PRO B 1 78 ? 17.208 68.604 5.006 1.00 19.86 5155 PRO B CA 1
ATOM 2676 C C . PRO B 1 78 ? 16.851 67.133 5.179 1.00 18.89 5155 PRO B C 1
ATOM 2677 O O . PRO B 1 78 ? 16.932 66.584 6.275 1.00 18.36 5155 PRO B O 1
ATOM 2681 N N . LEU B 1 79 ? 16.319 66.534 4.127 1.00 16.41 5156 LEU B N 1
ATOM 2682 C CA . LEU B 1 79 ? 15.969 65.129 4.190 1.00 15.02 5156 LEU B CA 1
ATOM 2683 C C . LEU B 1 79 ? 16.673 64.447 3.024 1.00 13.94 5156 LEU B C 1
ATOM 2684 O O . LEU B 1 79 ? 16.794 65.018 1.966 1.00 12.93 5156 LEU B O 1
ATOM 2689 N N . ASP B 1 80 ? 17.130 63.226 3.256 1.00 13.62 5157 ASP B N 1
ATOM 2690 C CA . ASP B 1 80 ? 17.763 62.456 2.213 1.00 13.56 5157 ASP B CA 1
ATOM 2691 C C . ASP B 1 80 ? 17.391 61.026 2.496 1.00 12.01 5157 ASP B C 1
ATOM 2692 O O . ASP B 1 80 ? 17.936 60.414 3.422 1.00 13.32 5157 ASP B O 1
ATOM 2697 N N . ILE B 1 81 ? 16.436 60.502 1.733 1.00 11.49 5158 ILE B N 1
ATOM 2698 C CA . ILE B 1 81 ? 15.957 59.137 1.938 1.00 11.23 5158 ILE B CA 1
ATOM 2699 C C . ILE B 1 81 ? 16.399 58.228 0.779 1.00 11.27 5158 ILE B C 1
ATOM 2700 O O . ILE B 1 81 ? 17.092 58.671 -0.110 1.00 11.02 5158 ILE B O 1
ATOM 2705 N N . MET B 1 82 ? 16.021 56.953 0.808 1.00 12.13 5159 MET B N 1
ATOM 2706 C CA . MET B 1 82 ? 16.346 56.055 -0.296 1.00 13.90 5159 MET B CA 1
ATOM 2707 C C . MET B 1 82 ? 15.218 55.045 -0.483 1.00 13.64 5159 MET B C 1
ATOM 2708 O O . MET B 1 82 ? 14.692 54.518 0.484 1.00 15.71 5159 MET B O 1
ATOM 2713 N N . LYS B 1 83 ? 14.833 54.766 -1.717 1.00 14.32 5160 LYS B N 1
ATOM 2714 C CA . LYS B 1 83 ? 13.717 53.860 -1.861 1.00 15.51 5160 LYS B CA 1
ATOM 2715 C C . LYS B 1 83 ? 14.017 52.552 -2.581 1.00 15.22 5160 LYS B C 1
ATOM 2716 O O . LYS B 1 83 ? 13.312 51.565 -2.386 1.00 14.97 5160 LYS B O 1
ATOM 2722 N N . GLU B 1 84 ? 15.050 52.534 -3.403 1.00 15.22 5161 GLU B N 1
ATOM 2723 C CA . GLU B 1 84 ? 15.264 51.376 -4.270 1.00 15.83 5161 GLU B CA 1
ATOM 2724 C C . GLU B 1 84 ? 15.943 50.247 -3.539 1.00 15.43 5161 GLU B C 1
ATOM 2725 O O . GLU B 1 84 ? 16.966 50.440 -2.882 1.00 16.41 5161 GLU B O 1
ATOM 2731 N N . VAL B 1 85 ? 15.379 49.054 -3.651 1.00 15.97 5162 VAL B N 1
ATOM 2732 C CA . VAL B 1 85 ? 16.017 47.850 -3.115 1.00 14.71 5162 VAL B CA 1
ATOM 2733 C C . VAL B 1 85 ? 17.003 47.310 -4.167 1.00 14.60 5162 VAL B C 1
ATOM 2734 O O . VAL B 1 85 ? 16.606 47.071 -5.315 1.00 14.06 5162 VAL B O 1
ATOM 2738 N N . PRO B 1 86 ? 18.284 47.120 -3.783 1.00 12.96 5163 PRO B N 1
ATOM 2739 C CA . PRO B 1 86 ? 19.264 46.676 -4.766 1.00 13.02 5163 PRO B CA 1
ATOM 2740 C C . PRO B 1 86 ? 19.024 45.217 -5.197 1.00 12.13 5163 PRO B C 1
ATOM 2741 O O . PRO B 1 86 ? 18.364 44.462 -4.494 1.00 12.02 5163 PRO B O 1
ATOM 2745 N N . VAL B 1 87 ? 19.524 44.848 -6.381 1.00 12.17 5164 VAL B N 1
ATOM 2746 C CA . VAL B 1 87 ? 19.338 43.469 -6.860 1.00 12.83 5164 VAL B CA 1
ATOM 2747 C C . VAL B 1 87 ? 20.737 42.935 -7.140 1.00 12.27 5164 VAL B C 1
ATOM 2748 O O . VAL B 1 87 ? 21.591 43.695 -7.579 1.00 12.25 5164 VAL B O 1
ATOM 2752 N N . ILE B 1 88 ? 20.947 41.653 -6.884 1.00 11.49 5165 ILE B N 1
ATOM 2753 C CA . ILE B 1 88 ? 22.205 40.992 -7.292 1.00 11.73 5165 ILE B CA 1
ATOM 2754 C C . ILE B 1 88 ? 21.898 39.773 -8.132 1.00 11.95 5165 ILE B C 1
ATOM 2755 O O . ILE B 1 88 ? 20.926 39.054 -7.877 1.00 12.90 5165 ILE B O 1
ATOM 2760 N N . SER B 1 89 ? 22.722 39.530 -9.141 1.00 11.66 5166 SER B N 1
ATOM 2761 C CA . SER B 1 89 ? 22.497 38.365 -9.967 1.00 12.40 5166 SER B CA 1
ATOM 2762 C C . SER B 1 89 ? 23.823 37.768 -10.436 1.00 12.06 5166 SER B C 1
ATOM 2763 O O . SER B 1 89 ? 24.861 38.455 -10.510 1.00 12.23 5166 SER B O 1
ATOM 2766 N N . LEU B 1 90 ? 23.786 36.491 -10.755 1.00 12.18 5167 LEU B N 1
ATOM 2767 C CA . LEU B 1 90 ? 24.908 35.836 -11.403 1.00 12.42 5167 LEU B CA 1
ATOM 2768 C C . LEU B 1 90 ? 25.046 36.342 -12.855 1.00 13.31 5167 LEU B C 1
ATOM 2769 O O . LEU B 1 90 ? 24.088 36.295 -13.630 1.00 13.17 5167 LEU B O 1
ATOM 2774 N N . SER B 1 91 ? 26.226 36.822 -13.225 1.00 14.33 5168 SER B N 1
ATOM 2775 C CA . SER B 1 91 ? 26.448 37.279 -14.609 1.00 16.33 5168 SER B CA 1
ATOM 2776 C C . SER B 1 91 ? 26.217 36.099 -15.573 1.00 17.12 5168 SER B C 1
ATOM 2777 O O . SER B 1 91 ? 26.650 34.984 -15.289 1.00 15.68 5168 SER B O 1
ATOM 2780 N N . PRO B 1 92 ? 25.534 36.341 -16.715 1.00 18.90 5169 PRO B N 1
ATOM 2781 C CA . PRO B 1 92 ? 25.356 35.254 -17.700 1.00 19.95 5169 PRO B CA 1
ATOM 2782 C C . PRO B 1 92 ? 26.682 34.661 -18.178 1.00 20.92 5169 PRO B C 1
ATOM 2783 O O . PRO B 1 92 ? 26.743 33.479 -18.473 1.00 20.23 5169 PRO B O 1
ATOM 2787 N N . ASP B 1 93 ? 27.745 35.460 -18.191 1.00 22.40 5170 ASP B N 1
ATOM 2788 C CA . ASP B 1 93 ? 29.058 34.943 -18.565 1.00 25.42 5170 ASP B CA 1
ATOM 2789 C C . ASP B 1 93 ? 29.697 34.049 -17.508 1.00 23.15 5170 ASP B C 1
ATOM 2790 O O . ASP B 1 93 ? 30.632 33.328 -17.809 1.00 24.58 5170 ASP B O 1
ATOM 2795 N N . SER B 1 94 ? 29.187 34.085 -16.279 1.00 19.21 5171 SER B N 1
ATOM 2796 C CA . SER B 1 94 ? 29.651 33.183 -15.226 1.00 17.24 5171 SER B CA 1
ATOM 2797 C C . SER B 1 94 ? 28.649 32.073 -14.937 1.00 16.59 5171 SER B C 1
ATOM 2798 O O . SER B 1 94 ? 28.723 31.429 -13.901 1.00 16.21 5171 SER B O 1
ATOM 2801 N N . ASP B 1 95 ? 27.684 31.878 -15.819 1.00 16.70 5172 ASP B N 1
ATOM 2802 C CA . ASP B 1 95 ? 26.582 30.924 -15.590 1.00 17.30 5172 ASP B CA 1
ATOM 2803 C C . ASP B 1 95 ? 26.728 29.758 -16.572 1.00 16.62 5172 ASP B C 1
ATOM 2804 O O . ASP B 1 95 ? 26.242 29.818 -17.709 1.00 16.62 5172 ASP B O 1
ATOM 2809 N N . SER B 1 96 ? 27.442 28.722 -16.159 1.00 16.05 5173 SER B N 1
ATOM 2810 C CA . SER B 1 96 ? 27.750 27.634 -17.075 1.00 16.03 5173 SER B CA 1
ATOM 2811 C C . SER B 1 96 ? 26.616 26.629 -17.231 1.00 16.13 5173 SER B C 1
ATOM 2812 O O . SER B 1 96 ? 25.663 26.607 -16.439 1.00 15.14 5173 SER B O 1
ATOM 2815 N N . GLY B 1 97 ? 26.760 25.767 -18.240 1.00 15.53 5174 GLY B N 1
ATOM 2816 C CA . GLY B 1 97 ? 25.797 24.724 -18.495 1.00 17.99 5174 GLY B CA 1
ATOM 2817 C C . GLY B 1 97 ? 24.486 25.398 -18.831 1.00 18.63 5174 GLY B C 1
ATOM 2818 O O . GLY B 1 97 ? 24.476 26.390 -19.537 1.00 19.77 5174 GLY B O 1
ATOM 2819 N N . THR B 1 98 ? 23.393 24.858 -18.316 1.00 20.71 5175 THR B N 1
ATOM 2820 C CA . THR B 1 98 ? 22.054 25.473 -18.429 1.00 24.56 5175 THR B CA 1
ATOM 2821 C C . THR B 1 98 ? 22.067 26.913 -17.947 1.00 23.42 5175 THR B C 1
ATOM 2822 O O . THR B 1 98 ? 22.474 27.198 -16.829 1.00 21.97 5175 THR B O 1
ATOM 2826 N N . VAL B 1 99 ? 21.599 27.833 -18.771 1.00 25.63 5176 VAL B N 1
ATOM 2827 C CA . VAL B 1 99 ? 21.601 29.237 -18.386 1.00 24.45 5176 VAL B CA 1
ATOM 2828 C C . VAL B 1 99 ? 20.312 29.514 -17.601 1.00 24.59 5176 VAL B C 1
ATOM 2829 O O . VAL B 1 99 ? 19.245 29.021 -17.958 1.00 26.13 5176 VAL B O 1
ATOM 2833 N N . GLY B 1 100 ? 20.426 30.259 -16.507 1.00 20.79 5177 GLY B N 1
ATOM 2834 C CA . GLY B 1 100 ? 19.254 30.764 -15.787 1.00 18.72 5177 GLY B CA 1
ATOM 2835 C C . GLY B 1 100 ? 18.986 30.098 -14.459 1.00 17.21 5177 GLY B C 1
ATOM 2836 O O . GLY B 1 100 ? 18.110 30.550 -13.701 1.00 18.64 5177 GLY B O 1
ATOM 2837 N N . ASP B 1 101 ? 19.751 29.052 -14.151 1.00 15.22 5178 ASP B N 1
ATOM 2838 C CA . ASP B 1 101 ? 19.433 28.205 -13.014 1.00 14.74 5178 ASP B CA 1
ATOM 2839 C C . ASP B 1 101 ? 20.252 28.492 -11.750 1.00 14.50 5178 ASP B C 1
ATOM 2840 O O . ASP B 1 101 ? 20.093 27.807 -10.759 1.00 13.90 5178 ASP B O 1
ATOM 2845 N N . ASN B 1 102 ? 21.140 29.491 -11.795 1.00 14.20 5179 ASN B N 1
ATOM 2846 C CA . ASN B 1 102 ? 21.996 29.802 -10.647 1.00 14.37 5179 ASN B CA 1
ATOM 2847 C C . ASN B 1 102 ? 22.901 28.652 -10.191 1.00 13.20 5179 ASN B C 1
ATOM 2848 O O . ASN B 1 102 ? 23.269 28.560 -9.011 1.00 13.14 5179 ASN B O 1
ATOM 2853 N N . ILE B 1 103 ? 23.232 27.764 -11.127 1.00 12.30 5180 ILE B N 1
ATOM 2854 C CA . ILE B 1 103 ? 24.210 26.703 -10.867 1.00 11.21 5180 ILE B CA 1
ATOM 2855 C C . ILE B 1 103 ? 25.331 26.948 -11.850 1.00 11.53 5180 ILE B C 1
ATOM 2856 O O . ILE B 1 103 ? 25.062 27.164 -13.013 1.00 11.21 5180 ILE B O 1
ATOM 2861 N N . THR B 1 104 ? 26.579 26.894 -11.407 1.00 10.79 5181 THR B N 1
ATOM 2862 C CA . THR B 1 104 ? 27.661 27.149 -12.349 1.00 10.63 5181 THR B CA 1
ATOM 2863 C C . THR B 1 104 ? 28.909 26.420 -11.915 1.00 10.46 5181 THR B C 1
ATOM 2864 O O . THR B 1 104 ? 29.070 26.170 -10.735 1.00 10.61 5181 THR B O 1
ATOM 2868 N N . ARG B 1 105 ? 29.787 26.089 -12.863 1.00 10.09 5182 ARG B N 1
ATOM 2869 C CA . ARG B 1 105 ? 31.092 25.538 -12.494 1.00 10.85 5182 ARG B CA 1
ATOM 2870 C C . ARG B 1 105 ? 32.152 26.619 -12.305 1.00 10.39 5182 ARG B C 1
ATOM 2871 O O . ARG B 1 105 ? 33.302 26.308 -11.999 1.00 10.78 5182 ARG B O 1
ATOM 2879 N N . ASP B 1 106 ? 31.796 27.882 -12.524 1.00 11.18 5183 ASP B N 1
ATOM 2880 C CA . ASP B 1 106 ? 32.748 28.974 -12.300 1.00 11.07 5183 ASP B CA 1
ATOM 2881 C C . ASP B 1 106 ? 32.939 29.143 -10.803 1.00 11.42 5183 ASP B C 1
ATOM 2882 O O . ASP B 1 106 ? 32.052 29.630 -10.129 1.00 11.55 5183 ASP B O 1
ATOM 2887 N N . LYS B 1 107 ? 34.102 28.738 -10.285 1.00 11.20 5184 LYS B N 1
ATOM 2888 C CA . LYS B 1 107 ? 34.405 28.868 -8.844 1.00 11.55 5184 LYS B CA 1
ATOM 2889 C C . LYS B 1 107 ? 34.745 30.313 -8.506 1.00 11.53 5184 LYS B C 1
ATOM 2890 O O . LYS B 1 107 ? 34.864 30.670 -7.343 1.00 10.74 5184 LYS B O 1
ATOM 2896 N N . GLN B 1 108 ? 34.908 31.160 -9.522 1.00 11.39 5185 GLN B N 1
ATOM 2897 C CA . GLN B 1 108 ? 35.040 32.590 -9.246 1.00 12.05 5185 GLN B CA 1
ATOM 2898 C C . GLN B 1 108 ? 34.058 33.320 -10.118 1.00 12.04 5185 GLN B C 1
ATOM 2899 O O . GLN B 1 108 ? 34.479 34.014 -11.067 1.00 11.81 5185 GLN B O 1
ATOM 2905 N N . PRO B 1 109 ? 32.739 33.154 -9.821 1.00 11.92 5186 PRO B N 1
ATOM 2906 C CA . PRO B 1 109 ? 31.686 33.724 -10.649 1.00 11.81 5186 PRO B CA 1
ATOM 2907 C C . PRO B 1 109 ? 31.598 35.224 -10.424 1.00 12.17 5186 PRO B C 1
ATOM 2908 O O . PRO B 1 109 ? 31.890 35.707 -9.329 1.00 12.53 5186 PRO B O 1
ATOM 2912 N N . THR B 1 110 ? 31.226 35.957 -11.465 1.00 12.06 5187 THR B N 1
ATOM 2913 C CA . THR B 1 110 ? 31.039 37.396 -11.325 1.00 12.57 5187 THR B CA 1
ATOM 2914 C C . THR B 1 110 ? 29.582 37.660 -11.026 1.00 12.11 5187 THR B C 1
ATOM 2915 O O . THR B 1 110 ? 28.730 37.052 -11.657 1.00 12.50 5187 THR B O 1
ATOM 2919 N N . PHE B 1 111 ? 29.312 38.525 -10.038 1.00 11.87 5188 PHE B N 1
ATOM 2920 C CA . PHE B 1 111 ? 27.944 38.966 -9.723 1.00 12.13 5188 PHE B CA 1
ATOM 2921 C C . PHE B 1 111 ? 27.725 40.387 -10.209 1.00 11.59 5188 PHE B C 1
ATOM 2922 O O . PHE B 1 111 ? 28.605 41.216 -10.102 1.00 11.09 5188 PHE B O 1
ATOM 2930 N N . ILE B 1 112 ? 26.541 40.661 -10.737 1.00 12.72 5189 ILE B N 1
ATOM 2931 C CA . ILE B 1 112 ? 26.213 41.992 -11.225 1.00 13.72 5189 ILE B CA 1
ATOM 2932 C C . ILE B 1 112 ? 25.190 42.575 -10.260 1.00 12.92 5189 ILE B C 1
ATOM 2933 O O . ILE B 1 112 ? 24.263 41.888 -9.831 1.00 12.30 5189 ILE B O 1
ATOM 2938 N N . ILE B 1 113 ? 25.352 43.839 -9.922 1.00 13.65 5190 ILE B N 1
ATOM 2939 C CA . ILE B 1 113 ? 24.444 44.456 -8.966 1.00 13.95 5190 ILE B CA 1
ATOM 2940 C C . ILE B 1 113 ? 23.699 45.560 -9.689 1.00 14.01 5190 ILE B C 1
ATOM 2941 O O . ILE B 1 113 ? 24.293 46.331 -10.451 1.00 14.83 5190 ILE B O 1
ATOM 2946 N N . GLY B 1 114 ? 22.388 45.615 -9.478 1.00 13.95 5191 GLY B N 1
ATOM 2947 C CA . GLY B 1 114 ? 21.553 46.611 -10.110 1.00 14.01 5191 GLY B CA 1
ATOM 2948 C C . GLY B 1 114 ? 20.541 47.273 -9.196 1.00 14.24 5191 GLY B C 1
ATOM 2949 O O . GLY B 1 114 ? 20.516 47.038 -7.982 1.00 12.98 5191 GLY B O 1
ATOM 2950 N N . ASN B 1 115 ? 19.709 48.101 -9.811 1.00 14.04 5192 ASN B N 1
ATOM 2951 C CA . ASN B 1 115 ? 18.683 48.908 -9.133 1.00 14.29 5192 ASN B CA 1
ATOM 2952 C C . ASN B 1 115 ? 19.236 49.791 -8.003 1.00 14.74 5192 ASN B C 1
ATOM 2953 O O . ASN B 1 115 ? 18.725 49.756 -6.880 1.00 15.26 5192 ASN B O 1
ATOM 2958 N N . LEU B 1 116 ? 20.291 50.540 -8.316 1.00 14.44 5193 LEU B N 1
ATOM 2959 C CA . LEU B 1 116 ? 20.905 51.459 -7.370 1.00 15.20 5193 LEU B CA 1
ATOM 2960 C C . LEU B 1 116 ? 20.608 52.898 -7.772 1.00 15.17 5193 LEU B C 1
ATOM 2961 O O . LEU B 1 116 ? 20.764 53.290 -8.938 1.00 14.32 5193 LEU B O 1
ATOM 2966 N N . GLU B 1 117 ? 20.203 53.702 -6.798 1.00 13.34 5194 GLU B N 1
ATOM 2967 C CA . GLU B 1 117 ? 20.034 55.124 -7.054 1.00 13.43 5194 GLU B CA 1
ATOM 2968 C C . GLU B 1 117 ? 21.381 55.793 -7.261 1.00 13.36 5194 GLU B C 1
ATOM 2969 O O . GLU B 1 117 ? 22.409 55.243 -6.886 1.00 14.66 5194 GLU B O 1
ATOM 2975 N N . SER B 1 118 ? 21.378 56.972 -7.871 1.00 13.60 5195 SER B N 1
ATOM 2976 C CA . SER B 1 118 ? 22.624 57.630 -8.272 1.00 13.88 5195 SER B CA 1
ATOM 2977 C C . SER B 1 118 ? 23.503 58.175 -7.142 1.00 13.62 5195 SER B C 1
ATOM 2978 O O . SER B 1 118 ? 24.686 58.476 -7.365 1.00 13.76 5195 SER B O 1
ATOM 2981 N N . ASP B 1 119 ? 22.959 58.256 -5.917 1.00 13.29 5196 ASP B N 1
ATOM 2982 C CA . ASP B 1 119 ? 23.751 58.674 -4.755 1.00 13.32 5196 ASP B CA 1
ATOM 2983 C C . ASP B 1 119 ? 24.331 57.539 -3.911 1.00 13.48 5196 ASP B C 1
ATOM 2984 O O . ASP B 1 119 ? 24.933 57.794 -2.859 1.00 15.34 5196 ASP B O 1
ATOM 2989 N N . VAL B 1 120 ? 24.165 56.288 -4.366 1.00 12.77 5197 VAL B N 1
ATOM 2990 C CA . VAL B 1 120 ? 24.729 55.135 -3.685 1.00 12.04 5197 VAL B CA 1
ATOM 2991 C C . VAL B 1 120 ? 26.272 55.242 -3.731 1.00 12.34 5197 VAL B C 1
ATOM 2992 O O . VAL B 1 120 ? 26.873 55.442 -4.802 1.00 12.16 5197 VAL B O 1
ATOM 2996 N N . VAL B 1 121 ? 26.889 55.138 -2.565 1.00 11.64 5198 VAL B N 1
ATOM 2997 C CA . VAL B 1 121 ? 28.347 55.229 -2.479 1.00 12.42 5198 VAL B CA 1
ATOM 2998 C C . VAL B 1 121 ? 29.038 53.966 -1.951 1.00 12.33 5198 VAL B C 1
ATOM 2999 O O . VAL B 1 121 ? 30.247 53.824 -2.062 1.00 13.13 5198 VAL B O 1
ATOM 3003 N N . VAL B 1 122 ? 28.281 53.041 -1.374 1.00 12.80 5199 VAL B N 1
ATOM 3004 C CA . VAL B 1 122 ? 28.854 51.863 -0.726 1.00 12.61 5199 VAL B CA 1
ATOM 3005 C C . VAL B 1 122 ? 28.008 50.675 -1.135 1.00 11.68 5199 VAL B C 1
ATOM 3006 O O . VAL B 1 122 ? 26.770 50.723 -1.015 1.00 10.69 5199 VAL B O 1
ATOM 3010 N N . VAL B 1 123 ? 28.666 49.632 -1.643 1.00 11.56 5200 VAL B N 1
ATOM 3011 C CA . VAL B 1 123 ? 27.970 48.442 -2.140 1.00 11.83 5200 VAL B CA 1
ATOM 3012 C C . VAL B 1 123 ? 28.800 47.264 -1.671 1.00 13.18 5200 VAL B C 1
ATOM 3013 O O . VAL B 1 123 ? 30.008 47.162 -1.983 1.00 14.75 5200 VAL B O 1
ATOM 3017 N N . GLN B 1 124 ? 28.186 46.413 -0.869 1.00 13.87 5201 GLN B N 1
ATOM 3018 C CA . GLN B 1 124 ? 28.861 45.265 -0.300 1.00 15.27 5201 GLN B CA 1
ATOM 3019 C C . GLN B 1 124 ? 28.057 44.016 -0.604 1.00 14.92 5201 GLN B C 1
ATOM 3020 O O . GLN B 1 124 ? 26.834 44.068 -0.738 1.00 15.18 5201 GLN B O 1
ATOM 3026 N N . VAL B 1 125 ? 28.754 42.895 -0.688 1.00 14.09 5202 VAL B N 1
ATOM 3027 C CA . VAL B 1 125 ? 28.119 41.632 -0.971 1.00 13.92 5202 VAL B CA 1
ATOM 3028 C C . VAL B 1 125 ? 28.393 40.677 0.172 1.00 14.93 5202 VAL B C 1
ATOM 3029 O O . VAL B 1 125 ? 29.551 40.493 0.602 1.00 14.75 5202 VAL B O 1
ATOM 3033 N N . ASP B 1 126 ? 27.325 40.067 0.647 1.00 16.38 5203 ASP B N 1
ATOM 3034 C CA . ASP B 1 126 ? 27.376 39.135 1.770 1.00 18.75 5203 ASP B CA 1
ATOM 3035 C C . ASP B 1 126 ? 27.250 37.716 1.219 1.00 17.87 5203 ASP B C 1
ATOM 3036 O O . ASP B 1 126 ? 26.237 37.390 0.606 1.00 17.64 5203 ASP B O 1
ATOM 3041 N N . ILE B 1 127 ? 28.300 36.906 1.379 1.00 16.66 5204 ILE B N 1
ATOM 3042 C CA . ILE B 1 127 ? 28.298 35.502 0.950 1.00 17.16 5204 ILE B CA 1
ATOM 3043 C C . ILE B 1 127 ? 28.351 34.616 2.198 1.00 18.78 5204 ILE B C 1
ATOM 3044 O O . ILE B 1 127 ? 29.409 34.516 2.838 1.00 18.74 5204 ILE B O 1
ATOM 3049 N N . ASN B 1 128 ? 27.223 33.988 2.529 1.00 19.07 5205 ASN B N 1
ATOM 3050 C CA . ASN B 1 128 ? 27.069 33.173 3.753 1.00 22.65 5205 ASN B CA 1
ATOM 3051 C C . ASN B 1 128 ? 27.679 33.872 4.982 1.00 23.97 5205 ASN B C 1
ATOM 3052 O O . ASN B 1 128 ? 28.362 33.235 5.793 1.00 27.41 5205 ASN B O 1
ATOM 3057 N N . GLY B 1 129 ? 27.463 35.171 5.113 1.00 25.07 5206 GLY B N 1
ATOM 3058 C CA . GLY B 1 129 ? 27.984 35.883 6.287 1.00 26.99 5206 GLY B CA 1
ATOM 3059 C C . GLY B 1 129 ? 29.293 36.643 6.087 1.00 27.95 5206 GLY B C 1
ATOM 3060 O O . GLY B 1 129 ? 29.526 37.635 6.776 1.00 31.03 5206 GLY B O 1
ATOM 3061 N N . THR B 1 130 ? 30.153 36.181 5.181 1.00 26.02 5207 THR B N 1
ATOM 3062 C CA . THR B 1 130 ? 31.393 36.910 4.824 1.00 24.81 5207 THR B CA 1
ATOM 3063 C C . THR B 1 130 ? 31.017 38.107 3.905 1.00 24.03 5207 THR B C 1
ATOM 3064 O O . THR B 1 130 ? 30.397 37.918 2.860 1.00 19.40 5207 THR B O 1
ATOM 3068 N N . VAL B 1 131 ? 31.423 39.319 4.290 1.00 22.15 5208 VAL B N 1
ATOM 3069 C CA . VAL B 1 131 ? 31.092 40.545 3.535 1.00 21.40 5208 VAL B CA 1
ATOM 3070 C C . VAL B 1 131 ? 32.296 41.086 2.780 1.00 21.65 5208 VAL B C 1
ATOM 3071 O O . VAL B 1 131 ? 33.399 41.146 3.320 1.00 21.59 5208 VAL B O 1
ATOM 3075 N N . TYR B 1 132 ? 32.072 41.458 1.519 1.00 19.11 5209 TYR B N 1
ATOM 3076 C CA . TYR B 1 132 ? 33.106 41.906 0.593 1.00 19.15 5209 TYR B CA 1
ATOM 3077 C C . TYR B 1 132 ? 32.673 43.207 -0.037 1.00 18.23 5209 TYR B C 1
ATOM 3078 O O . TYR B 1 132 ? 31.488 43.447 -0.211 1.00 16.89 5209 TYR B O 1
ATOM 3087 N N . ASN B 1 133 ? 33.635 44.050 -0.401 1.00 18.88 5210 ASN B N 1
ATOM 3088 C CA . ASN B 1 133 ? 33.327 45.249 -1.152 1.00 18.91 5210 ASN B CA 1
ATOM 3089 C C . ASN B 1 133 ? 33.122 44.958 -2.628 1.00 17.57 5210 ASN B C 1
ATOM 3090 O O . ASN B 1 133 ? 33.899 44.215 -3.230 1.00 16.04 5210 ASN B O 1
ATOM 3095 N N . ALA B 1 134 ? 32.068 45.524 -3.200 1.00 15.84 5211 ALA B N 1
ATOM 3096 C CA . ALA B 1 134 ? 31.863 45.426 -4.639 1.00 16.56 5211 ALA B CA 1
ATOM 3097 C C . ALA B 1 134 ? 32.729 46.477 -5.316 1.00 18.22 5211 ALA B C 1
ATOM 3098 O O . ALA B 1 134 ? 33.226 47.372 -4.662 1.00 17.61 5211 ALA B O 1
ATOM 3100 N N . GLU B 1 135 ? 32.909 46.332 -6.627 1.00 20.74 5212 GLU B N 1
ATOM 3101 C CA . GLU B 1 135 ? 33.755 47.176 -7.460 1.00 23.92 5212 GLU B CA 1
ATOM 3102 C C . GLU B 1 135 ? 32.859 47.794 -8.498 1.00 23.48 5212 GLU B C 1
ATOM 3103 O O . GLU B 1 135 ? 31.843 47.221 -8.849 1.00 21.45 5212 GLU B O 1
ATOM 3109 N N . LYS B 1 136 ? 33.246 48.952 -9.013 1.00 25.94 5213 LYS B N 1
ATOM 3110 C CA . LYS B 1 136 ? 32.517 49.586 -10.088 1.00 27.46 5213 LYS B CA 1
ATOM 3111 C C . LYS B 1 136 ? 33.394 49.556 -11.336 1.00 29.57 5213 LYS B C 1
ATOM 3112 O O . LYS B 1 136 ? 34.557 49.977 -11.287 1.00 30.64 5213 LYS B O 1
ATOM 3118 N N . ASN B 1 137 ? 32.866 49.029 -12.441 1.00 28.47 5214 ASN B N 1
ATOM 3119 C CA . ASN B 1 137 ? 33.661 48.892 -13.669 1.00 28.70 5214 ASN B CA 1
ATOM 3120 C C . ASN B 1 137 ? 33.679 50.180 -14.500 1.00 30.61 5214 ASN B C 1
ATOM 3121 O O . ASN B 1 137 ? 33.062 51.170 -14.115 1.00 27.11 5214 ASN B O 1
ATOM 3126 N N . ALA B 1 138 ? 34.354 50.135 -15.655 1.00 31.65 5215 ALA B N 1
ATOM 3127 C CA . ALA B 1 138 ? 34.478 51.295 -16.559 1.00 32.89 5215 ALA B CA 1
ATOM 3128 C C . ALA B 1 138 ? 33.129 51.895 -16.980 1.00 31.28 5215 ALA B C 1
ATOM 3129 O O . ALA B 1 138 ? 32.983 53.115 -17.060 1.00 31.29 5215 ALA B O 1
ATOM 3131 N N . ASP B 1 139 ? 32.136 51.040 -17.211 1.00 30.60 5216 ASP B N 1
ATOM 3132 C CA . ASP B 1 139 ? 30.782 51.505 -17.556 1.00 29.97 5216 ASP B CA 1
ATOM 3133 C C . ASP B 1 139 ? 29.952 51.968 -16.347 1.00 27.62 5216 ASP B C 1
ATOM 3134 O O . ASP B 1 139 ? 28.780 52.291 -16.472 1.00 27.25 5216 ASP B O 1
ATOM 3139 N N . GLY B 1 140 ? 30.571 52.016 -15.172 1.00 26.20 5217 GLY B N 1
ATOM 3140 C CA . GLY B 1 140 ? 29.857 52.411 -13.951 1.00 23.43 5217 GLY B CA 1
ATOM 3141 C C . GLY B 1 140 ? 28.892 51.351 -13.433 1.00 21.76 5217 GLY B C 1
ATOM 3142 O O . GLY B 1 140 ? 27.878 51.677 -12.827 1.00 23.49 5217 GLY B O 1
ATOM 3143 N N . VAL B 1 141 ? 29.177 50.082 -13.706 1.00 21.25 5218 VAL B N 1
ATOM 3144 C CA . VAL B 1 141 ? 28.330 48.984 -13.203 1.00 19.56 5218 VAL B CA 1
ATOM 3145 C C . VAL B 1 141 ? 29.018 48.356 -12.008 1.00 18.07 5218 VAL B C 1
ATOM 3146 O O . VAL B 1 141 ? 30.229 48.096 -12.037 1.00 17.46 5218 VAL B O 1
ATOM 3150 N N . TRP B 1 142 ? 28.251 48.163 -10.943 1.00 16.58 5219 TRP B N 1
ATOM 3151 C CA . TRP B 1 142 ? 28.789 47.523 -9.757 1.00 16.10 5219 TRP B CA 1
ATOM 3152 C C . TRP B 1 142 ? 28.775 46.008 -9.935 1.00 14.42 5219 TRP B C 1
ATOM 3153 O O . TRP B 1 142 ? 27.826 45.431 -10.475 1.00 14.31 5219 TRP B O 1
ATOM 3164 N N . PHE B 1 143 ? 29.838 45.378 -9.463 1.00 14.95 5220 PHE B N 1
ATOM 3165 C CA . PHE B 1 143 ? 30.017 43.945 -9.575 1.00 14.44 5220 PHE B CA 1
ATOM 3166 C C . PHE B 1 143 ? 30.930 43.426 -8.459 1.00 14.21 5220 PHE B C 1
ATOM 3167 O O . PHE B 1 143 ? 31.605 44.201 -7.765 1.00 13.75 5220 PHE B O 1
ATOM 3175 N N . PHE B 1 144 ? 30.940 42.100 -8.305 1.00 14.14 5221 PHE B N 1
ATOM 3176 C CA . PHE B 1 144 ? 31.842 41.443 -7.383 1.00 14.58 5221 PHE B CA 1
ATOM 3177 C C . PHE B 1 144 ? 32.255 40.075 -7.933 1.00 14.16 5221 PHE B C 1
ATOM 3178 O O . PHE B 1 144 ? 31.410 39.305 -8.356 1.00 12.79 5221 PHE B O 1
ATOM 3186 N N . THR B 1 145 ? 33.571 39.822 -7.968 1.00 14.66 5222 THR B N 1
ATOM 3187 C CA . THR B 1 145 ? 34.121 38.505 -8.287 1.00 15.46 5222 THR B CA 1
ATOM 3188 C C . THR B 1 145 ? 35.042 38.075 -7.144 1.00 17.46 5222 THR B C 1
ATOM 3189 O O . THR B 1 145 ? 35.959 38.839 -6.797 1.00 18.55 5222 THR B O 1
ATOM 3193 N N . PRO B 1 146 ? 34.815 36.882 -6.545 1.00 17.52 5223 PRO B N 1
ATOM 3194 C CA . PRO B 1 146 ? 35.693 36.350 -5.502 1.00 17.85 5223 PRO B CA 1
ATOM 3195 C C . PRO B 1 146 ? 37.147 36.287 -5.949 1.00 18.95 5223 PRO B C 1
ATOM 3196 O O . PRO B 1 146 ? 37.443 35.954 -7.119 1.00 18.19 5223 PRO B O 1
ATOM 3200 N N . GLY B 1 147 ? 38.031 36.606 -5.013 1.00 19.23 5224 GLY B N 1
ATOM 3201 C CA . GLY B 1 147 ? 39.476 36.665 -5.277 1.00 21.31 5224 GLY B CA 1
ATOM 3202 C C . GLY B 1 147 ? 40.134 35.313 -5.235 1.00 21.36 5224 GLY B C 1
ATOM 3203 O O . GLY B 1 147 ? 41.176 35.093 -5.862 1.00 23.55 5224 GLY B O 1
ATOM 3204 N N . THR B 1 148 ? 39.503 34.395 -4.519 1.00 21.04 5225 THR B N 1
ATOM 3205 C CA . THR B 1 148 ? 39.961 33.005 -4.434 1.00 21.44 5225 THR B CA 1
ATOM 3206 C C . THR B 1 148 ? 38.768 32.134 -4.845 1.00 18.60 5225 THR B C 1
ATOM 3207 O O . THR B 1 148 ? 37.644 32.598 -4.722 1.00 18.03 5225 THR B O 1
ATOM 3211 N N . PRO B 1 149 ? 38.999 30.899 -5.348 1.00 18.14 5226 PRO B N 1
ATOM 3212 C CA . PRO B 1 149 ? 37.880 29.989 -5.699 1.00 16.55 5226 PRO B CA 1
ATOM 3213 C C . PRO B 1 149 ? 36.968 29.695 -4.515 1.00 15.66 5226 PRO B C 1
ATOM 3214 O O . PRO B 1 149 ? 37.455 29.473 -3.397 1.00 14.24 5226 PRO B O 1
ATOM 3218 N N . LEU B 1 150 ? 35.654 29.706 -4.755 1.00 13.00 5227 LEU B N 1
ATOM 3219 C CA . LEU B 1 150 ? 34.703 29.161 -3.790 1.00 13.02 5227 LEU B CA 1
ATOM 3220 C C . LEU B 1 150 ? 34.665 27.631 -3.853 1.00 12.18 5227 LEU B C 1
ATOM 3221 O O . LEU B 1 150 ? 34.613 27.066 -4.947 1.00 11.37 5227 LEU B O 1
ATOM 3226 N N . ALA B 1 151 ? 34.629 26.982 -2.690 1.00 11.41 5228 ALA B N 1
ATOM 3227 C CA . ALA B 1 151 ? 34.431 25.525 -2.652 1.00 11.46 5228 ALA B CA 1
ATOM 3228 C C . ALA B 1 151 ? 33.039 25.177 -3.172 1.00 11.18 5228 ALA B C 1
ATOM 3229 O O . ALA B 1 151 ? 32.153 26.048 -3.157 1.00 10.54 5228 ALA B O 1
ATOM 3231 N N . ASP B 1 152 ? 32.866 23.946 -3.681 1.00 11.23 5229 ASP B N 1
ATOM 3232 C CA . ASP B 1 152 ? 31.544 23.490 -4.126 1.00 11.28 5229 ASP B CA 1
ATOM 3233 C C . ASP B 1 152 ? 30.526 23.529 -3.008 1.00 11.32 5229 ASP B C 1
ATOM 3234 O O . ASP B 1 152 ? 30.812 23.189 -1.831 1.00 10.16 5229 ASP B O 1
ATOM 3239 N N . GLY B 1 153 ? 29.330 23.964 -3.367 1.00 11.09 5230 GLY B N 1
ATOM 3240 C CA . GLY B 1 153 ? 28.266 23.995 -2.387 1.00 12.08 5230 GLY B CA 1
ATOM 3241 C C . GLY B 1 153 ? 27.292 25.097 -2.722 1.00 12.34 5230 GLY B C 1
ATOM 3242 O O . GLY B 1 153 ? 27.371 25.712 -3.769 1.00 11.24 5230 GLY B O 1
ATOM 3243 N N . SER B 1 154 ? 26.368 25.330 -1.803 1.00 13.10 5231 SER B N 1
ATOM 3244 C CA . SER B 1 154 ? 25.290 26.272 -2.061 1.00 14.23 5231 SER B CA 1
ATOM 3245 C C . SER B 1 154 ? 25.451 27.537 -1.246 1.00 13.70 5231 SER B C 1
ATOM 3246 O O . SER B 1 154 ? 25.624 27.492 -0.021 1.00 15.20 5231 SER B O 1
ATOM 3249 N N . TYR B 1 155 ? 25.413 28.681 -1.916 1.00 11.52 5232 TYR B N 1
ATOM 3250 C CA . TYR B 1 155 ? 25.731 29.922 -1.221 1.00 11.55 5232 TYR B CA 1
ATOM 3251 C C . TYR B 1 155 ? 24.561 30.859 -1.195 1.00 10.63 5232 TYR B C 1
ATOM 3252 O O . TYR B 1 155 ? 23.984 31.115 -2.248 1.00 10.47 5232 TYR B O 1
ATOM 3261 N N . THR B 1 156 ? 24.274 31.414 -0.008 1.00 9.81 5233 THR B N 1
ATOM 3262 C CA . THR B 1 156 ? 23.240 32.426 0.152 1.00 9.87 5233 THR B CA 1
ATOM 3263 C C . THR B 1 156 ? 23.946 33.790 0.028 1.00 10.27 5233 THR B C 1
ATOM 3264 O O . THR B 1 156 ? 24.859 34.116 0.830 1.00 11.03 5233 THR B O 1
ATOM 3268 N N . ILE B 1 157 ? 23.552 34.570 -0.980 1.00 10.25 5234 ILE B N 1
ATOM 3269 C CA . ILE B 1 157 ? 24.267 35.777 -1.389 1.00 11.65 5234 ILE B CA 1
ATOM 3270 C C . ILE B 1 157 ? 23.294 36.948 -1.419 1.00 12.70 5234 ILE B C 1
ATOM 3271 O O . ILE B 1 157 ? 22.183 36.819 -1.942 1.00 13.66 5234 ILE B O 1
ATOM 3276 N N . SER B 1 158 ? 23.694 38.095 -0.876 1.00 14.29 5235 SER B N 1
ATOM 3277 C CA . SER B 1 158 ? 22.861 39.283 -1.018 1.00 14.46 5235 SER B CA 1
ATOM 3278 C C . SER B 1 158 ? 23.731 40.522 -1.174 1.00 14.49 5235 SER B C 1
ATOM 3279 O O . SER B 1 158 ? 24.977 40.440 -1.028 1.00 14.72 5235 SER B O 1
ATOM 3282 N N . VAL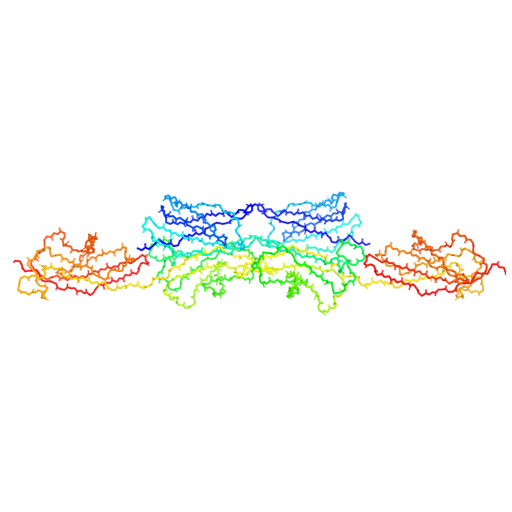 B 1 159 ? 23.108 41.654 -1.480 1.00 14.10 5236 VAL B N 1
ATOM 3283 C CA . VAL B 1 159 ? 23.862 42.916 -1.637 1.00 14.21 5236 VAL B CA 1
ATOM 3284 C C . VAL B 1 159 ? 23.292 43.968 -0.725 1.00 15.15 5236 VAL B C 1
ATOM 3285 O O . VAL B 1 159 ? 22.095 44.017 -0.518 1.00 15.44 5236 VAL B O 1
ATOM 3289 N N . ILE B 1 160 ? 24.166 44.791 -0.161 1.00 14.91 5237 ILE B N 1
ATOM 3290 C CA . ILE B 1 160 ? 23.775 45.873 0.718 1.00 14.72 5237 ILE B CA 1
ATOM 3291 C C . ILE B 1 160 ? 24.279 47.175 0.124 1.00 14.29 5237 ILE B C 1
ATOM 3292 O O . ILE B 1 160 ? 25.469 47.303 -0.150 1.00 14.14 5237 ILE B O 1
ATOM 3297 N N . ALA B 1 161 ? 23.378 48.133 -0.087 1.00 13.43 5238 ALA B N 1
ATOM 3298 C CA . ALA B 1 161 ? 23.726 49.394 -0.722 1.00 13.39 5238 ALA B CA 1
ATOM 3299 C C . ALA B 1 161 ? 23.401 50.562 0.206 1.00 13.23 5238 ALA B C 1
ATOM 3300 O O . ALA B 1 161 ? 22.325 50.599 0.782 1.00 12.93 5238 ALA B O 1
ATOM 3302 N N . SER B 1 162 ? 24.314 51.521 0.314 1.00 12.69 5239 SER B N 1
ATOM 3303 C CA . SER B 1 162 ? 24.053 52.733 1.101 1.00 13.41 5239 SER B CA 1
ATOM 3304 C C . SER B 1 162 ? 24.355 53.992 0.316 1.00 12.82 5239 SER B C 1
ATOM 3305 O O . SER B 1 162 ? 25.300 54.016 -0.488 1.00 11.80 5239 SER B O 1
ATOM 3308 N N . ASP B 1 163 ? 23.575 55.046 0.577 1.00 12.40 5240 ASP B N 1
ATOM 3309 C CA . ASP B 1 163 ? 23.818 56.362 0.017 1.00 12.55 5240 ASP B CA 1
ATOM 3310 C C . ASP B 1 163 ? 24.680 57.231 0.951 1.00 13.20 5240 ASP B C 1
ATOM 3311 O O . ASP B 1 163 ? 25.126 56.766 2.004 1.00 11.91 5240 ASP B O 1
ATOM 3316 N N . ALA B 1 164 ? 24.948 58.478 0.562 1.00 14.23 5241 ALA B N 1
ATOM 3317 C CA . ALA B 1 164 ? 25.827 59.334 1.382 1.00 15.13 5241 ALA B CA 1
ATOM 3318 C C . ALA B 1 164 ? 25.217 59.704 2.729 1.00 15.49 5241 ALA B C 1
ATOM 3319 O O . ALA B 1 164 ? 25.925 59.931 3.706 1.00 15.71 5241 ALA B O 1
ATOM 3321 N N . ALA B 1 165 ? 23.895 59.755 2.803 1.00 15.92 5242 ALA B N 1
ATOM 3322 C CA . ALA B 1 165 ? 23.255 60.042 4.086 1.00 15.49 5242 ALA B CA 1
ATOM 3323 C C . ALA B 1 165 ? 23.360 58.832 5.006 1.00 16.06 5242 ALA B C 1
ATOM 3324 O O . ALA B 1 165 ? 23.117 58.935 6.191 1.00 17.52 5242 ALA B O 1
ATOM 3326 N N . GLY B 1 166 ? 23.751 57.679 4.472 1.00 15.63 5243 GLY B N 1
ATOM 3327 C CA . GLY B 1 166 ? 23.823 56.484 5.293 1.00 16.67 5243 GLY B CA 1
ATOM 3328 C C . GLY B 1 166 ? 22.546 55.648 5.300 1.00 16.50 5243 GLY B C 1
ATOM 3329 O O . GLY B 1 166 ? 22.429 54.719 6.075 1.00 17.08 5243 GLY B O 1
ATOM 3330 N N . ASN B 1 167 ? 21.592 55.978 4.444 1.00 14.91 5244 ASN B N 1
ATOM 3331 C CA . ASN B 1 167 ? 20.442 55.076 4.254 1.00 13.73 5244 ASN B CA 1
ATOM 3332 C C . ASN B 1 167 ? 20.968 53.797 3.681 1.00 14.02 5244 ASN B C 1
ATOM 3333 O O . ASN B 1 167 ? 21.806 53.844 2.785 1.00 14.65 5244 ASN B O 1
ATOM 3338 N N . GLN B 1 168 ? 20.430 52.675 4.128 1.00 13.85 5245 GLN B N 1
ATOM 3339 C CA . GLN B 1 168 ? 20.922 51.379 3.685 1.00 14.15 5245 GLN B CA 1
ATOM 3340 C C . GLN B 1 168 ? 19.772 50.449 3.365 1.00 14.90 5245 GLN B C 1
ATOM 3341 O O . GLN B 1 168 ? 18.865 50.312 4.177 1.00 15.36 5245 GLN B O 1
ATOM 3347 N N . LYS B 1 169 ? 19.803 49.848 2.169 1.00 14.34 5246 LYS B N 1
ATOM 3348 C CA . LYS B 1 169 ? 18.840 48.797 1.757 1.00 15.79 5246 LYS B CA 1
ATOM 3349 C C . LYS B 1 169 ? 19.559 47.484 1.445 1.00 15.90 5246 LYS B C 1
ATOM 3350 O O . LYS B 1 169 ? 20.648 47.510 0.864 1.00 14.98 5246 LYS B O 1
ATOM 3356 N N . ASN B 1 170 ? 18.936 46.364 1.830 1.00 16.11 5247 ASN B N 1
ATOM 3357 C CA . ASN B 1 170 ? 19.484 45.011 1.681 1.00 16.60 5247 ASN B CA 1
ATOM 3358 C C . ASN B 1 170 ? 18.648 44.275 0.645 1.00 15.81 5247 ASN B C 1
ATOM 3359 O O . ASN B 1 170 ? 17.409 44.321 0.706 1.00 13.72 5247 ASN B O 1
ATOM 3364 N N . SER B 1 171 ? 19.313 43.638 -0.320 1.00 13.89 5248 SER B N 1
ATOM 3365 C CA . SER B 1 171 ? 18.598 42.920 -1.384 1.00 14.02 5248 SER B CA 1
ATOM 3366 C C . SER B 1 171 ? 17.876 41.688 -0.833 1.00 13.49 5248 SER B C 1
ATOM 3367 O O . SER B 1 171 ? 18.158 41.216 0.278 1.00 13.28 5248 SER B O 1
ATOM 3370 N N . LEU B 1 172 ? 16.995 41.139 -1.646 1.00 13.47 5249 LEU B N 1
ATOM 3371 C CA . LEU B 1 172 ? 16.555 39.777 -1.474 1.00 13.77 5249 LEU B CA 1
ATOM 3372 C C . LEU B 1 172 ? 17.791 38.869 -1.692 1.00 13.15 5249 LEU B C 1
ATOM 3373 O O . LEU B 1 172 ? 18.704 39.237 -2.455 1.00 13.31 5249 LEU B O 1
ATOM 3378 N N . PRO B 1 173 ? 17.836 37.717 -1.014 1.00 13.64 5250 PRO B N 1
ATOM 3379 C CA . PRO B 1 173 ? 18.960 36.828 -1.271 1.00 13.20 5250 PRO B CA 1
ATOM 3380 C C . PRO B 1 173 ? 18.817 36.111 -2.602 1.00 12.13 5250 PRO B C 1
ATOM 3381 O O . PRO B 1 173 ? 17.715 36.007 -3.141 1.00 11.89 5250 PRO B O 1
ATOM 3385 N N . ILE B 1 174 ? 19.942 35.619 -3.118 1.00 11.68 5251 ILE B N 1
ATOM 3386 C CA . ILE B 1 174 ? 19.936 34.617 -4.183 1.00 11.69 5251 ILE B CA 1
ATOM 3387 C C . ILE B 1 174 ? 20.712 33.406 -3.635 1.00 12.12 5251 ILE B C 1
ATOM 3388 O O . ILE B 1 174 ? 21.475 33.508 -2.655 1.00 12.37 5251 ILE B O 1
ATOM 3393 N N . THR B 1 175 ? 20.449 32.252 -4.227 1.00 11.26 5252 THR B N 1
ATOM 3394 C CA . THR B 1 175 ? 21.087 31.021 -3.795 1.00 11.04 5252 THR B CA 1
ATOM 3395 C C . THR B 1 175 ? 21.843 30.532 -5.015 1.00 10.75 5252 THR B C 1
ATOM 3396 O O . THR B 1 175 ? 21.213 30.217 -6.030 1.00 10.15 5252 THR B O 1
ATOM 3400 N N . VAL B 1 176 ? 23.188 30.503 -4.929 1.00 10.38 5253 VAL B N 1
ATOM 3401 C CA . VAL B 1 176 ? 24.024 30.109 -6.065 1.00 10.26 5253 VAL B CA 1
ATOM 3402 C C . VAL B 1 176 ? 24.768 28.800 -5.707 1.00 10.32 5253 VAL B C 1
ATOM 3403 O O . VAL B 1 176 ? 25.360 28.677 -4.609 1.00 9.79 5253 VAL B O 1
ATOM 3407 N N . THR B 1 177 ? 24.733 27.839 -6.625 1.00 9.51 5254 THR B N 1
ATOM 3408 C CA . THR B 1 177 ? 25.398 26.563 -6.409 1.00 9.33 5254 THR B CA 1
ATOM 3409 C C . THR B 1 177 ? 26.645 26.524 -7.258 1.00 8.97 5254 THR B C 1
ATOM 3410 O O . THR B 1 177 ? 26.573 26.653 -8.508 1.00 8.21 5254 THR B O 1
ATOM 3414 N N . ILE B 1 178 ? 27.770 26.307 -6.569 1.00 8.48 5255 ILE B N 1
ATOM 3415 C CA . ILE B 1 178 ? 29.042 26.074 -7.235 1.00 8.42 5255 ILE B CA 1
ATOM 3416 C C . ILE B 1 178 ? 29.209 24.566 -7.349 1.00 8.53 5255 ILE B C 1
ATOM 3417 O O . ILE B 1 178 ? 29.192 23.850 -6.339 1.00 7.83 5255 ILE B O 1
ATOM 3422 N N . ASP B 1 179 ? 29.261 24.107 -8.598 1.00 9.55 5256 ASP B N 1
ATOM 3423 C CA . ASP B 1 179 ? 29.412 22.692 -8.914 1.00 10.84 5256 ASP B CA 1
ATOM 3424 C C . ASP B 1 179 ? 30.477 22.533 -9.985 1.00 10.87 5256 ASP B C 1
ATOM 3425 O O . ASP B 1 179 ? 30.213 22.736 -11.179 1.00 10.50 5256 ASP B O 1
ATOM 3430 N N . SER B 1 180 ? 31.692 22.210 -9.538 1.00 12.05 5257 SER B N 1
ATOM 3431 C CA . SER B 1 180 ? 32.853 22.053 -10.417 1.00 12.95 5257 SER B CA 1
ATOM 3432 C C . SER B 1 180 ? 33.309 20.602 -10.345 1.00 13.67 5257 SER B C 1
ATOM 3433 O O . SER B 1 180 ? 34.438 20.263 -10.746 1.00 14.26 5257 SER B O 1
ATOM 3436 N N . THR B 1 181 ? 32.422 19.742 -9.840 1.00 13.18 5258 THR B N 1
ATOM 3437 C CA . THR B 1 181 ? 32.763 18.350 -9.540 1.00 13.16 5258 THR B CA 1
ATOM 3438 C C . THR B 1 181 ? 31.952 17.388 -10.384 1.00 13.00 5258 THR B C 1
ATOM 3439 O O . THR B 1 181 ? 30.722 17.524 -10.486 1.00 12.17 5258 THR B O 1
ATOM 3443 N N . LEU B 1 182 ? 32.632 16.407 -10.975 1.00 12.01 5259 LEU B N 1
ATOM 3444 C CA . LEU B 1 182 ? 31.960 15.315 -11.684 1.00 12.46 5259 LEU B CA 1
ATOM 3445 C C . LEU B 1 182 ? 32.867 14.071 -11.642 1.00 13.17 5259 LEU B C 1
ATOM 3446 O O . LEU B 1 182 ? 34.010 14.150 -12.047 1.00 13.74 5259 LEU B O 1
ATOM 3451 N N . THR B 1 183 ? 32.365 12.953 -11.124 1.00 13.63 5260 THR B N 1
ATOM 3452 C CA . THR B 1 183 ? 33.162 11.707 -11.038 1.00 14.36 5260 THR B CA 1
ATOM 3453 C C . THR B 1 183 ? 33.551 11.205 -12.447 1.00 15.10 5260 THR B C 1
ATOM 3454 O O . THR B 1 183 ? 32.746 11.257 -13.366 1.00 13.48 5260 THR B O 1
ATOM 3458 N N . VAL B 1 184 ? 34.798 10.766 -12.621 1.00 14.98 5261 VAL B N 1
ATOM 3459 C CA . VAL B 1 184 ? 35.156 10.139 -13.909 1.00 15.40 5261 VAL B CA 1
ATOM 3460 C C . VAL B 1 184 ? 34.427 8.806 -13.983 1.00 15.20 5261 VAL B C 1
ATOM 3461 O O . VAL B 1 184 ? 34.527 7.983 -13.071 1.00 14.02 5261 VAL B O 1
ATOM 3465 N N . PRO B 1 185 ? 33.676 8.578 -15.073 1.00 15.37 5262 PRO B N 1
ATOM 3466 C CA . PRO B 1 185 ? 32.878 7.359 -15.079 1.00 15.63 5262 PRO B CA 1
ATOM 3467 C C . PRO B 1 185 ? 33.731 6.161 -15.511 1.00 15.91 5262 PRO B C 1
ATOM 3468 O O . PRO B 1 185 ? 34.904 6.331 -15.829 1.00 16.62 5262 PRO B O 1
ATOM 3472 N N . GLU B 1 186 ? 33.150 4.974 -15.519 1.00 16.39 5263 GLU B N 1
ATOM 3473 C CA . GLU B 1 186 ? 33.903 3.787 -15.942 1.00 17.08 5263 GLU B CA 1
ATOM 3474 C C . GLU B 1 186 ? 32.985 2.872 -16.713 1.00 16.73 5263 GLU B C 1
ATOM 3475 O O . GLU B 1 186 ? 31.799 2.745 -16.375 1.00 16.82 5263 GLU B O 1
ATOM 3481 N N . ILE B 1 187 ? 33.540 2.227 -17.741 1.00 17.38 5264 ILE B N 1
ATOM 3482 C CA . ILE B 1 187 ? 32.828 1.205 -18.485 1.00 16.35 5264 ILE B CA 1
ATOM 3483 C C . ILE B 1 187 ? 33.496 -0.166 -18.284 1.00 15.69 5264 ILE B C 1
ATOM 3484 O O . ILE B 1 187 ? 34.706 -0.272 -18.242 1.00 16.19 5264 ILE B O 1
ATOM 3489 N N . ALA B 1 188 ? 32.692 -1.197 -18.115 1.00 16.57 5265 ALA B N 1
ATOM 3490 C CA . ALA B 1 188 ? 33.213 -2.550 -17.944 1.00 17.53 5265 ALA B CA 1
ATOM 3491 C C . ALA B 1 188 ? 32.222 -3.507 -18.509 1.00 17.26 5265 ALA B C 1
ATOM 3492 O O . ALA B 1 188 ? 31.046 -3.200 -18.587 1.00 16.69 5265 ALA B O 1
ATOM 3494 N N . LEU B 1 189 ? 32.713 -4.687 -18.877 1.00 19.04 5266 LEU B N 1
ATOM 3495 C CA . LEU B 1 189 ? 31.856 -5.798 -19.259 1.00 19.98 5266 LEU B CA 1
ATOM 3496 C C . LEU B 1 189 ? 31.050 -6.204 -18.028 1.00 20.28 5266 LEU B C 1
ATOM 3497 O O . LEU B 1 189 ? 31.625 -6.348 -16.962 1.00 20.54 5266 LEU B O 1
ATOM 3502 N N . ALA B 1 190 ? 29.733 -6.331 -18.181 1.00 21.70 5267 ALA B N 1
ATOM 3503 C CA . ALA B 1 190 ? 28.831 -6.765 -17.105 1.00 24.59 5267 ALA B CA 1
ATOM 3504 C C . ALA B 1 190 ? 29.177 -8.190 -16.664 1.00 26.92 5267 ALA B C 1
ATOM 3505 O O . ALA B 1 190 ? 29.884 -8.918 -17.379 1.00 24.84 5267 ALA B O 1
ATOM 3507 N N . ALA B 1 191 ? 28.675 -8.564 -15.488 1.00 27.49 5268 ALA B N 1
ATOM 3508 C CA . ALA B 1 191 ? 28.995 -9.829 -14.815 1.00 29.48 5268 ALA B CA 1
ATOM 3509 C C . ALA B 1 191 ? 29.244 -11.074 -15.701 1.00 30.60 5268 ALA B C 1
ATOM 3510 O O . ALA B 1 191 ? 30.335 -11.630 -15.676 1.00 35.38 5268 ALA B O 1
ATOM 3512 N N . GLY B 1 192 ? 28.270 -11.522 -16.478 1.00 30.34 5269 GLY B N 1
ATOM 3513 C CA . GLY B 1 192 ? 28.481 -12.782 -17.229 1.00 30.92 5269 GLY B CA 1
ATOM 3514 C C . GLY B 1 192 ? 29.424 -12.685 -18.434 1.00 31.19 5269 GLY B C 1
ATOM 3515 O O . GLY B 1 192 ? 29.894 -13.708 -18.951 1.00 31.59 5269 GLY B O 1
ATOM 3516 N N . GLU B 1 193 ? 29.734 -11.451 -18.839 1.00 27.83 5270 GLU B N 1
ATOM 3517 C CA . GLU B 1 193 ? 30.217 -11.133 -20.211 1.00 27.65 5270 GLU B CA 1
ATOM 3518 C C . GLU B 1 193 ? 31.696 -11.357 -20.543 1.00 26.23 5270 GLU B C 1
ATOM 3519 O O . GLU B 1 193 ? 32.031 -11.695 -21.691 1.00 26.76 5270 GLU B O 1
ATOM 3525 N N . ASP B 1 194 ? 32.588 -11.123 -19.587 1.00 24.64 5271 ASP B N 1
ATOM 3526 C CA . ASP B 1 194 ? 33.990 -11.438 -19.810 1.00 24.94 5271 ASP B CA 1
ATOM 3527 C C . ASP B 1 194 ? 34.224 -12.919 -19.529 1.00 27.72 5271 ASP B C 1
ATOM 3528 O O . ASP B 1 194 ? 34.579 -13.316 -18.406 1.00 27.83 5271 ASP B O 1
ATOM 3533 N N . ASN B 1 195 ? 34.021 -13.731 -20.565 1.00 27.66 5272 ASN B N 1
ATOM 3534 C CA . ASN B 1 195 ? 33.965 -15.188 -20.415 1.00 30.51 5272 ASN B CA 1
ATOM 3535 C C . ASN B 1 195 ? 35.065 -15.951 -21.178 1.00 33.28 5272 ASN B C 1
ATOM 3536 O O . ASN B 1 195 ? 36.200 -15.478 -21.273 1.00 34.21 5272 ASN B O 1
ATOM 3541 N N . GLY B 1 196 ? 34.731 -17.126 -21.720 1.00 36.22 5273 GLY B N 1
ATOM 3542 C CA . GLY B 1 196 ? 35.721 -17.960 -22.416 1.00 38.01 5273 GLY B CA 1
ATOM 3543 C C . GLY B 1 196 ? 36.925 -18.293 -21.543 1.00 39.17 5273 GLY B C 1
ATOM 3544 O O . GLY B 1 196 ? 36.774 -18.715 -20.388 1.00 39.24 5273 GLY B O 1
ATOM 3545 N N . ALA B 1 197 ? 38.124 -18.081 -22.076 1.00 41.23 5274 ALA B N 1
ATOM 3546 C CA . ALA B 1 197 ? 39.354 -18.457 -21.366 1.00 43.86 5274 ALA B CA 1
ATOM 3547 C C . ALA B 1 197 ? 39.615 -17.725 -20.025 1.00 46.30 5274 ALA B C 1
ATOM 3548 O O . ALA B 1 197 ? 40.439 -18.178 -19.235 1.00 45.79 5274 ALA B O 1
ATOM 3550 N N . SER B 1 198 ? 38.911 -16.617 -19.774 1.00 48.71 5275 SER B N 1
ATOM 3551 C CA . SER B 1 198 ? 39.173 -15.761 -18.595 1.00 49.58 5275 SER B CA 1
ATOM 3552 C C . SER B 1 198 ? 38.009 -14.830 -18.210 1.00 49.87 5275 SER B C 1
ATOM 3553 O O . SER B 1 198 ? 37.187 -14.439 -19.052 1.00 47.12 5275 SER B O 1
ATOM 3556 N N . ASP B 1 199 ? 37.968 -14.475 -16.927 1.00 45.44 5276 ASP B N 1
ATOM 3557 C CA . ASP B 1 199 ? 37.009 -13.507 -16.405 1.00 44.35 5276 ASP B CA 1
ATOM 3558 C C . ASP B 1 199 ? 37.597 -12.087 -16.308 1.00 38.59 5276 ASP B C 1
ATOM 3559 O O . ASP B 1 199 ? 36.936 -11.174 -15.816 1.00 37.87 5276 ASP B O 1
ATOM 3564 N N . SER B 1 200 ? 38.826 -11.901 -16.787 1.00 35.48 5277 SER B N 1
ATOM 3565 C CA . SER B 1 200 ? 39.483 -10.594 -16.680 1.00 34.68 5277 SER B CA 1
ATOM 3566 C C . SER B 1 200 ? 40.385 -10.162 -17.853 1.00 33.71 5277 SER B C 1
ATOM 3567 O O . SER B 1 200 ? 41.118 -9.183 -17.724 1.00 35.13 5277 SER B O 1
ATOM 3570 N N . ASP B 1 201 ? 40.318 -10.839 -19.000 1.00 32.09 5278 ASP B N 1
ATOM 3571 C CA . ASP B 1 201 ? 41.136 -10.415 -20.149 1.00 30.98 5278 ASP B CA 1
ATOM 3572 C C . ASP B 1 201 ? 40.401 -9.526 -21.158 1.00 28.37 5278 ASP B C 1
ATOM 3573 O O . ASP B 1 201 ? 40.989 -9.081 -22.155 1.00 29.83 5278 ASP B O 1
ATOM 3578 N N . ASN B 1 202 ? 39.126 -9.269 -20.889 1.00 27.23 5279 ASN B N 1
ATOM 3579 C CA . ASN B 1 202 ? 38.261 -8.485 -21.772 1.00 25.09 5279 ASN B CA 1
ATOM 3580 C C . ASN B 1 202 ? 38.119 -9.097 -23.150 1.00 24.98 5279 ASN B C 1
ATOM 3581 O O . ASN B 1 202 ? 37.854 -8.397 -24.123 1.00 23.83 5279 ASN B O 1
ATOM 3586 N N . VAL B 1 203 ? 38.316 -10.406 -23.222 1.00 25.57 5280 VAL B N 1
ATOM 3587 C CA . VAL B 1 203 ? 38.038 -11.140 -24.449 1.00 26.17 5280 VAL B CA 1
ATOM 3588 C C . VAL B 1 203 ? 36.734 -11.917 -24.225 1.00 25.74 5280 VAL B C 1
ATOM 3589 O O . VAL B 1 203 ? 36.627 -12.724 -23.297 1.00 24.80 5280 VAL B O 1
ATOM 3593 N N . THR B 1 204 ? 35.744 -11.679 -25.071 1.00 22.85 5281 THR B N 1
ATOM 3594 C CA . THR B 1 204 ? 34.423 -12.248 -24.866 1.00 23.27 5281 THR B CA 1
ATOM 3595 C C . THR B 1 204 ? 34.015 -13.047 -26.114 1.00 24.43 5281 THR B C 1
ATOM 3596 O O . THR B 1 204 ? 34.385 -12.689 -27.229 1.00 25.66 5281 THR B O 1
ATOM 3600 N N . ASN B 1 205 ? 33.273 -14.131 -25.919 1.00 25.90 5282 ASN B N 1
ATOM 3601 C CA . ASN B 1 205 ? 32.641 -14.820 -27.040 1.00 27.07 5282 ASN B CA 1
ATOM 3602 C C . ASN B 1 205 ? 31.233 -14.304 -27.358 1.00 26.88 5282 ASN B C 1
ATOM 3603 O O . ASN B 1 205 ? 30.558 -14.855 -28.243 1.00 25.68 5282 ASN B O 1
ATOM 3608 N N . HIS B 1 206 ? 30.776 -13.267 -26.640 1.00 26.34 5283 HIS B N 1
ATOM 3609 C CA . HIS B 1 206 ? 29.471 -12.649 -26.957 1.00 26.65 5283 HIS B CA 1
ATOM 3610 C C . HIS B 1 206 ? 29.642 -11.594 -28.047 1.00 25.30 5283 HIS B C 1
ATOM 3611 O O . HIS B 1 206 ? 30.460 -10.683 -27.917 1.00 24.41 5283 HIS B O 1
ATOM 3618 N N . THR B 1 207 ? 28.874 -11.731 -29.125 1.00 23.53 5284 THR B N 1
ATOM 3619 C CA . THR B 1 207 ? 28.922 -10.772 -30.235 1.00 23.42 5284 THR B CA 1
ATOM 3620 C C . THR B 1 207 ? 28.150 -9.482 -29.894 1.00 22.53 5284 THR B C 1
ATOM 3621 O O . THR B 1 207 ? 28.332 -8.437 -30.540 1.00 23.24 5284 THR B O 1
ATOM 3625 N N . GLN B 1 208 ? 27.296 -9.544 -28.871 1.00 22.54 5285 GLN B N 1
ATOM 3626 C CA . GLN B 1 208 ? 26.527 -8.366 -28.448 1.00 22.81 5285 GLN B CA 1
ATOM 3627 C C . GLN B 1 208 ? 26.714 -8.188 -26.940 1.00 22.26 5285 GLN B C 1
ATOM 3628 O O . GLN B 1 208 ? 25.746 -8.283 -26.187 1.00 21.49 5285 GLN B O 1
ATOM 3634 N N . PRO B 1 209 ? 27.971 -7.967 -26.488 1.00 22.20 5286 PRO B N 1
ATOM 3635 C CA . PRO B 1 209 ? 28.233 -8.024 -25.047 1.00 21.68 5286 PRO B CA 1
ATOM 3636 C C . PRO B 1 209 ? 27.606 -6.838 -24.286 1.00 20.64 5286 PRO B C 1
ATOM 3637 O O . PRO B 1 209 ? 27.439 -5.761 -24.844 1.00 19.45 5286 PRO B O 1
ATOM 3641 N N . LYS B 1 210 ? 27.241 -7.067 -23.029 1.00 21.56 5287 LYS B N 1
ATOM 3642 C CA . LYS B 1 210 ? 26.615 -6.046 -22.199 1.00 20.92 5287 LYS B CA 1
ATOM 3643 C C . LYS B 1 210 ? 27.641 -5.394 -21.277 1.00 19.97 5287 LYS B C 1
ATOM 3644 O O . LYS B 1 210 ? 28.432 -6.074 -20.615 1.00 19.40 5287 LYS B O 1
ATOM 3650 N N . PHE B 1 211 ? 27.599 -4.066 -21.240 1.00 19.87 5288 PHE B N 1
ATOM 3651 C CA . PHE B 1 211 ? 28.533 -3.276 -20.458 1.00 19.03 5288 PHE B CA 1
ATOM 3652 C C . PHE B 1 211 ? 27.820 -2.575 -19.324 1.00 18.85 5288 PHE B C 1
ATOM 3653 O O . PHE B 1 211 ? 26.703 -2.080 -19.490 1.00 20.41 5288 PHE B O 1
ATOM 3661 N N . THR B 1 212 ? 28.479 -2.533 -18.178 1.00 19.00 5289 THR B N 1
ATOM 3662 C CA . THR B 1 212 ? 27.990 -1.737 -17.072 1.00 19.62 5289 THR B CA 1
ATOM 3663 C C . THR B 1 212 ? 28.690 -0.360 -17.071 1.00 19.14 5289 THR B C 1
ATOM 3664 O O . THR B 1 212 ? 29.908 -0.274 -17.276 1.00 19.51 5289 THR B O 1
ATOM 3668 N N . LEU B 1 213 ? 27.918 0.704 -16.855 1.00 17.98 5290 LEU B N 1
ATOM 3669 C CA . LEU B 1 213 ? 28.465 2.063 -16.717 1.00 17.60 5290 LEU B CA 1
ATOM 3670 C C . LEU B 1 213 ? 28.358 2.470 -15.258 1.00 17.95 5290 LEU B C 1
ATOM 3671 O O . LEU B 1 213 ? 27.246 2.605 -14.727 1.00 18.06 5290 LEU B O 1
ATOM 3676 N N . GLN B 1 214 ? 29.506 2.621 -14.615 1.00 18.35 5291 GLN B N 1
ATOM 3677 C CA . GLN B 1 214 ? 29.527 2.870 -13.174 1.00 20.03 5291 GLN B CA 1
ATOM 3678 C C . GLN B 1 214 ? 30.128 4.242 -12.876 1.00 18.42 5291 GLN B C 1
ATOM 3679 O O . GLN B 1 214 ? 30.736 4.881 -13.757 1.00 16.98 5291 GLN B O 1
ATOM 3685 N N . HIS B 1 215 ? 30.000 4.681 -11.617 1.00 17.71 5292 HIS B N 1
ATOM 3686 C CA . HIS B 1 215 ? 30.471 6.024 -11.229 1.00 18.79 5292 HIS B CA 1
ATOM 3687 C C . HIS B 1 215 ? 29.831 7.123 -12.077 1.00 17.49 5292 HIS B C 1
ATOM 3688 O O . HIS B 1 215 ? 30.539 8.047 -12.551 1.00 17.06 5292 HIS B O 1
ATOM 3695 N N . ILE B 1 216 ? 28.508 7.011 -12.260 1.00 17.75 5293 ILE B N 1
ATOM 3696 C CA . ILE B 1 216 ? 27.710 8.040 -12.959 1.00 16.83 5293 ILE B CA 1
ATOM 3697 C C . ILE B 1 216 ? 26.990 8.883 -11.907 1.00 16.86 5293 ILE B C 1
ATOM 3698 O O . ILE B 1 216 ? 26.086 8.389 -11.239 1.00 16.15 5293 ILE B O 1
ATOM 3703 N N . ASP B 1 217 ? 27.374 10.148 -11.740 1.00 16.39 5294 ASP B N 1
ATOM 3704 C CA . ASP B 1 217 ? 26.788 10.961 -10.661 1.00 16.09 5294 ASP B CA 1
ATOM 3705 C C . ASP B 1 217 ? 25.296 11.196 -10.885 1.00 16.37 5294 ASP B C 1
ATOM 3706 O O . ASP B 1 217 ? 24.834 11.197 -12.033 1.00 16.13 5294 ASP B O 1
ATOM 3711 N N . ALA B 1 218 ? 24.558 11.435 -9.802 1.00 16.21 5295 ALA B N 1
ATOM 3712 C CA . ALA B 1 218 ? 23.098 11.643 -9.882 1.00 16.96 5295 ALA B CA 1
ATOM 3713 C C . ALA B 1 218 ? 22.674 12.888 -10.679 1.00 17.56 5295 ALA B C 1
ATOM 3714 O O . ALA B 1 218 ? 21.557 12.937 -11.239 1.00 19.08 5295 ALA B O 1
ATOM 3716 N N . ASP B 1 219 ? 23.544 13.896 -10.740 1.00 16.38 5296 ASP B N 1
ATOM 3717 C CA . ASP B 1 219 ? 23.225 15.138 -11.439 1.00 16.01 5296 ASP B CA 1
ATOM 3718 C C . ASP B 1 219 ? 23.662 15.122 -12.925 1.00 15.43 5296 ASP B C 1
ATOM 3719 O O . ASP B 1 219 ? 23.713 16.168 -13.578 1.00 14.48 5296 ASP B O 1
ATOM 3724 N N . VAL B 1 220 ? 23.967 13.936 -13.449 1.00 15.61 5297 VAL B N 1
ATOM 3725 C CA . VAL B 1 220 ? 24.346 13.776 -14.854 1.00 17.03 5297 VAL B CA 1
ATOM 3726 C C . VAL B 1 220 ? 23.133 14.011 -15.763 1.00 18.40 5297 VAL B C 1
ATOM 3727 O O . VAL B 1 220 ? 22.045 13.513 -15.496 1.00 18.83 5297 VAL B O 1
ATOM 3731 N N . THR B 1 221 ? 23.326 14.742 -16.844 1.00 19.25 5298 THR B N 1
ATOM 3732 C CA . THR B 1 221 ? 22.230 15.036 -17.758 1.00 22.51 5298 THR B CA 1
ATOM 3733 C C . THR B 1 221 ? 22.342 14.261 -19.066 1.00 22.79 5298 THR B C 1
ATOM 3734 O O . THR B 1 221 ? 21.387 14.207 -19.860 1.00 23.43 5298 THR B O 1
ATOM 3738 N N . GLY B 1 222 ? 23.517 13.675 -19.291 1.00 20.13 5299 GLY B N 1
ATOM 3739 C CA . GLY B 1 222 ? 23.829 13.035 -20.551 1.00 18.86 5299 GLY B CA 1
ATOM 3740 C C . GLY B 1 222 ? 24.866 11.970 -20.329 1.00 17.49 5299 GLY B C 1
ATOM 3741 O O . GLY B 1 222 ? 25.894 12.219 -19.670 1.00 16.67 5299 GLY B O 1
ATOM 3742 N N . VAL B 1 223 ? 24.583 10.773 -20.845 1.00 17.29 5300 VAL B N 1
ATOM 3743 C CA . VAL B 1 223 ? 25.523 9.658 -20.800 1.00 16.43 5300 VAL B CA 1
ATOM 3744 C C . VAL B 1 223 ? 25.636 9.043 -22.192 1.00 16.89 5300 VAL B C 1
ATOM 3745 O O . VAL B 1 223 ? 24.649 8.572 -22.748 1.00 16.87 5300 VAL B O 1
ATOM 3749 N N . THR B 1 224 ? 26.841 9.045 -22.745 1.00 17.22 5301 THR B N 1
ATOM 3750 C CA . THR B 1 224 ? 27.082 8.446 -24.072 1.00 16.89 5301 THR B CA 1
ATOM 3751 C C . THR B 1 224 ? 28.252 7.458 -24.059 1.00 16.76 5301 THR B C 1
ATOM 3752 O O . THR B 1 224 ? 29.175 7.588 -23.235 1.00 16.87 5301 THR B O 1
ATOM 3756 N N . VAL B 1 225 ? 28.221 6.476 -24.974 1.00 14.50 5302 VAL B N 1
ATOM 3757 C CA . VAL B 1 225 ? 29.296 5.503 -25.074 1.00 13.79 5302 VAL B CA 1
ATOM 3758 C C . VAL B 1 225 ? 29.944 5.650 -26.443 1.00 14.71 5302 VAL B C 1
ATOM 3759 O O . VAL B 1 225 ? 29.242 5.708 -27.465 1.00 14.52 5302 VAL B O 1
ATOM 3763 N N . ASN B 1 226 ? 31.270 5.733 -26.438 1.00 15.55 5303 ASN B N 1
ATOM 3764 C CA . ASN B 1 226 ? 32.079 5.863 -27.640 1.00 17.38 5303 ASN B CA 1
ATOM 3765 C C . ASN B 1 226 ? 32.632 4.491 -28.015 1.00 17.56 5303 ASN B C 1
ATOM 3766 O O . ASN B 1 226 ? 33.200 3.798 -27.161 1.00 16.47 5303 ASN B O 1
ATOM 3771 N N . VAL B 1 227 ? 32.455 4.071 -29.274 1.00 17.14 5304 VAL B N 1
ATOM 3772 C CA . VAL B 1 227 ? 32.980 2.778 -29.724 1.00 16.96 5304 VAL B CA 1
ATOM 3773 C C . VAL B 1 227 ? 33.858 3.029 -30.952 1.00 19.64 5304 VAL B C 1
ATOM 3774 O O . VAL B 1 227 ? 33.384 3.579 -31.946 1.00 18.66 5304 VAL B O 1
ATOM 3778 N N . THR B 1 228 ? 35.124 2.634 -30.848 1.00 21.33 5305 THR B N 1
ATOM 3779 C CA . THR B 1 228 ? 36.096 2.779 -31.926 1.00 24.22 5305 THR B CA 1
ATOM 3780 C C . THR B 1 228 ? 36.499 1.375 -32.400 1.00 25.98 5305 THR B C 1
ATOM 3781 O O . THR B 1 228 ? 36.957 0.544 -31.625 1.00 23.09 5305 THR B O 1
ATOM 3785 N N . HIS B 1 229 ? 36.289 1.122 -33.686 1.00 27.68 5306 HIS B N 1
ATOM 3786 C CA . HIS B 1 229 ? 36.616 -0.157 -34.295 1.00 32.57 5306 HIS B CA 1
ATOM 3787 C C . HIS B 1 229 ? 37.260 0.232 -35.613 1.00 34.27 5306 HIS B C 1
ATOM 3788 O O . HIS B 1 229 ? 36.701 1.046 -36.343 1.00 32.26 5306 HIS B O 1
ATOM 3795 N N . ASN B 1 230 ? 38.458 -0.298 -35.870 1.00 37.96 5307 ASN B N 1
ATOM 3796 C CA . ASN B 1 230 ? 39.227 -0.014 -37.105 1.00 40.08 5307 ASN B CA 1
ATOM 3797 C C . ASN B 1 230 ? 39.449 1.481 -37.395 1.00 40.74 5307 ASN B C 1
ATOM 3798 O O . ASN B 1 230 ? 39.334 1.915 -38.548 1.00 39.54 5307 ASN B O 1
ATOM 3803 N N . GLY B 1 231 ? 39.754 2.258 -36.353 1.00 40.74 5308 GLY B N 1
ATOM 3804 C CA . GLY B 1 231 ? 39.989 3.706 -36.481 1.00 38.26 5308 GLY B CA 1
ATOM 3805 C C . GLY B 1 231 ? 38.758 4.569 -36.721 1.00 35.40 5308 GLY B C 1
ATOM 3806 O O . GLY B 1 231 ? 38.878 5.777 -36.938 1.00 34.67 5308 GLY B O 1
ATOM 3807 N N . VAL B 1 232 ? 37.577 3.951 -36.685 1.00 33.01 5309 VAL B N 1
ATOM 3808 C CA . VAL B 1 232 ? 36.300 4.645 -36.896 1.00 29.65 5309 VAL B CA 1
ATOM 3809 C C . VAL B 1 232 ? 35.478 4.649 -35.593 1.00 29.24 5309 VAL B C 1
ATOM 3810 O O . VAL B 1 232 ? 35.259 3.589 -35.007 1.00 24.15 5309 VAL B O 1
ATOM 3814 N N . THR B 1 233 ? 35.044 5.833 -35.154 1.00 27.87 5310 THR B N 1
ATOM 3815 C CA . THR B 1 233 ? 34.295 5.988 -33.893 1.00 26.39 5310 THR B CA 1
ATOM 3816 C C . THR B 1 233 ? 32.815 6.280 -34.125 1.00 26.77 5310 THR B C 1
ATOM 3817 O O . THR B 1 233 ? 32.451 7.190 -34.895 1.00 28.24 5310 THR B O 1
ATOM 3821 N N . ASP B 1 234 ? 31.964 5.502 -33.454 1.00 23.78 5311 ASP B N 1
ATOM 3822 C CA . ASP B 1 234 ? 30.538 5.799 -33.373 1.00 22.82 5311 ASP B CA 1
ATOM 3823 C C . ASP B 1 234 ? 30.118 6.019 -31.911 1.00 22.13 5311 ASP B C 1
ATOM 3824 O O . ASP B 1 234 ? 30.665 5.395 -30.986 1.00 22.13 5311 ASP B O 1
ATOM 3829 N N . ILE B 1 235 ? 29.161 6.919 -31.719 1.00 21.55 5312 ILE B N 1
ATOM 3830 C CA . ILE B 1 235 ? 28.680 7.297 -30.374 1.00 21.55 5312 ILE B CA 1
ATOM 3831 C C . ILE B 1 235 ? 27.234 6.837 -30.191 1.00 21.28 5312 ILE B C 1
ATOM 3832 O O . ILE B 1 235 ? 26.416 6.960 -31.119 1.00 19.70 5312 ILE B O 1
ATOM 3837 N N . TYR B 1 236 ? 26.942 6.273 -29.015 1.00 19.02 5313 TYR B N 1
ATOM 3838 C CA . TYR B 1 236 ? 25.615 5.807 -28.683 1.00 19.98 5313 TYR B CA 1
ATOM 3839 C C . TYR B 1 236 ? 25.130 6.421 -27.373 1.00 21.78 5313 TYR B C 1
ATOM 3840 O O . TYR B 1 236 ? 25.918 6.657 -26.459 1.00 20.50 5313 TYR B O 1
ATOM 3849 N N . GLN B 1 237 ? 23.834 6.681 -27.304 1.00 22.72 5314 GLN B N 1
ATOM 3850 C CA . GLN B 1 237 ? 23.170 7.085 -26.064 1.00 24.80 5314 GLN B CA 1
ATOM 3851 C C . GLN B 1 237 ? 23.067 5.882 -25.135 1.00 23.79 5314 GLN B C 1
ATOM 3852 O O . GLN B 1 237 ? 22.589 4.826 -25.542 1.00 22.92 5314 GLN B O 1
ATOM 3858 N N . ALA B 1 238 ? 23.527 6.030 -23.893 1.00 22.04 5315 ALA B N 1
ATOM 3859 C CA . ALA B 1 238 ? 23.389 4.946 -22.897 1.00 22.75 5315 ALA B CA 1
ATOM 3860 C C . ALA B 1 238 ? 21.938 4.655 -22.505 1.00 22.93 5315 ALA B C 1
ATOM 3861 O O . ALA B 1 238 ? 21.040 5.496 -22.673 1.00 23.84 5315 ALA B O 1
ATOM 3863 N N . THR B 1 239 ? 21.739 3.438 -22.014 1.00 22.99 5316 THR B N 1
ATOM 3864 C CA . THR B 1 239 ? 20.473 2.969 -21.505 1.00 25.98 5316 THR B CA 1
ATOM 3865 C C . THR B 1 239 ? 20.501 3.151 -19.988 1.00 27.50 5316 THR B C 1
ATOM 3866 O O . THR B 1 239 ? 21.484 2.768 -19.328 1.00 24.92 5316 THR B O 1
ATOM 3870 N N . GLN B 1 240 ? 19.445 3.762 -19.448 1.00 28.95 5317 GLN B N 1
ATOM 3871 C CA . GLN B 1 240 ? 19.225 3.761 -18.002 1.00 34.58 5317 GLN B CA 1
ATOM 3872 C C . GLN B 1 240 ? 18.048 2.856 -17.683 1.00 34.07 5317 GLN B C 1
ATOM 3873 O O . GLN B 1 240 ? 16.938 3.127 -18.103 1.00 37.79 5317 GLN B O 1
ATOM 3879 N N . GLY B 1 241 ? 18.309 1.775 -16.954 1.00 36.95 5318 GLY B N 1
ATOM 3880 C CA . GLY B 1 241 ? 17.276 0.800 -16.633 1.00 37.24 5318 GLY B CA 1
ATOM 3881 C C . GLY B 1 241 ? 17.163 0.501 -15.153 1.00 36.21 5318 GLY B C 1
ATOM 3882 O O . GLY B 1 241 ? 17.801 1.161 -14.321 1.00 32.36 5318 GLY B O 1
ATOM 3883 N N . ALA B 1 242 ? 16.337 -0.500 -14.842 1.00 35.49 5319 ALA B N 1
ATOM 3884 C CA . ALA B 1 242 ? 16.195 -1.054 -13.484 1.00 36.30 5319 ALA B CA 1
ATOM 3885 C C . ALA B 1 242 ? 17.543 -1.540 -12.929 1.00 37.65 5319 ALA B C 1
ATOM 3886 O O . ALA B 1 242 ? 17.746 -1.602 -11.717 1.00 37.79 5319 ALA B O 1
ATOM 3888 N N . ASP B 1 243 ? 18.453 -1.887 -13.837 1.00 38.98 5320 ASP B N 1
ATOM 3889 C CA . ASP B 1 243 ? 19.811 -2.320 -13.490 1.00 40.09 5320 ASP B CA 1
ATOM 3890 C C . ASP B 1 243 ? 20.838 -1.170 -13.405 1.00 38.14 5320 ASP B C 1
ATOM 3891 O O . ASP B 1 243 ? 22.013 -1.410 -13.120 1.00 38.47 5320 ASP B O 1
ATOM 3896 N N . GLY B 1 244 ? 20.391 0.067 -13.643 1.00 33.67 5321 GLY B N 1
ATOM 3897 C CA . GLY B 1 244 ? 21.292 1.224 -13.669 1.00 30.38 5321 GLY B CA 1
ATOM 3898 C C . GLY B 1 244 ? 21.587 1.679 -15.092 1.00 28.74 5321 GLY B C 1
ATOM 3899 O O . GLY B 1 244 ? 20.747 1.536 -15.988 1.00 29.82 5321 GLY B O 1
ATOM 3900 N N . TRP B 1 245 ? 22.769 2.249 -15.292 1.00 25.94 5322 TRP B N 1
ATOM 3901 C CA . TRP B 1 245 ? 23.225 2.659 -16.618 1.00 24.27 5322 TRP B CA 1
ATOM 3902 C C . TRP B 1 245 ? 23.974 1.501 -17.291 1.00 20.96 5322 TRP B C 1
ATOM 3903 O O . TRP B 1 245 ? 24.885 0.916 -16.708 1.00 18.04 5322 TRP B O 1
ATOM 3914 N N . THR B 1 246 ? 23.587 1.171 -18.530 1.00 21.38 5323 THR B N 1
ATOM 3915 C CA . THR B 1 246 ? 24.224 0.080 -19.255 1.00 19.34 5323 THR B CA 1
ATOM 3916 C C . THR B 1 246 ? 24.389 0.445 -20.728 1.00 18.61 5323 THR B C 1
ATOM 3917 O O . THR B 1 246 ? 23.795 1.416 -21.217 1.00 18.47 5323 THR B O 1
ATOM 3921 N N . PHE B 1 247 ? 25.214 -0.330 -21.408 1.00 16.90 5324 PHE B N 1
ATOM 3922 C CA . PHE B 1 247 ? 25.294 -0.229 -22.855 1.00 18.59 5324 PHE B CA 1
ATOM 3923 C C . PHE B 1 247 ? 25.384 -1.615 -23.472 1.00 18.29 5324 PHE B C 1
ATOM 3924 O O . PHE B 1 247 ? 26.156 -2.463 -23.039 1.00 17.89 5324 PHE B O 1
ATOM 3932 N N . THR B 1 248 ? 24.574 -1.830 -24.498 1.00 20.83 5325 THR B N 1
ATOM 3933 C CA . THR B 1 248 ? 24.733 -3.010 -25.342 1.00 22.43 5325 THR B CA 1
ATOM 3934 C C . THR B 1 248 ? 24.659 -2.547 -26.803 1.00 22.60 5325 THR B C 1
ATOM 3935 O O . THR B 1 248 ? 23.715 -1.837 -27.165 1.00 21.23 5325 THR B O 1
ATOM 3939 N N . PRO B 1 249 ? 25.642 -2.941 -27.644 1.00 22.92 5326 PRO B N 1
ATOM 3940 C CA . PRO B 1 249 ? 25.618 -2.465 -29.042 1.00 23.66 5326 PRO B CA 1
ATOM 3941 C C . PRO B 1 249 ? 24.314 -2.908 -29.696 1.00 23.46 5326 PRO B C 1
ATOM 3942 O O . PRO B 1 249 ? 23.852 -4.017 -29.412 1.00 22.91 5326 PRO B O 1
ATOM 3946 N N . PRO B 1 250 ? 23.695 -2.035 -30.517 1.00 24.70 5327 PRO B N 1
ATOM 3947 C CA . PRO B 1 250 ? 22.337 -2.339 -30.987 1.00 25.14 5327 PRO B CA 1
ATOM 3948 C C . PRO B 1 250 ? 22.268 -3.459 -32.041 1.00 26.84 5327 PRO B C 1
ATOM 3949 O O . PRO B 1 250 ? 21.174 -3.905 -32.393 1.00 26.40 5327 PRO B O 1
ATOM 3953 N N . ALA B 1 251 ? 23.425 -3.908 -32.515 1.00 26.45 5328 ALA B N 1
ATOM 3954 C CA . ALA B 1 251 ? 23.524 -5.074 -33.394 1.00 27.51 5328 ALA B CA 1
ATOM 3955 C C . ALA B 1 251 ? 24.829 -5.789 -33.096 1.00 25.69 5328 ALA B C 1
ATOM 3956 O O . ALA B 1 251 ? 25.748 -5.183 -32.553 1.00 27.73 5328 ALA B O 1
ATOM 3958 N N . ALA B 1 252 ? 24.917 -7.059 -33.496 1.00 25.40 5329 ALA B N 1
ATOM 3959 C CA . ALA B 1 252 ? 26.102 -7.894 -33.313 1.00 24.57 5329 ALA B CA 1
ATOM 3960 C C . ALA B 1 252 ? 27.365 -7.308 -33.953 1.00 25.63 5329 ALA B C 1
ATOM 3961 O O . ALA B 1 252 ? 27.343 -6.724 -35.059 1.00 23.22 5329 ALA B O 1
ATOM 3963 N N . TRP B 1 253 ? 28.470 -7.452 -33.240 1.00 23.58 5330 TRP B N 1
ATOM 3964 C CA . TRP B 1 253 ? 29.750 -6.992 -33.748 1.00 24.90 5330 TRP B CA 1
ATOM 3965 C C . TRP B 1 253 ? 30.484 -8.133 -34.429 1.00 25.06 5330 TRP B C 1
ATOM 3966 O O . TRP B 1 253 ? 30.445 -9.263 -33.955 1.00 23.99 5330 TRP B O 1
ATOM 3977 N N . ASN B 1 254 ? 31.174 -7.835 -35.525 1.00 26.48 5331 ASN B N 1
ATOM 3978 C CA . ASN B 1 254 ? 32.161 -8.774 -36.056 1.00 26.78 5331 ASN B CA 1
ATOM 3979 C C . ASN B 1 254 ? 33.234 -9.049 -35.017 1.00 27.45 5331 ASN B C 1
ATOM 3980 O O . ASN B 1 254 ? 33.510 -8.181 -34.165 1.00 29.19 5331 ASN B O 1
ATOM 3985 N N . ASP B 1 255 ? 33.854 -10.228 -35.095 1.00 26.61 5332 ASP B N 1
ATOM 3986 C CA . ASP B 1 255 ? 35.088 -10.505 -34.344 1.00 26.41 5332 ASP B CA 1
ATOM 3987 C C . ASP B 1 255 ? 36.130 -9.416 -34.631 1.00 26.85 5332 ASP B C 1
ATOM 3988 O O . ASP B 1 255 ? 36.261 -8.918 -35.767 1.00 25.82 5332 ASP B O 1
ATOM 3993 N N . GLY B 1 256 ? 36.873 -9.036 -33.603 1.00 25.23 5333 GLY B N 1
ATOM 3994 C CA . GLY B 1 256 ? 37.808 -7.931 -33.732 1.00 25.67 5333 GLY B CA 1
ATOM 3995 C C . GLY B 1 256 ? 37.983 -7.175 -32.434 1.00 26.29 5333 GLY B C 1
ATOM 3996 O O . GLY B 1 256 ? 37.604 -7.659 -31.341 1.00 25.41 5333 GLY B O 1
ATOM 3997 N N . ASN B 1 257 ? 38.557 -5.980 -32.564 1.00 26.03 5334 ASN B N 1
ATOM 3998 C CA . ASN B 1 257 ? 38.944 -5.172 -31.415 1.00 25.78 5334 ASN B CA 1
ATOM 3999 C C . ASN B 1 257 ? 38.102 -3.915 -31.315 1.00 25.44 5334 ASN B C 1
ATOM 4000 O O . ASN B 1 257 ? 37.886 -3.209 -32.314 1.00 24.46 5334 ASN B O 1
ATOM 4005 N N . TYR B 1 258 ? 37.592 -3.660 -30.106 1.00 23.34 5335 TYR B N 1
ATOM 4006 C CA . TYR B 1 258 ? 36.734 -2.511 -29.854 1.00 22.46 5335 TYR B CA 1
ATOM 4007 C C . TYR B 1 258 ? 37.287 -1.766 -28.663 1.00 23.38 5335 TYR B C 1
ATOM 4008 O O . TYR B 1 258 ? 37.662 -2.384 -27.671 1.00 21.32 5335 TYR B O 1
ATOM 4017 N N . THR B 1 259 ? 37.424 -0.448 -28.813 1.00 24.08 5336 THR B N 1
ATOM 4018 C CA . THR B 1 259 ? 37.859 0.412 -27.706 1.00 22.17 5336 THR B CA 1
ATOM 4019 C C . THR B 1 259 ? 36.632 1.224 -27.335 1.00 20.73 5336 THR B C 1
ATOM 4020 O O . THR B 1 259 ? 36.020 1.884 -28.196 1.00 20.25 5336 THR B O 1
ATOM 4024 N N . LEU B 1 260 ? 36.243 1.144 -26.064 1.00 18.66 5337 LEU B N 1
ATOM 4025 C CA . LEU B 1 260 ? 35.078 1.867 -25.594 1.00 17.14 5337 LEU B CA 1
ATOM 4026 C C . LEU B 1 260 ? 35.448 2.860 -24.520 1.00 17.24 5337 LEU B C 1
ATOM 4027 O O . LEU B 1 260 ? 36.411 2.660 -23.776 1.00 16.66 5337 LEU B O 1
ATOM 4032 N N . SER B 1 261 ? 34.687 3.944 -24.464 1.00 15.57 5338 SER B N 1
ATOM 4033 C CA . SER B 1 261 ? 34.697 4.788 -23.275 1.00 16.10 5338 SER B CA 1
ATOM 4034 C C . SER B 1 261 ? 33.280 5.315 -23.058 1.00 15.92 5338 SER B C 1
ATOM 4035 O O . SER B 1 261 ? 32.421 5.215 -23.940 1.00 15.68 5338 SER B O 1
ATOM 4038 N N . VAL B 1 262 ? 33.028 5.817 -21.851 1.00 16.77 5339 VAL B N 1
ATOM 4039 C CA . VAL B 1 262 ? 31.773 6.509 -21.555 1.00 16.48 5339 VAL B CA 1
ATOM 4040 C C . VAL B 1 262 ? 32.100 7.963 -21.179 1.00 16.75 5339 VAL B C 1
ATOM 4041 O O . VAL B 1 262 ? 33.128 8.235 -20.520 1.00 16.94 5339 VAL B O 1
ATOM 4045 N N . THR B 1 263 ? 31.240 8.875 -21.644 1.00 16.75 5340 THR B N 1
ATOM 4046 C CA . THR B 1 263 ? 31.333 10.318 -21.401 1.00 17.07 5340 THR B CA 1
ATOM 4047 C C . THR B 1 263 ? 30.076 10.750 -20.627 1.00 15.69 5340 THR B C 1
ATOM 4048 O O . THR B 1 263 ? 28.979 10.318 -20.972 1.00 16.57 5340 THR B O 1
ATOM 4052 N N . VAL B 1 264 ? 30.252 11.536 -19.548 1.00 14.37 5341 VAL B N 1
ATOM 4053 C CA . VAL B 1 264 ? 29.126 12.113 -18.794 1.00 13.71 5341 VAL B CA 1
ATOM 4054 C C . VAL B 1 264 ? 29.229 13.635 -18.828 1.00 13.77 5341 VAL B C 1
ATOM 4055 O O . VAL B 1 264 ? 30.343 14.203 -18.865 1.00 12.84 5341 VAL B O 1
ATOM 4059 N N . VAL B 1 265 ? 28.071 14.297 -18.807 1.00 13.49 5342 VAL B N 1
ATOM 4060 C CA . VAL B 1 265 ? 28.017 15.752 -18.648 1.00 14.01 5342 VAL B CA 1
ATOM 4061 C C . VAL B 1 265 ? 26.992 16.006 -17.561 1.00 13.19 5342 VAL B C 1
ATOM 4062 O O . VAL B 1 265 ? 25.992 15.286 -17.476 1.00 12.84 5342 VAL B O 1
ATOM 4066 N N . ASP B 1 266 ? 27.244 16.989 -16.703 1.00 13.65 5343 ASP B N 1
ATOM 4067 C CA . ASP B 1 266 ? 26.261 17.347 -15.656 1.00 13.35 5343 ASP B CA 1
ATOM 4068 C C . ASP B 1 266 ? 25.585 18.693 -15.952 1.00 13.73 5343 ASP B C 1
ATOM 4069 O O . ASP B 1 266 ? 25.845 19.320 -16.977 1.00 13.39 5343 ASP B O 1
ATOM 4074 N N . ARG B 1 267 ? 24.733 19.147 -15.046 1.00 13.43 5344 ARG B N 1
ATOM 4075 C CA . ARG B 1 267 ? 24.005 20.416 -15.259 1.00 15.15 5344 ARG B CA 1
ATOM 4076 C C . ARG B 1 267 ? 24.891 21.651 -15.421 1.00 14.57 5344 ARG B C 1
ATOM 4077 O O . ARG B 1 267 ? 24.532 22.588 -16.152 1.00 14.88 5344 ARG B O 1
ATOM 4085 N N . ALA B 1 268 ? 26.046 21.649 -14.752 1.00 13.77 5345 ALA B N 1
ATOM 4086 C CA . ALA B 1 268 ? 26.964 22.784 -14.790 1.00 13.64 5345 ALA B CA 1
ATOM 4087 C C . ALA B 1 268 ? 27.882 22.754 -16.022 1.00 13.15 5345 ALA B C 1
ATOM 4088 O O . ALA B 1 268 ? 28.700 23.656 -16.228 1.00 13.34 5345 ALA B O 1
ATOM 4090 N N . GLY B 1 269 ? 27.752 21.696 -16.821 1.00 12.62 5346 GLY B N 1
ATOM 4091 C CA . GLY B 1 269 ? 28.536 21.553 -18.039 1.00 13.30 5346 GLY B CA 1
ATOM 4092 C C . GLY B 1 269 ? 29.888 20.955 -17.775 1.00 12.95 5346 GLY B C 1
ATOM 4093 O O . GLY B 1 269 ? 30.735 20.939 -18.667 1.00 14.17 5346 GLY B O 1
ATOM 4094 N N . ASN B 1 270 ? 30.085 20.424 -16.573 1.00 12.99 5347 ASN B N 1
ATOM 4095 C CA . ASN B 1 270 ? 31.247 19.577 -16.303 1.00 13.55 5347 ASN B CA 1
ATOM 4096 C C . ASN B 1 270 ? 31.175 18.388 -17.241 1.00 13.25 5347 ASN B C 1
ATOM 4097 O O . ASN B 1 270 ? 30.084 17.922 -17.541 1.00 13.68 5347 ASN B O 1
ATOM 4102 N N . SER B 1 271 ? 32.323 17.893 -17.674 1.00 12.98 5348 SER B N 1
ATOM 4103 C CA . SER B 1 271 ? 32.374 16.821 -18.663 1.00 13.68 5348 SER B CA 1
ATOM 4104 C C . SER B 1 271 ? 33.567 15.942 -18.399 1.00 13.38 5348 SER B C 1
ATOM 4105 O O . SER B 1 271 ? 34.705 16.451 -18.287 1.00 11.98 5348 SER B O 1
ATOM 4108 N N . GLN B 1 272 ? 33.322 14.631 -18.290 1.00 13.84 5349 GLN B N 1
ATOM 4109 C CA . GLN B 1 272 ? 34.400 13.664 -18.046 1.00 14.15 5349 GLN B CA 1
ATOM 4110 C C . GLN B 1 272 ? 34.272 12.486 -18.991 1.00 15.08 5349 GLN B C 1
ATOM 4111 O O . GLN B 1 272 ? 33.170 11.988 -19.190 1.00 14.80 5349 GLN B O 1
ATOM 4117 N N . GLN B 1 273 ? 35.411 11.968 -19.452 1.00 15.89 5350 GLN B N 1
ATOM 4118 C CA . GLN B 1 273 ? 35.428 10.711 -20.228 1.00 16.48 5350 GLN B CA 1
ATOM 4119 C C . GLN B 1 273 ? 36.132 9.619 -19.426 1.00 16.31 5350 GLN B C 1
ATOM 4120 O O . GLN B 1 273 ? 37.160 9.889 -18.792 1.00 16.99 5350 GLN B O 1
ATOM 4126 N N . SER B 1 274 ? 35.573 8.408 -19.429 1.00 16.39 5351 SER B N 1
ATOM 4127 C CA . SER B 1 274 ? 36.180 7.251 -18.764 1.00 16.62 5351 SER B CA 1
ATOM 4128 C C . SER B 1 274 ? 37.571 6.929 -19.321 1.00 16.66 5351 SER B C 1
ATOM 4129 O O . SER B 1 274 ? 37.931 7.341 -20.457 1.00 14.57 5351 SER B O 1
ATOM 4132 N N . ALA B 1 275 ? 38.361 6.195 -18.538 1.00 17.27 5352 ALA B N 1
ATOM 4133 C CA . ALA B 1 275 ? 39.504 5.468 -19.145 1.00 17.88 5352 ALA B CA 1
ATOM 4134 C C . ALA B 1 275 ? 38.917 4.582 -20.257 1.00 19.09 5352 ALA B C 1
ATOM 4135 O O . ALA B 1 275 ? 37.769 4.126 -20.158 1.00 17.49 5352 ALA B O 1
ATOM 4137 N N . SER B 1 276 ? 39.678 4.353 -21.324 1.00 18.63 5353 SER B N 1
ATOM 4138 C CA . SER B 1 276 ? 39.197 3.474 -22.371 1.00 19.65 5353 SER B CA 1
ATOM 4139 C C . SER B 1 276 ? 39.334 1.995 -21.974 1.00 20.10 5353 SER B C 1
ATOM 4140 O O . SER B 1 276 ? 40.163 1.611 -21.131 1.00 19.08 5353 SER B O 1
ATOM 4143 N N . LEU B 1 277 ? 38.497 1.180 -22.588 1.00 19.16 5354 LEU B N 1
ATOM 4144 C CA . LEU B 1 277 ? 38.470 -0.244 -22.347 1.00 20.37 5354 LEU B CA 1
ATOM 4145 C C . LEU B 1 277 ? 38.647 -0.942 -23.686 1.00 20.39 5354 LEU B C 1
ATOM 4146 O O . LEU B 1 277 ? 37.814 -0.749 -24.576 1.00 19.84 5354 LEU B O 1
ATOM 4151 N N . ALA B 1 278 ? 39.691 -1.771 -23.804 1.00 20.32 5355 ALA B N 1
ATOM 4152 C CA . ALA B 1 278 ? 39.974 -2.546 -25.033 1.00 20.67 5355 ALA B CA 1
ATOM 4153 C C . ALA B 1 278 ? 39.371 -3.956 -24.962 1.00 21.35 5355 ALA B C 1
ATOM 4154 O O . ALA B 1 278 ? 39.882 -4.843 -24.247 1.00 20.19 5355 ALA B O 1
ATOM 4156 N N . VAL B 1 279 ? 38.288 -4.150 -25.702 1.00 20.89 5356 VAL B N 1
ATOM 4157 C CA . VAL B 1 279 ? 37.606 -5.430 -25.747 1.00 22.05 5356 VAL B CA 1
ATOM 4158 C C . VAL B 1 279 ? 37.839 -6.169 -27.071 1.00 21.54 5356 VAL B C 1
ATOM 4159 O O . VAL B 1 279 ? 37.998 -5.565 -28.153 1.00 18.87 5356 VAL B O 1
ATOM 4163 N N . THR B 1 280 ? 37.855 -7.485 -26.956 1.00 21.37 5357 THR B N 1
ATOM 4164 C CA . THR B 1 280 ? 38.014 -8.346 -28.119 1.00 21.98 5357 THR B CA 1
ATOM 4165 C C . THR B 1 280 ? 36.825 -9.284 -28.172 1.00 21.20 5357 THR B C 1
ATOM 4166 O O . THR B 1 280 ? 36.527 -9.985 -27.200 1.00 21.64 5357 THR B O 1
ATOM 4170 N N . VAL B 1 281 ? 36.129 -9.270 -29.300 1.00 20.87 5358 VAL B N 1
ATOM 4171 C CA . VAL B 1 281 ? 35.069 -10.232 -29.544 1.00 22.71 5358 VAL B CA 1
ATOM 4172 C C . VAL B 1 281 ? 35.669 -11.429 -30.281 1.00 25.64 5358 VAL B C 1
ATOM 4173 O O . VAL B 1 281 ? 36.377 -11.253 -31.290 1.00 26.40 5358 VAL B O 1
ATOM 4177 N N . ASP B 1 282 ? 35.390 -12.624 -29.758 1.00 27.71 5359 ASP B N 1
ATOM 4178 C CA . ASP B 1 282 ? 35.833 -13.880 -30.343 1.00 30.68 5359 ASP B CA 1
ATOM 4179 C C . ASP B 1 282 ? 34.767 -14.950 -30.180 1.00 33.63 5359 ASP B C 1
ATOM 4180 O O . ASP B 1 282 ? 34.677 -15.613 -29.138 1.00 33.53 5359 ASP B O 1
ATOM 4185 N N . SER B 1 283 ? 33.981 -15.129 -31.230 1.00 34.31 5360 SER B N 1
ATOM 4186 C CA . SER B 1 283 ? 32.853 -16.034 -31.199 1.00 36.66 5360 SER B CA 1
ATOM 4187 C C . SER B 1 283 ? 33.102 -17.335 -31.984 1.00 40.00 5360 SER B C 1
ATOM 4188 O O . SER B 1 283 ? 32.210 -18.184 -32.077 1.00 40.18 5360 SER B O 1
ATOM 4191 N N . THR B 1 284 ? 34.303 -17.495 -32.536 1.00 41.29 5361 THR B N 1
ATOM 4192 C CA . THR B 1 284 ? 34.635 -18.716 -33.284 1.00 48.98 5361 THR B CA 1
ATOM 4193 C C . THR B 1 284 ? 35.982 -19.314 -32.894 1.00 50.09 5361 THR B C 1
ATOM 4194 O O . THR B 1 284 ? 37.027 -18.802 -33.287 1.00 55.28 5361 THR B O 1
#

Nearest PDB structures (foldseek):
  2yn5-assembly1_B  TM=9.914E-01  e=1.573E-48  Salmonella enterica subsp. enterica serovar Typhimurium str. LT2
  2yn3-assembly1_C  TM=9.695E-01  e=2.342E-46  Salmonella enterica subsp. enterica serovar Typhimurium str. LT2
  2yn3-assembly1_A  TM=9.367E-01  e=1.733E-45  Salmonella enterica subsp. enterica serovar Typhimurium str. LT2
  2yn3-assembly2_B  TM=9.335E-01  e=5.202E-36  Salmonella enterica subsp. enterica serovar Typhimurium str. LT2
  2yn3-assembly3_D  TM=9.492E-01  e=6.616E-30  Salmonella enterica subsp. enterica serovar Typhimurium str. LT2

CATH classification: 2.60.40.10